Protein AF-0000000084602280 (afdb_homodimer)

Radius of gyration: 32.11 Å; Cα contacts (8 Å, |Δi|>4): 1118; chains: 2; bounding box: 73×101×88 Å

pLDDT: mean 87.95, std 21.78, range [23.45, 98.94]

Structure (mmCIF, N/CA/C/O backbone):
data_AF-0000000084602280-model_v1
#
loop_
_entity.id
_entity.type
_entity.pdbx_description
1 polymer 'NADP-dependent oxidoreductase domain-containing protein'
#
loop_
_atom_site.group_PDB
_atom_site.id
_atom_site.type_symbol
_atom_site.label_atom_id
_atom_site.label_alt_id
_atom_site.label_comp_id
_atom_site.label_asym_id
_atom_site.label_entity_id
_atom_site.label_seq_id
_atom_site.pdbx_PDB_ins_code
_atom_site.Cartn_x
_atom_site.Cartn_y
_atom_site.Cartn_z
_atom_site.occupancy
_atom_site.B_iso_or_equiv
_atom_site.auth_seq_id
_atom_site.auth_comp_id
_atom_site.auth_asym_id
_atom_site.auth_atom_id
_atom_site.pdbx_PDB_model_num
ATOM 1 N N . MET A 1 1 ? 48.844 -42.781 36.875 1 24.33 1 MET A N 1
ATOM 2 C CA . MET A 1 1 ? 49.562 -41.531 36.688 1 24.33 1 MET A CA 1
ATOM 3 C C . MET A 1 1 ? 49.25 -40.906 35.344 1 24.33 1 MET A C 1
ATOM 5 O O . MET A 1 1 ? 49.469 -41.531 34.281 1 24.33 1 MET A O 1
ATOM 9 N N . ALA A 1 2 ? 48.125 -40 35.281 1 29.59 2 ALA A N 1
ATOM 10 C CA . ALA A 1 2 ? 47.125 -39.531 34.344 1 29.59 2 ALA A CA 1
ATOM 11 C C . ALA A 1 2 ? 47.719 -38.562 33.312 1 29.59 2 ALA A C 1
ATOM 13 O O . ALA A 1 2 ? 48.406 -37.594 33.688 1 29.59 2 ALA A O 1
ATOM 14 N N . PRO A 1 3 ? 48.125 -39.031 32.094 1 28.33 3 PRO A N 1
ATOM 15 C CA . PRO A 1 3 ? 49.031 -38.281 31.219 1 28.33 3 PRO A CA 1
ATOM 16 C C . PRO A 1 3 ? 48.594 -36.844 30.984 1 28.33 3 PRO A C 1
ATOM 18 O O . PRO A 1 3 ? 47.375 -36.562 30.984 1 28.33 3 PRO A O 1
ATOM 21 N N . SER A 1 4 ? 49.406 -35.844 31.344 1 25.94 4 SER A N 1
ATOM 22 C CA . SER A 1 4 ? 49.281 -34.375 31.422 1 25.94 4 SER A CA 1
ATOM 23 C C . SER A 1 4 ? 49.094 -33.781 30.047 1 25.94 4 SER A C 1
ATOM 25 O O . SER A 1 4 ? 49.781 -34.156 29.094 1 25.94 4 SER A O 1
ATOM 27 N N . ALA A 1 5 ? 47.875 -33.188 29.781 1 28.72 5 ALA A N 1
ATOM 28 C CA . ALA A 1 5 ? 47.219 -32.531 28.656 1 28.72 5 ALA A CA 1
ATOM 29 C C . ALA A 1 5 ? 48.031 -31.375 28.125 1 28.72 5 ALA A C 1
ATOM 31 O O . ALA A 1 5 ? 48.281 -30.391 28.844 1 28.72 5 ALA A O 1
ATOM 32 N N . ILE A 1 6 ? 49.031 -31.641 27.234 1 28 6 ILE A N 1
ATOM 33 C CA . ILE A 1 6 ? 49.969 -30.672 26.656 1 28 6 ILE A CA 1
ATOM 34 C C . ILE A 1 6 ? 49.156 -29.531 26.016 1 28 6 ILE A C 1
ATOM 36 O O . ILE A 1 6 ? 48.312 -29.766 25.156 1 28 6 ILE A O 1
ATOM 40 N N . THR A 1 7 ? 48.969 -28.328 26.625 1 27.84 7 THR A N 1
ATOM 41 C CA . THR A 1 7 ? 48.25 -27.094 26.375 1 27.84 7 THR A CA 1
ATOM 42 C C . THR A 1 7 ? 48.844 -26.328 25.203 1 27.84 7 THR A C 1
ATOM 44 O O . THR A 1 7 ? 50.031 -25.953 25.234 1 27.84 7 THR A O 1
ATOM 47 N N . PRO A 1 8 ? 48.469 -26.734 23.938 1 29 8 PRO A N 1
ATOM 48 C CA . PRO A 1 8 ? 49.156 -26.094 22.812 1 29 8 PRO A CA 1
ATOM 49 C C . PRO A 1 8 ? 49.125 -24.562 22.875 1 29 8 PRO A C 1
ATOM 51 O O . PRO A 1 8 ? 48.156 -23.984 23.344 1 29 8 PRO A O 1
ATOM 54 N N . GLU A 1 9 ? 50.25 -23.875 23.016 1 26.75 9 GLU A N 1
ATOM 55 C CA . GLU A 1 9 ? 50.562 -22.453 23.141 1 26.75 9 GLU A CA 1
ATOM 56 C C . GLU A 1 9 ? 50.125 -21.672 21.906 1 26.75 9 GLU A C 1
ATOM 58 O O . GLU A 1 9 ? 50.531 -22.016 20.797 1 26.75 9 GLU A O 1
ATOM 63 N N . THR A 1 10 ? 48.906 -21.109 21.875 1 27.45 10 THR A N 1
ATOM 64 C CA . THR A 1 10 ? 48.156 -20.344 20.891 1 27.45 10 THR A CA 1
ATOM 65 C C . THR A 1 10 ? 48.906 -19.078 20.484 1 27.45 10 THR A C 1
ATOM 67 O O . THR A 1 10 ? 49.25 -18.266 21.344 1 27.45 10 THR A O 1
ATOM 70 N N . SER A 1 11 ? 49.781 -19.219 19.469 1 28.58 11 SER A N 1
ATOM 71 C CA . SER A 1 11 ? 50.625 -18.109 19.031 1 28.58 11 SER A CA 1
ATOM 72 C C . SER A 1 11 ? 49.812 -16.859 18.766 1 28.58 11 SER A C 1
ATOM 74 O O . SER A 1 11 ? 48.656 -16.938 18.312 1 28.58 11 SER A O 1
ATOM 76 N N . PRO A 1 12 ? 50.25 -15.617 19.203 1 29.56 12 PRO A N 1
ATOM 77 C CA . PRO A 1 12 ? 49.625 -14.297 19.219 1 29.56 12 PRO A CA 1
ATOM 78 C C . PRO A 1 12 ? 49.469 -13.719 17.812 1 29.56 12 PRO A C 1
ATOM 80 O O . PRO A 1 12 ? 50.438 -13.664 17.031 1 29.56 12 PRO A O 1
ATOM 83 N N . GLU A 1 13 ? 48.344 -13.977 17.125 1 28.16 13 GLU A N 1
ATOM 84 C CA . GLU A 1 13 ? 48.031 -13.461 15.789 1 28.16 13 GLU A CA 1
ATOM 85 C C . GLU A 1 13 ? 48.219 -11.945 15.734 1 28.16 13 GLU A C 1
ATOM 87 O O . GLU A 1 13 ? 47.688 -11.219 16.594 1 28.16 13 GLU A O 1
ATOM 92 N N . ARG A 1 14 ? 49.312 -11.453 15.133 1 26.67 14 ARG A N 1
ATOM 93 C CA . ARG A 1 14 ? 49.688 -10.07 14.844 1 26.67 14 ARG A CA 1
ATOM 94 C C . ARG A 1 14 ? 48.562 -9.352 14.086 1 26.67 14 ARG A C 1
ATOM 96 O O . ARG A 1 14 ? 48.125 -9.805 13.023 1 26.67 14 ARG A O 1
ATOM 103 N N . HIS A 1 15 ? 47.688 -8.523 14.766 1 27.56 15 HIS A N 1
ATOM 104 C CA . HIS A 1 15 ? 46.594 -7.652 14.359 1 27.56 15 HIS A CA 1
ATOM 105 C C . HIS A 1 15 ? 47.094 -6.543 13.438 1 27.56 15 HIS A C 1
ATOM 107 O O . HIS A 1 15 ? 47.844 -5.664 13.859 1 27.56 15 HIS A O 1
ATOM 113 N N . ILE A 1 16 ? 47.5 -6.906 12.211 1 26.5 16 ILE A N 1
ATOM 114 C CA . ILE A 1 16 ? 47.906 -5.824 11.312 1 26.5 16 ILE A CA 1
ATOM 115 C C . ILE A 1 16 ? 46.75 -4.824 11.172 1 26.5 16 ILE A C 1
ATOM 117 O O . ILE A 1 16 ? 45.656 -5.199 10.805 1 26.5 16 ILE A O 1
ATOM 121 N N . PHE A 1 17 ? 46.844 -3.695 11.891 1 26.28 17 PHE A N 1
ATOM 122 C CA . PHE A 1 17 ? 46.031 -2.498 11.922 1 26.28 17 PHE A CA 1
ATOM 123 C C . PHE A 1 17 ? 46 -1.821 10.562 1 26.28 17 PHE A C 1
ATOM 125 O O . PHE A 1 17 ? 47 -1.265 10.117 1 26.28 17 PHE A O 1
ATOM 132 N N . VAL A 1 18 ? 45.5 -2.416 9.523 1 24.22 18 VAL A N 1
ATOM 133 C CA . VAL A 1 18 ? 45.406 -1.615 8.312 1 24.22 18 VAL A CA 1
ATOM 134 C C . VAL A 1 18 ? 44.562 -0.364 8.594 1 24.22 18 VAL A C 1
ATOM 136 O O . VAL A 1 18 ? 43.406 -0.457 9.023 1 24.22 18 VAL A O 1
ATOM 139 N N . LYS A 1 19 ? 45.219 0.712 8.828 1 26.09 19 LYS A N 1
ATOM 140 C CA . LYS A 1 19 ? 44.625 2.035 8.969 1 26.09 19 LYS A CA 1
ATOM 141 C C . LYS A 1 19 ? 43.75 2.375 7.766 1 26.09 19 LYS A C 1
ATOM 143 O O . LYS A 1 19 ? 44.25 2.521 6.648 1 26.09 19 LYS A O 1
ATOM 148 N N . LYS A 1 20 ? 42.594 1.872 7.754 1 26.86 20 LYS A N 1
ATOM 149 C CA . LYS A 1 20 ? 41.656 2.379 6.762 1 26.86 20 LYS A CA 1
ATOM 150 C C . LYS A 1 20 ? 41.656 3.904 6.734 1 26.86 20 LYS A C 1
ATOM 152 O O . LYS A 1 20 ? 41.375 4.551 7.75 1 26.86 20 LYS A O 1
ATOM 157 N N . LEU A 1 21 ? 42.438 4.449 5.871 1 24.31 21 LEU A N 1
ATOM 158 C CA . LEU A 1 21 ? 42.344 5.891 5.672 1 24.31 21 LEU A CA 1
ATOM 159 C C . LEU A 1 21 ? 40.906 6.328 5.512 1 24.31 21 LEU A C 1
ATOM 161 O O . LEU A 1 21 ? 40.188 5.816 4.648 1 24.31 21 LEU A O 1
ATOM 165 N N . LYS A 1 22 ? 40.375 6.801 6.578 1 27.88 22 LYS A N 1
ATOM 166 C CA . LYS A 1 22 ? 39.062 7.438 6.676 1 27.88 22 LYS A CA 1
ATOM 167 C C . LYS A 1 22 ? 38.875 8.508 5.605 1 27.88 22 LYS A C 1
ATOM 169 O O . LYS A 1 22 ? 39.594 9.508 5.602 1 27.88 22 LYS A O 1
ATOM 174 N N . VAL A 1 23 ? 38.688 8.031 4.398 1 31.06 23 VAL A N 1
ATOM 175 C CA . VAL A 1 23 ? 38.344 9.125 3.488 1 31.06 23 VAL A CA 1
ATOM 176 C C . VAL A 1 23 ? 37.375 10.078 4.172 1 31.06 23 VAL A C 1
ATOM 178 O O . VAL A 1 23 ? 36.406 9.648 4.816 1 31.06 23 VAL A O 1
ATOM 181 N N . PRO A 1 24 ? 37.844 11.258 4.422 1 30.12 24 PRO A N 1
ATOM 182 C CA . PRO A 1 24 ? 36.938 12.18 5.102 1 30.12 24 PRO A CA 1
ATOM 183 C C . PRO A 1 24 ? 35.562 12.219 4.465 1 30.12 24 PRO A C 1
ATOM 185 O O . PRO A 1 24 ? 35.438 12.156 3.238 1 30.12 24 PRO A O 1
ATOM 188 N N . SER A 1 25 ? 34.656 11.484 5.008 1 30.28 25 SER A N 1
ATOM 189 C CA . SER A 1 25 ? 33.25 11.586 4.625 1 30.28 25 SER A CA 1
ATOM 190 C C . SER A 1 25 ? 32.875 13.023 4.293 1 30.28 25 SER A C 1
ATOM 192 O O . SER A 1 25 ? 33.188 13.945 5.051 1 30.28 25 SER A O 1
ATOM 194 N N . ARG A 1 26 ? 33.031 13.445 3.045 1 29.5 26 ARG A N 1
ATOM 195 C CA . ARG A 1 26 ? 32.5 14.773 2.738 1 29.5 26 ARG A CA 1
ATOM 196 C C . ARG A 1 26 ? 31.297 15.102 3.592 1 29.5 26 ARG A C 1
ATOM 198 O O . ARG A 1 26 ? 30.328 14.328 3.639 1 29.5 26 ARG A O 1
ATOM 205 N N . SER A 1 27 ? 31.547 15.758 4.562 1 29.62 27 SER A N 1
ATOM 206 C CA . SER A 1 27 ? 30.484 16.328 5.379 1 29.62 27 SER A CA 1
ATOM 207 C C . SER A 1 27 ? 29.359 16.875 4.512 1 29.62 27 SER A C 1
ATOM 209 O O . SER A 1 27 ? 29.531 17.875 3.807 1 29.62 27 SER A O 1
ATOM 211 N N . ARG A 1 28 ? 28.797 16.094 3.531 1 33.28 28 ARG A N 1
ATOM 212 C CA . ARG A 1 28 ? 27.578 16.688 2.953 1 33.28 28 ARG A CA 1
ATOM 213 C C . ARG A 1 28 ? 26.875 17.578 3.963 1 33.28 28 ARG A C 1
ATOM 215 O O . ARG A 1 28 ? 26.5 17.109 5.051 1 33.28 28 ARG A O 1
ATOM 222 N N . ARG A 1 29 ? 27.188 18.719 3.994 1 31.94 29 ARG A N 1
ATOM 223 C CA . ARG A 1 29 ? 26.484 19.719 4.797 1 31.94 29 ARG A CA 1
ATOM 224 C C . ARG A 1 29 ? 24.984 19.5 4.762 1 31.94 29 ARG A C 1
ATOM 226 O O . ARG A 1 29 ? 24.328 19.75 3.744 1 31.94 29 ARG A O 1
ATOM 233 N N . SER A 1 30 ? 24.484 18.359 5.152 1 37.16 30 SER A N 1
ATOM 234 C CA . SER A 1 30 ? 23.047 18.25 5.383 1 37.16 30 SER A CA 1
ATOM 235 C C . SER A 1 30 ? 22.453 19.578 5.812 1 37.16 30 SER A C 1
ATOM 237 O O . SER A 1 30 ? 22.781 20.094 6.879 1 37.16 30 SER A O 1
ATOM 239 N N . PHE A 1 31 ? 22.438 20.578 5.027 1 39.31 31 PHE A N 1
ATOM 240 C CA . PHE A 1 31 ? 21.672 21.734 5.465 1 39.31 31 PHE A CA 1
ATOM 241 C C . PHE A 1 31 ? 20.469 21.312 6.305 1 39.31 31 PHE A C 1
ATOM 243 O O . PHE A 1 31 ? 19.5 20.781 5.773 1 39.31 31 PHE A O 1
ATOM 250 N N . ALA A 1 32 ? 20.609 20.844 7.445 1 47.47 32 ALA A N 1
ATOM 251 C CA . ALA A 1 32 ? 19.609 20.547 8.461 1 47.47 32 ALA A CA 1
ATOM 252 C C . ALA A 1 32 ? 18.516 21.609 8.477 1 47.47 32 ALA A C 1
ATOM 254 O O . ALA A 1 32 ? 18.797 22.812 8.461 1 47.47 32 ALA A O 1
ATOM 255 N N . SER A 1 33 ? 17.375 21.359 7.996 1 59.03 33 SER A N 1
ATOM 256 C CA . SER A 1 33 ? 16.234 22.25 8.078 1 59.03 33 SER A CA 1
ATOM 257 C C . SER A 1 33 ? 16.188 22.984 9.414 1 59.03 33 SER A C 1
ATOM 259 O O . SER A 1 33 ? 16.375 22.375 10.469 1 59.03 33 SER A O 1
ATOM 261 N N . PRO A 1 34 ? 16.266 24.312 9.391 1 68.94 34 PRO A N 1
ATOM 262 C CA . PRO A 1 34 ? 16.203 25.141 10.602 1 68.94 34 PRO A CA 1
ATOM 263 C C . PRO A 1 34 ? 14.93 24.906 11.406 1 68.94 34 PRO A C 1
ATOM 265 O O . PRO A 1 34 ? 14.805 25.406 12.531 1 68.94 34 PRO A O 1
ATOM 268 N N . VAL A 1 35 ? 14.062 24.031 10.898 1 82.12 35 VAL A N 1
ATOM 269 C CA . VAL A 1 35 ? 12.781 23.844 11.578 1 82.12 35 VAL A CA 1
ATOM 270 C C . VAL A 1 35 ? 12.883 22.672 12.539 1 82.12 35 VAL A C 1
ATOM 272 O O . VAL A 1 35 ? 13.281 21.562 12.156 1 82.12 35 VAL A O 1
ATOM 275 N N . PRO A 1 36 ? 12.586 22.891 13.773 1 90.75 36 PRO A N 1
ATOM 276 C CA . PRO A 1 36 ? 12.586 21.766 14.727 1 90.75 36 PRO A CA 1
ATOM 277 C C . PRO A 1 36 ? 11.594 20.672 14.336 1 90.75 36 PRO A C 1
ATOM 279 O O . PRO A 1 36 ? 10.648 20.922 13.586 1 90.75 36 PRO A O 1
ATOM 282 N N . SER A 1 37 ? 11.898 19.453 14.789 1 95.19 37 SER A N 1
ATOM 283 C CA . SER A 1 37 ? 11.008 18.328 14.547 1 95.19 37 SER A CA 1
ATOM 284 C C . SER A 1 37 ? 10.422 17.797 15.852 1 95.19 37 SER A C 1
ATOM 286 O O . SER A 1 37 ? 11.031 17.938 16.906 1 95.19 37 SER A O 1
ATOM 288 N N . ILE A 1 38 ? 9.266 17.281 15.734 1 96.94 38 ILE A N 1
ATOM 289 C CA . ILE A 1 38 ? 8.57 16.672 16.875 1 96.94 38 ILE A CA 1
ATOM 290 C C . ILE A 1 38 ? 8.453 15.164 16.656 1 96.94 38 ILE A C 1
ATOM 292 O O . ILE A 1 38 ? 8.109 14.711 15.562 1 96.94 38 ILE A O 1
ATOM 296 N N . LEU A 1 39 ? 8.766 14.422 17.719 1 97.88 39 LEU A N 1
ATOM 297 C CA . LEU A 1 39 ? 8.617 12.977 17.672 1 97.88 39 LEU A CA 1
ATOM 298 C C . LEU A 1 39 ? 7.164 12.57 17.906 1 97.88 39 LEU A C 1
ATOM 300 O O . LEU A 1 39 ? 6.535 13.023 18.859 1 97.88 39 LEU A O 1
ATOM 304 N N . LEU A 1 40 ? 6.641 11.75 17.047 1 98.62 40 LEU A N 1
ATOM 305 C CA . LEU A 1 40 ? 5.281 11.242 17.172 1 98.62 40 LEU A CA 1
ATOM 306 C C . LEU A 1 40 ? 5.258 9.93 17.953 1 98.62 40 LEU A C 1
ATOM 308 O O . LEU A 1 40 ? 6.305 9.328 18.188 1 98.62 40 LEU A O 1
ATOM 312 N N . ASN A 1 41 ? 4.047 9.5 18.328 1 98.69 41 ASN A N 1
ATOM 313 C CA . ASN A 1 41 ? 3.91 8.328 19.188 1 98.69 41 ASN A CA 1
ATOM 314 C C . ASN A 1 41 ? 4.211 7.039 18.422 1 98.69 41 ASN A C 1
ATOM 316 O O . ASN A 1 41 ? 4.305 5.969 19.016 1 98.69 41 ASN A O 1
ATOM 320 N N . ASP A 1 42 ? 4.367 7.117 17.125 1 98.31 42 ASP A N 1
ATOM 321 C CA . ASP A 1 42 ? 4.664 5.934 16.328 1 98.31 42 ASP A CA 1
ATOM 322 C C . ASP A 1 42 ? 6.145 5.879 15.961 1 98.31 42 ASP A C 1
ATOM 324 O O . ASP A 1 42 ? 6.559 5.039 15.156 1 98.31 42 ASP A O 1
ATOM 328 N N . GLY A 1 43 ? 6.918 6.82 16.438 1 98.19 43 GLY A N 1
ATOM 329 C CA . GLY A 1 43 ? 8.359 6.812 16.219 1 98.19 43 GLY A CA 1
ATOM 330 C C . GLY A 1 43 ? 8.789 7.68 15.055 1 98.19 43 GLY A C 1
ATOM 331 O O . GLY A 1 43 ? 9.977 7.965 14.891 1 98.19 43 GLY A O 1
ATOM 332 N N . ASN A 1 44 ? 7.852 8.164 14.227 1 98.38 44 ASN A N 1
ATOM 333 C CA . ASN A 1 44 ? 8.164 9.094 13.148 1 98.38 44 ASN A CA 1
ATOM 334 C C . ASN A 1 44 ? 8.289 10.523 13.664 1 98.38 44 ASN A C 1
ATOM 336 O O . ASN A 1 44 ? 7.852 10.828 14.773 1 98.38 44 ASN A O 1
ATOM 340 N N . SER A 1 45 ? 8.977 11.352 12.875 1 98.19 45 SER A N 1
ATOM 341 C CA . SER A 1 45 ? 9.125 12.758 13.227 1 98.19 45 SER A CA 1
ATOM 342 C C . SER A 1 45 ? 8.367 13.656 12.258 1 98.19 45 SER A C 1
ATOM 344 O O . SER A 1 45 ? 8.266 13.352 11.062 1 98.19 45 SER A O 1
ATOM 346 N N . ILE A 1 46 ? 7.883 14.734 12.773 1 98.44 46 ILE A N 1
ATOM 347 C CA . ILE A 1 46 ? 7.121 15.703 11.984 1 98.44 46 ILE A CA 1
ATOM 348 C C . ILE A 1 46 ? 7.719 17.094 12.156 1 98.44 46 ILE A C 1
ATOM 350 O O . ILE A 1 46 ? 7.988 17.531 13.281 1 98.44 46 ILE A O 1
ATOM 354 N N . PRO A 1 47 ? 8 17.797 11.031 1 97.88 47 PRO A N 1
ATOM 355 C CA . PRO A 1 47 ? 8.445 19.188 11.195 1 97.88 47 PRO A CA 1
ATOM 356 C C . PRO A 1 47 ? 7.406 20.062 11.891 1 97.88 47 PRO A C 1
ATOM 358 O O . PRO A 1 47 ? 6.211 19.938 11.609 1 97.88 47 PRO A O 1
ATOM 361 N N . GLN A 1 48 ? 7.797 20.922 12.688 1 96.94 48 GLN A N 1
ATOM 362 C CA . GLN A 1 48 ? 6.922 21.625 13.617 1 96.94 48 GLN A CA 1
ATOM 363 C C . GLN A 1 48 ? 6.141 22.734 12.914 1 96.94 48 GLN A C 1
ATOM 365 O O . GLN A 1 48 ? 5.18 23.266 13.469 1 96.94 48 GLN A O 1
ATOM 370 N N . VAL A 1 49 ? 6.535 23.078 11.727 1 96.75 49 VAL A N 1
ATOM 371 C CA . VAL A 1 49 ? 5.793 24.078 10.977 1 96.75 49 VAL A CA 1
ATOM 372 C C . VAL A 1 49 ? 5.465 23.547 9.586 1 96.75 49 VAL A C 1
ATOM 374 O O . VAL A 1 49 ? 6.309 22.906 8.938 1 96.75 49 VAL A O 1
ATOM 377 N N . ALA A 1 50 ? 4.297 23.75 9.195 1 97.75 50 ALA A N 1
ATOM 378 C CA . ALA A 1 50 ? 3.846 23.344 7.867 1 97.75 50 ALA A CA 1
ATOM 379 C C . ALA A 1 50 ? 3.316 24.531 7.07 1 97.75 50 ALA A C 1
ATOM 381 O O . ALA A 1 50 ? 2.85 25.516 7.648 1 97.75 50 ALA A O 1
ATOM 382 N N . LEU A 1 51 ? 3.447 24.438 5.797 1 98.31 51 LEU A N 1
ATOM 383 C CA . LEU A 1 51 ? 2.635 25.297 4.941 1 98.31 51 LEU A CA 1
ATOM 384 C C . LEU A 1 51 ? 1.225 24.734 4.789 1 98.31 51 LEU A C 1
ATOM 386 O O . LEU A 1 51 ? 1.041 23.656 4.227 1 98.31 51 LEU A O 1
ATOM 390 N N . GLY A 1 52 ? 0.288 25.469 5.293 1 97.88 52 GLY A N 1
ATOM 391 C CA . GLY A 1 52 ? -1.095 25.125 4.988 1 97.88 52 GLY A CA 1
ATOM 392 C C . GLY A 1 52 ? -1.553 25.656 3.645 1 97.88 52 GLY A C 1
ATOM 393 O O . GLY A 1 52 ? -1.201 26.781 3.258 1 97.88 52 GLY A O 1
ATOM 394 N N . VAL A 1 53 ? -2.404 24.844 2.967 1 97.69 53 VAL A N 1
ATOM 395 C CA . VAL A 1 53 ? -2.801 25.297 1.635 1 97.69 53 VAL A CA 1
ATOM 396 C C . VAL A 1 53 ? -4.324 25.328 1.534 1 97.69 53 VAL A C 1
ATOM 398 O O . VAL A 1 53 ? -4.883 25.188 0.445 1 97.69 53 VAL A O 1
ATOM 401 N N . TYR A 1 54 ? -4.953 25.516 2.662 1 94.88 54 TYR A N 1
ATOM 402 C CA . TYR A 1 54 ? -6.402 25.688 2.68 1 94.88 54 TYR A CA 1
ATOM 403 C C . TYR A 1 54 ? -6.828 26.859 1.813 1 94.88 54 TYR A C 1
ATOM 405 O O . TYR A 1 54 ? -6.23 27.938 1.883 1 94.88 54 TYR A O 1
ATOM 413 N N . LYS A 1 55 ? -7.77 26.625 0.881 1 93.38 55 LYS A N 1
ATOM 414 C CA . LYS A 1 55 ? -8.391 27.609 -0.002 1 93.38 55 LYS A CA 1
ATOM 415 C C . LYS A 1 55 ? -7.422 28.078 -1.084 1 93.38 55 LYS A C 1
ATOM 417 O O . LYS A 1 55 ? -7.707 29.016 -1.82 1 93.38 55 LYS A O 1
ATOM 422 N N . ALA A 1 56 ? -6.27 27.453 -1.117 1 95.88 56 ALA A N 1
ATOM 423 C CA . ALA A 1 56 ? -5.383 27.734 -2.246 1 95.88 56 ALA A CA 1
ATOM 424 C C . ALA A 1 56 ? -5.922 27.094 -3.529 1 95.88 56 ALA A C 1
ATOM 426 O O . ALA A 1 56 ? -6.438 25.984 -3.508 1 95.88 56 ALA A O 1
ATOM 427 N N . PRO A 1 57 ? -5.809 27.844 -4.66 1 96.38 57 PRO A N 1
ATOM 428 C CA . PRO A 1 57 ? -6.32 27.266 -5.91 1 96.38 57 PRO A CA 1
ATOM 429 C C . PRO A 1 57 ? -5.484 26.094 -6.402 1 96.38 57 PRO A C 1
ATOM 431 O O . PRO A 1 57 ? -4.312 25.969 -6.035 1 96.38 57 PRO A O 1
ATOM 434 N N . ASN A 1 58 ? -6.102 25.266 -7.203 1 97.31 58 ASN A N 1
ATOM 435 C CA . ASN A 1 58 ? -5.395 24.156 -7.816 1 97.31 58 ASN A CA 1
ATOM 436 C C . ASN A 1 58 ? -4.668 24.578 -9.086 1 97.31 58 ASN A C 1
ATOM 438 O O . ASN A 1 58 ? -5.02 24.125 -10.188 1 97.31 58 ASN A O 1
ATOM 442 N N . GLY A 1 59 ? -3.67 25.406 -8.953 1 97.19 59 GLY A N 1
ATOM 443 C CA . GLY A 1 59 ? -2.955 25.953 -10.102 1 97.19 59 GLY A CA 1
ATOM 444 C C . GLY A 1 59 ? -1.6 26.531 -9.734 1 97.19 59 GLY A C 1
ATOM 445 O O . GLY A 1 59 ? -0.996 26.125 -8.742 1 97.19 59 GLY A O 1
ATOM 446 N N . GLN A 1 60 ? -1.192 27.422 -10.539 1 97.69 60 GLN A N 1
ATOM 447 C CA . GLN A 1 60 ? 0.166 27.953 -10.484 1 97.69 60 GLN A CA 1
ATOM 448 C C . GLN A 1 60 ? 0.427 28.656 -9.164 1 97.69 60 GLN A C 1
ATOM 450 O O . GLN A 1 60 ? 1.531 28.594 -8.617 1 97.69 60 GLN A O 1
ATOM 455 N N . GLU A 1 61 ? -0.541 29.297 -8.68 1 97.75 61 GLU A N 1
ATOM 456 C CA . GLU A 1 61 ? -0.376 30.031 -7.43 1 97.75 61 GLU A CA 1
ATOM 457 C C . GLU A 1 61 ? 0.015 29.094 -6.289 1 97.75 61 GLU A C 1
ATOM 459 O O . GLU A 1 61 ? 0.898 29.422 -5.492 1 97.75 61 GLU A O 1
ATOM 464 N N . THR A 1 62 ? -0.673 28.031 -6.184 1 98.38 62 THR A N 1
ATOM 465 C CA . THR A 1 62 ? -0.368 27.031 -5.168 1 98.38 62 THR A CA 1
ATOM 466 C C . THR A 1 62 ? 1.003 26.422 -5.414 1 98.38 62 THR A C 1
ATOM 468 O O . THR A 1 62 ? 1.78 26.219 -4.48 1 98.38 62 THR A O 1
ATOM 471 N N . GLU A 1 63 ? 1.306 26.125 -6.668 1 98.62 63 GLU A N 1
ATOM 472 C CA . GLU A 1 63 ? 2.619 25.578 -7.004 1 98.62 63 GLU A CA 1
ATOM 473 C C . GLU A 1 63 ? 3.734 26.516 -6.57 1 98.62 63 GLU A C 1
ATOM 475 O O . GLU A 1 63 ? 4.734 26.094 -5.996 1 98.62 63 GLU A O 1
ATOM 480 N N . ASP A 1 64 ? 3.516 27.781 -6.848 1 98.44 64 ASP A N 1
ATOM 481 C CA . ASP A 1 64 ? 4.508 28.781 -6.48 1 98.44 64 ASP A CA 1
ATOM 482 C C . ASP A 1 64 ? 4.688 28.859 -4.969 1 98.44 64 ASP A C 1
ATOM 484 O O . ASP A 1 64 ? 5.812 28.953 -4.473 1 98.44 64 ASP A O 1
ATOM 488 N N . ALA A 1 65 ? 3.611 28.797 -4.289 1 98.56 65 ALA A N 1
ATOM 489 C CA . ALA A 1 65 ? 3.664 28.891 -2.832 1 98.56 65 ALA A CA 1
ATOM 490 C C . ALA A 1 65 ? 4.406 27.688 -2.236 1 98.56 65 ALA A C 1
ATOM 492 O O . ALA A 1 65 ? 5.254 27.859 -1.353 1 98.56 65 ALA A O 1
ATOM 493 N N . VAL A 1 66 ? 4.082 26.516 -2.705 1 98.81 66 VAL A N 1
ATOM 494 C CA . VAL A 1 66 ? 4.73 25.312 -2.215 1 98.81 66 VAL A CA 1
ATOM 495 C C . VAL A 1 66 ? 6.227 25.359 -2.52 1 98.81 66 VAL A C 1
ATOM 497 O O . VAL A 1 66 ? 7.055 25.078 -1.653 1 98.81 66 VAL A O 1
ATOM 500 N N . THR A 1 67 ? 6.559 25.766 -3.703 1 98.69 67 THR A N 1
ATOM 501 C CA . THR A 1 67 ? 7.961 25.891 -4.086 1 98.69 67 THR A CA 1
ATOM 502 C C . THR A 1 67 ? 8.68 26.906 -3.199 1 98.69 67 THR A C 1
ATOM 504 O O . THR A 1 67 ? 9.773 26.625 -2.699 1 98.69 67 THR A O 1
ATOM 507 N N . ALA A 1 68 ? 8.047 28.047 -3.021 1 98.38 68 ALA A N 1
ATOM 508 C CA . ALA A 1 68 ? 8.625 29.094 -2.172 1 98.38 68 ALA A CA 1
ATOM 509 C C . ALA A 1 68 ? 8.859 28.578 -0.757 1 98.38 68 ALA A C 1
ATOM 511 O O . ALA A 1 68 ? 9.883 28.891 -0.139 1 98.38 68 ALA A O 1
ATOM 512 N N . ALA A 1 69 ? 7.914 27.828 -0.233 1 98.38 69 ALA A N 1
ATOM 513 C CA . ALA A 1 69 ? 8.039 27.266 1.111 1 98.38 69 ALA A CA 1
ATOM 514 C C . ALA A 1 69 ? 9.227 26.312 1.198 1 98.38 69 ALA A C 1
ATOM 516 O O . ALA A 1 69 ? 10.047 26.406 2.115 1 98.38 69 ALA A O 1
ATOM 517 N N . LEU A 1 70 ? 9.312 25.438 0.25 1 98.31 70 LEU A N 1
ATOM 518 C CA . LEU A 1 70 ? 10.406 24.469 0.239 1 98.31 70 LEU A CA 1
ATOM 519 C C . LEU A 1 70 ? 11.75 25.172 0.091 1 98.31 70 LEU A C 1
ATOM 521 O O . LEU A 1 70 ? 12.719 24.812 0.757 1 98.31 70 LEU A O 1
ATOM 525 N N . ASP A 1 71 ? 11.797 26.203 -0.711 1 97.56 71 ASP A N 1
ATOM 526 C CA . ASP A 1 71 ? 13.016 26.984 -0.885 1 97.56 71 ASP A CA 1
ATOM 527 C C . ASP A 1 71 ? 13.414 27.672 0.4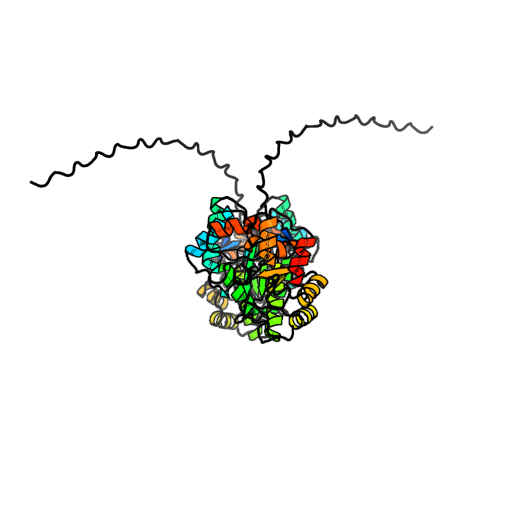15 1 97.56 71 ASP A C 1
ATOM 529 O O . ASP A 1 71 ? 14.602 27.828 0.71 1 97.56 71 ASP A O 1
ATOM 533 N N . ALA A 1 72 ? 12.453 28.109 1.105 1 96.5 72 ALA A N 1
ATOM 534 C CA . ALA A 1 72 ? 12.695 28.875 2.328 1 96.5 72 ALA A CA 1
ATOM 535 C C . ALA A 1 72 ? 13.18 27.953 3.455 1 96.5 72 ALA A C 1
ATOM 537 O O . ALA A 1 72 ? 13.719 28.438 4.457 1 96.5 72 ALA A O 1
ATOM 538 N N . GLY A 1 73 ? 12.852 26.656 3.291 1 96.19 73 GLY A N 1
ATOM 539 C CA . GLY A 1 73 ? 13.344 25.734 4.309 1 96.19 73 GLY A CA 1
ATOM 540 C C . GLY A 1 73 ? 12.242 24.875 4.922 1 96.19 73 GLY A C 1
ATOM 541 O O . GLY A 1 73 ? 12.516 24 5.73 1 96.19 73 GLY A O 1
ATOM 542 N N . TYR A 1 74 ? 10.938 25.156 4.531 1 97.5 74 TYR A N 1
ATOM 543 C CA . TYR A 1 74 ? 9.852 24.266 4.953 1 97.5 74 TYR A CA 1
ATOM 544 C C . TYR A 1 74 ? 10.102 22.844 4.488 1 97.5 74 TYR A C 1
ATOM 546 O O . TYR A 1 74 ? 10.664 22.625 3.412 1 97.5 74 TYR A O 1
ATOM 554 N N . ARG A 1 75 ? 9.617 21.891 5.305 1 98 75 ARG A N 1
ATOM 555 C CA . ARG A 1 75 ? 9.672 20.484 4.914 1 98 75 ARG A CA 1
ATOM 556 C C . ARG A 1 75 ? 8.367 19.766 5.242 1 98 75 ARG A C 1
ATOM 558 O O . ARG A 1 75 ? 8.328 18.531 5.289 1 98 75 ARG A O 1
ATOM 565 N N . HIS A 1 76 ? 7.344 20.484 5.516 1 98.5 76 HIS A N 1
ATOM 566 C CA . HIS A 1 76 ? 6.016 19.984 5.836 1 98.5 76 HIS A CA 1
ATOM 567 C C . HIS A 1 76 ? 4.938 20.734 5.066 1 98.5 76 HIS A C 1
ATOM 569 O O . HIS A 1 76 ? 4.805 21.953 5.215 1 98.5 76 HIS A O 1
ATOM 575 N N . ILE A 1 77 ? 4.266 20.031 4.184 1 98.81 77 ILE A N 1
ATOM 576 C CA . ILE A 1 77 ? 3.143 20.578 3.43 1 98.81 77 ILE A CA 1
ATOM 577 C C . ILE A 1 77 ? 1.844 19.906 3.887 1 98.81 77 ILE A C 1
ATOM 579 O O . ILE A 1 77 ? 1.738 18.688 3.906 1 98.81 77 ILE A O 1
ATOM 583 N N . ASP A 1 78 ? 0.89 20.75 4.246 1 98.75 78 ASP A N 1
ATOM 584 C CA . ASP A 1 78 ? -0.388 20.25 4.742 1 98.75 78 ASP A CA 1
ATOM 585 C C . ASP A 1 78 ? -1.514 20.547 3.75 1 98.75 78 ASP A C 1
ATOM 587 O O . ASP A 1 78 ? -1.887 21.703 3.549 1 98.75 78 ASP A O 1
ATOM 591 N N . SER A 1 79 ? -2.021 19.5 3.133 1 98.62 79 SER A N 1
ATOM 592 C CA . SER A 1 79 ? -3.162 19.578 2.225 1 98.62 79 SER A CA 1
ATOM 593 C C . SER A 1 79 ? -4.305 18.688 2.691 1 98.62 79 SER A C 1
ATOM 595 O O . SER A 1 79 ? -4.379 18.328 3.869 1 98.62 79 SER A O 1
ATOM 597 N N . ALA A 1 80 ? -5.344 18.562 1.865 1 98.69 80 ALA A N 1
ATOM 598 C CA . ALA A 1 80 ? -6.508 17.719 2.092 1 98.69 80 ALA A CA 1
ATOM 599 C C . ALA A 1 80 ? -7.258 17.453 0.788 1 98.69 80 ALA A C 1
ATOM 601 O O . ALA A 1 80 ? -7.219 18.266 -0.133 1 98.69 80 ALA A O 1
ATOM 602 N N . ALA A 1 81 ? -7.918 16.297 0.797 1 98.62 81 ALA A N 1
ATOM 603 C CA . ALA A 1 81 ? -8.758 16.016 -0.364 1 98.62 81 ALA A CA 1
ATOM 604 C C . ALA A 1 81 ? -9.758 17.141 -0.6 1 98.62 81 ALA A C 1
ATOM 606 O O . ALA A 1 81 ? -9.953 17.594 -1.734 1 98.62 81 ALA A O 1
ATOM 607 N N . ARG A 1 82 ? -10.336 17.656 0.437 1 97.62 82 ARG A N 1
ATOM 608 C CA . ARG A 1 82 ? -11.391 18.656 0.366 1 97.62 82 ARG A CA 1
ATOM 609 C C . ARG A 1 82 ? -10.859 19.984 -0.172 1 97.62 82 ARG A C 1
ATOM 611 O O . ARG A 1 82 ? -11.617 20.797 -0.694 1 97.62 82 ARG A O 1
ATOM 618 N N . TYR A 1 83 ? -9.57 20.234 0.041 1 97.31 83 TYR A N 1
ATOM 619 C CA . TYR A 1 83 ? -8.984 21.5 -0.414 1 97.31 83 TYR A CA 1
ATOM 620 C C . TYR A 1 83 ? -8.922 21.547 -1.936 1 97.31 83 TYR A C 1
ATOM 622 O O . TYR A 1 83 ? -8.758 22.625 -2.52 1 97.31 83 TYR A O 1
ATOM 630 N N . ALA A 1 84 ? -8.969 20.344 -2.598 1 97.5 84 ALA A N 1
ATOM 631 C CA . ALA A 1 84 ? -9.039 20.203 -4.051 1 97.5 84 ALA A CA 1
ATOM 632 C C . ALA A 1 84 ? -7.793 20.781 -4.719 1 97.5 84 ALA A C 1
ATOM 634 O O . ALA A 1 84 ? -7.883 21.375 -5.793 1 97.5 84 ALA A O 1
ATOM 635 N N . ASN A 1 85 ? -6.672 20.703 -3.994 1 98.31 85 ASN A N 1
ATOM 636 C CA . ASN A 1 85 ? -5.445 21.234 -4.578 1 98.31 85 ASN A CA 1
ATOM 637 C C . ASN A 1 85 ? -4.285 20.25 -4.418 1 98.31 85 ASN A C 1
ATOM 639 O O . ASN A 1 85 ? -3.119 20.641 -4.523 1 98.31 85 ASN A O 1
ATOM 643 N N . GLU A 1 86 ? -4.559 19 -4.145 1 98.75 86 GLU A N 1
ATOM 644 C CA . GLU A 1 86 ? -3.523 17.984 -3.996 1 98.75 86 GLU A CA 1
ATOM 645 C C . GLU A 1 86 ? -2.686 17.859 -5.266 1 98.75 86 GLU A C 1
ATOM 647 O O . GLU A 1 86 ? -1.473 17.641 -5.195 1 98.75 86 GLU A O 1
ATOM 652 N N . GLU A 1 87 ? -3.27 18.078 -6.445 1 98.69 87 GLU A N 1
ATOM 653 C CA . GLU A 1 87 ? -2.562 17.984 -7.719 1 98.69 87 GLU A CA 1
ATOM 654 C C . GLU A 1 87 ? -1.496 19.078 -7.84 1 98.69 87 GLU A C 1
ATOM 656 O O . GLU A 1 87 ? -0.348 18.781 -8.188 1 98.69 87 GLU A O 1
ATOM 661 N N . ALA A 1 88 ? -1.904 20.25 -7.547 1 98.69 88 ALA A N 1
ATOM 662 C CA . ALA A 1 88 ? -0.959 21.359 -7.629 1 98.69 88 ALA A CA 1
ATOM 663 C C . ALA A 1 88 ? 0.18 21.188 -6.629 1 98.69 88 ALA A C 1
ATOM 665 O O . ALA A 1 88 ? 1.342 21.453 -6.949 1 98.69 88 ALA A O 1
ATOM 666 N N . CYS A 1 89 ? -0.149 20.75 -5.438 1 98.81 89 CYS A N 1
ATOM 667 C CA . CYS A 1 89 ? 0.883 20.469 -4.445 1 98.81 89 CYS A CA 1
ATOM 668 C C . CYS A 1 89 ? 1.845 19.406 -4.945 1 98.81 89 CYS A C 1
ATOM 670 O O . CYS A 1 89 ? 3.062 19.562 -4.871 1 98.81 89 CYS A O 1
ATOM 672 N N . GLY A 1 90 ? 1.24 18.359 -5.465 1 98.88 90 GLY A N 1
ATOM 673 C CA . GLY A 1 90 ? 2.047 17.266 -5.965 1 98.88 90 GLY A CA 1
ATOM 674 C C . GLY A 1 90 ? 3.004 17.672 -7.066 1 98.88 90 GLY A C 1
ATOM 675 O O . GLY A 1 90 ? 4.18 17.312 -7.043 1 98.88 90 GLY A O 1
ATOM 676 N N . ARG A 1 91 ? 2.547 18.422 -8.031 1 98.75 91 ARG A N 1
ATOM 677 C CA . ARG A 1 91 ? 3.387 18.891 -9.117 1 98.75 91 ARG A CA 1
ATOM 678 C C . ARG A 1 91 ? 4.562 19.703 -8.594 1 98.75 91 ARG A C 1
ATOM 680 O O . ARG A 1 91 ? 5.707 19.484 -8.984 1 98.75 91 ARG A O 1
ATOM 687 N N . ALA A 1 92 ? 4.281 20.594 -7.688 1 98.81 92 ALA A N 1
ATOM 688 C CA . ALA A 1 92 ? 5.316 21.469 -7.141 1 98.81 92 ALA A CA 1
ATOM 689 C C . ALA A 1 92 ? 6.363 20.672 -6.375 1 98.81 92 ALA A C 1
ATOM 691 O O . ALA A 1 92 ? 7.566 20.891 -6.539 1 98.81 92 ALA A O 1
ATOM 692 N N . ILE A 1 93 ? 5.895 19.734 -5.566 1 98.81 93 ILE A N 1
ATOM 693 C CA . ILE A 1 93 ? 6.777 18.938 -4.73 1 98.81 93 ILE A CA 1
ATOM 694 C C . ILE A 1 93 ? 7.684 18.078 -5.609 1 98.81 93 ILE A C 1
ATOM 696 O O . ILE A 1 93 ? 8.906 18.078 -5.445 1 98.81 93 ILE A O 1
ATOM 700 N N . ARG A 1 94 ? 7.07 17.375 -6.516 1 98.75 94 ARG A N 1
ATOM 701 C CA . ARG A 1 94 ? 7.844 16.484 -7.375 1 98.75 94 ARG A CA 1
ATOM 702 C C . ARG A 1 94 ? 8.875 17.266 -8.188 1 98.75 94 ARG A C 1
ATOM 704 O O . ARG A 1 94 ? 10.031 16.844 -8.289 1 98.75 94 ARG A O 1
ATOM 711 N N . ARG A 1 95 ? 8.484 18.391 -8.727 1 98.69 95 ARG A N 1
ATOM 712 C CA . ARG A 1 95 ? 9.414 19.219 -9.492 1 98.69 95 ARG A CA 1
ATOM 713 C C . ARG A 1 95 ? 10.555 19.719 -8.609 1 98.69 95 ARG A C 1
ATOM 715 O O . ARG A 1 95 ? 11.711 19.734 -9.039 1 98.69 95 ARG A O 1
ATOM 722 N N . TRP A 1 96 ? 10.227 20.125 -7.473 1 98.75 96 TRP A N 1
ATOM 723 C CA . TRP A 1 96 ? 11.234 20.641 -6.555 1 98.75 96 TRP A CA 1
ATOM 724 C C . TRP A 1 96 ? 12.219 19.547 -6.156 1 98.75 96 TRP A C 1
ATOM 726 O O . TRP A 1 96 ? 13.43 19.781 -6.098 1 98.75 96 TRP A O 1
ATOM 736 N N . LEU A 1 97 ? 11.711 18.391 -5.891 1 98.75 97 LEU A N 1
ATOM 737 C CA . LEU A 1 97 ? 12.562 17.266 -5.547 1 98.75 97 LEU A CA 1
ATOM 738 C C . LEU A 1 97 ? 13.531 16.938 -6.684 1 98.75 97 LEU A C 1
ATOM 740 O O . LEU A 1 97 ? 14.719 16.719 -6.449 1 98.75 97 LEU A O 1
ATOM 744 N N . GLU A 1 98 ? 13 16.906 -7.82 1 98.44 98 GLU A N 1
ATOM 745 C CA . GLU A 1 98 ? 13.82 16.625 -8.992 1 98.44 98 GLU A CA 1
ATOM 746 C C . GLU A 1 98 ? 14.891 17.703 -9.188 1 98.44 98 GLU A C 1
ATOM 748 O O . GLU A 1 98 ? 16.062 17.391 -9.414 1 98.44 98 GLU A O 1
ATOM 753 N N . LYS A 1 99 ? 14.484 18.875 -9.055 1 98.19 99 LYS A N 1
ATOM 754 C CA . LYS A 1 99 ? 15.383 20.01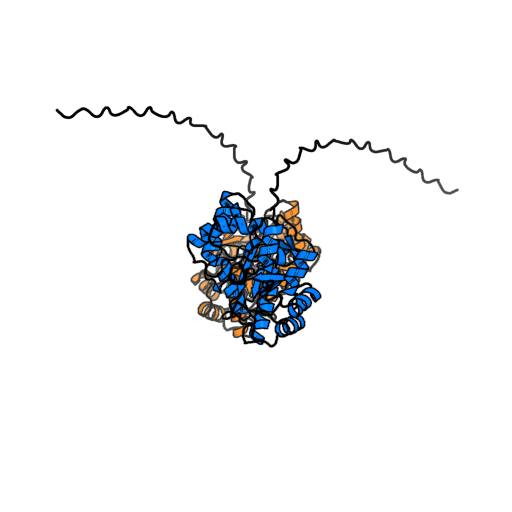6 -9.266 1 98.19 99 LYS A CA 1
ATOM 755 C C . LYS A 1 99 ? 16.5 20.031 -8.234 1 98.19 99 LYS A C 1
ATOM 757 O O . LYS A 1 99 ? 17.656 20.344 -8.555 1 98.19 99 LYS A O 1
ATOM 762 N N . THR A 1 100 ? 16.234 19.641 -7.066 1 98.12 100 THR A N 1
ATOM 763 C CA . THR A 1 100 ? 17.188 19.812 -5.977 1 98.12 100 THR A CA 1
ATOM 764 C C . THR A 1 100 ? 17.906 18.5 -5.695 1 98.12 100 THR A C 1
ATOM 766 O O . THR A 1 100 ? 18.938 18.484 -5.012 1 98.12 100 THR A O 1
ATOM 769 N N . GLY A 1 101 ? 17.344 17.484 -6.148 1 98 101 GLY A N 1
ATOM 770 C CA . GLY A 1 101 ? 17.906 16.172 -5.836 1 98 101 GLY A CA 1
ATOM 771 C C . GLY A 1 101 ? 17.594 15.719 -4.418 1 98 101 GLY A C 1
ATOM 772 O O . GLY A 1 101 ? 18.203 14.766 -3.928 1 98 101 GLY A O 1
ATOM 773 N N . THR A 1 102 ? 16.68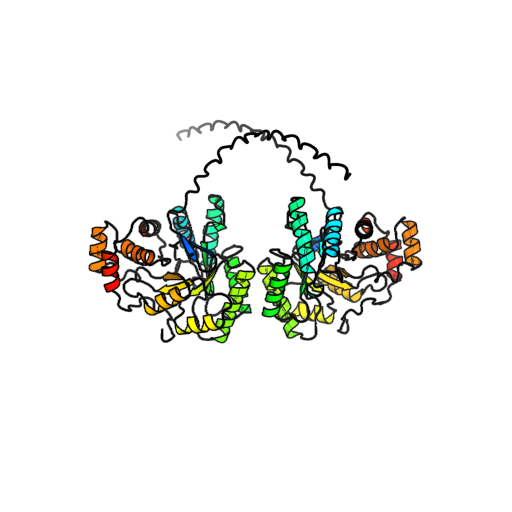8 16.422 -3.775 1 97.88 102 THR A N 1
ATOM 774 C CA . THR A 1 102 ? 16.297 16.078 -2.41 1 97.88 102 THR A CA 1
ATOM 775 C C . THR A 1 102 ? 15.5 14.781 -2.389 1 97.88 102 THR A C 1
ATOM 777 O O . THR A 1 102 ? 14.57 14.602 -3.186 1 97.88 102 THR A O 1
ATOM 780 N N . PRO A 1 103 ? 15.852 13.898 -1.458 1 97.88 103 PRO A N 1
ATOM 781 C CA . PRO A 1 103 ? 15.07 12.664 -1.344 1 97.88 103 PRO A CA 1
ATOM 782 C C . PRO A 1 103 ? 13.633 12.906 -0.902 1 97.88 103 PRO A C 1
ATOM 784 O O . PRO A 1 103 ? 13.383 13.789 -0.074 1 97.88 103 PRO A O 1
ATOM 787 N N . ARG A 1 104 ? 12.695 12.094 -1.378 1 98.19 104 ARG A N 1
ATOM 788 C CA . ARG A 1 104 ? 11.273 12.219 -1.082 1 98.19 104 ARG A CA 1
ATOM 789 C C . ARG A 1 104 ? 11.023 12.18 0.422 1 98.19 104 ARG A C 1
ATOM 791 O O . ARG A 1 104 ? 10.148 12.883 0.929 1 98.19 104 ARG A O 1
ATOM 798 N N . GLU A 1 105 ? 11.805 11.383 1.139 1 97.81 105 GLU A N 1
ATOM 799 C CA . GLU A 1 105 ? 11.586 11.148 2.561 1 97.81 105 GLU A CA 1
ATOM 800 C C . GLU A 1 105 ? 11.922 12.383 3.391 1 97.81 105 GLU A C 1
ATOM 802 O O . GLU A 1 105 ? 11.594 12.453 4.574 1 97.81 105 GLU A O 1
ATOM 807 N N . GLU A 1 106 ? 12.477 13.391 2.789 1 97.69 106 GLU A N 1
ATOM 808 C CA . GLU A 1 106 ? 12.867 14.602 3.51 1 97.69 106 GLU A CA 1
ATOM 809 C C . GLU A 1 106 ? 11.766 15.648 3.463 1 97.69 106 GLU A C 1
ATOM 811 O O . GLU A 1 106 ? 11.891 16.719 4.074 1 97.69 106 GLU A O 1
ATOM 816 N N . VAL A 1 107 ? 10.719 15.375 2.76 1 98.44 107 VAL A N 1
ATOM 817 C CA . VAL A 1 107 ? 9.562 16.266 2.73 1 98.44 107 VAL A CA 1
ATOM 818 C C . VAL A 1 107 ? 8.344 15.547 3.301 1 98.44 107 VAL A C 1
ATOM 820 O O . VAL A 1 107 ? 7.957 14.484 2.812 1 98.44 107 VAL A O 1
ATOM 823 N N . PHE A 1 108 ? 7.828 16.125 4.355 1 98.81 108 PHE A N 1
ATOM 824 C CA . PHE A 1 108 ? 6.688 15.57 5.078 1 98.81 108 PHE A CA 1
ATOM 825 C C . PHE A 1 108 ? 5.379 16.047 4.465 1 98.81 108 PHE A C 1
ATOM 827 O O . PHE A 1 108 ? 5.09 17.25 4.453 1 98.81 108 PHE A O 1
ATOM 834 N N . ILE A 1 109 ? 4.527 15.117 3.945 1 98.94 109 ILE A N 1
ATOM 835 C CA . ILE A 1 109 ? 3.305 15.484 3.234 1 98.94 109 ILE A CA 1
ATOM 836 C C . ILE A 1 109 ? 2.09 14.945 3.988 1 98.94 109 ILE A C 1
ATOM 838 O O . ILE A 1 109 ? 2.014 13.75 4.285 1 98.94 109 ILE A O 1
ATOM 842 N N . CYS A 1 110 ? 1.185 15.836 4.289 1 98.88 110 CYS A N 1
ATOM 843 C CA . CYS A 1 110 ? -0.051 15.492 4.984 1 98.88 110 CYS A CA 1
ATOM 844 C C . CYS A 1 110 ? -1.263 15.719 4.09 1 98.88 110 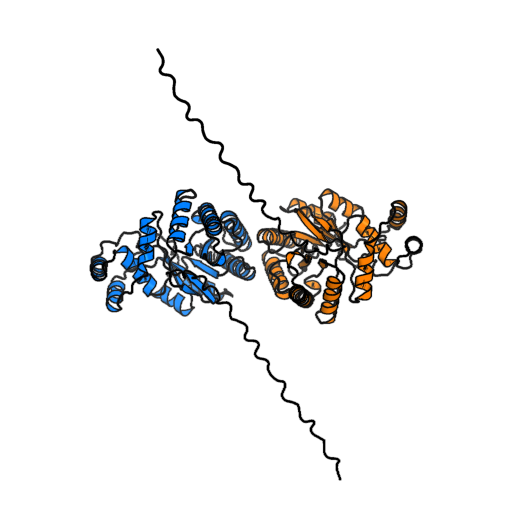CYS A C 1
ATOM 846 O O . CYS A 1 110 ? -1.345 16.734 3.391 1 98.88 110 CYS A O 1
ATOM 848 N N . SER A 1 111 ? -2.139 14.75 3.961 1 98.88 111 SER A N 1
ATOM 849 C CA . SER A 1 111 ? -3.467 14.922 3.385 1 98.88 111 SER A CA 1
ATOM 850 C C . SER A 1 111 ? -4.547 14.344 4.293 1 98.88 111 SER A C 1
ATOM 852 O O . SER A 1 111 ? -4.254 13.906 5.406 1 98.88 111 SER A O 1
ATOM 854 N N . LYS A 1 112 ? -5.828 14.539 3.893 1 98.88 112 LYS A N 1
ATOM 855 C CA . LYS A 1 112 ? -6.922 14.18 4.793 1 98.88 112 LYS A CA 1
ATOM 856 C C . LYS A 1 112 ? -8.078 13.547 4.023 1 98.88 112 LYS A C 1
ATOM 858 O O . LYS A 1 112 ? -8.43 14 2.932 1 98.88 112 LYS A O 1
ATOM 863 N N . LEU A 1 113 ? -8.617 12.57 4.652 1 98.88 113 LEU A N 1
ATOM 864 C CA . LEU A 1 113 ? -9.836 11.922 4.172 1 98.88 113 LEU A CA 1
ATOM 865 C C . LEU A 1 113 ? -11.055 12.812 4.402 1 98.88 113 LEU A C 1
ATOM 867 O O . LEU A 1 113 ? -11.352 13.188 5.539 1 98.88 113 LEU A O 1
ATOM 871 N N . TRP A 1 114 ? -11.805 13.086 3.352 1 98.38 114 TRP A N 1
ATOM 872 C CA . TRP A 1 114 ? -12.977 13.953 3.471 1 98.38 114 TRP A CA 1
ATOM 873 C C . TRP A 1 114 ? -14.18 13.172 3.979 1 98.38 114 TRP A C 1
ATOM 875 O O . TRP A 1 114 ? -14.227 11.945 3.859 1 98.38 114 TRP A O 1
ATOM 885 N N . ASP A 1 115 ? -15.164 13.844 4.426 1 97.06 115 ASP A N 1
ATOM 886 C CA . ASP A 1 115 ? -16.297 13.305 5.16 1 97.06 115 ASP A CA 1
ATOM 887 C C . ASP A 1 115 ? -17.125 12.375 4.277 1 97.06 115 ASP A C 1
ATOM 889 O O . ASP A 1 115 ? -17.625 11.344 4.742 1 97.06 115 ASP A O 1
ATOM 893 N N . THR A 1 116 ? -17.25 12.68 3.043 1 97.69 116 THR A N 1
ATOM 894 C CA . THR A 1 116 ? -18.125 11.938 2.15 1 97.69 116 THR A CA 1
ATOM 895 C C . THR A 1 116 ? -17.516 10.586 1.791 1 97.69 116 THR A C 1
ATOM 897 O O . THR A 1 116 ? -18.188 9.711 1.249 1 97.69 116 THR A O 1
ATOM 900 N N . ASP A 1 117 ? -16.266 10.414 2.109 1 98.38 117 ASP A N 1
ATOM 901 C CA . ASP A 1 117 ? -15.562 9.195 1.709 1 98.38 117 ASP A CA 1
ATOM 902 C C . ASP A 1 117 ? -15.312 8.289 2.908 1 98.38 117 ASP A C 1
ATOM 904 O O . ASP A 1 117 ? -14.453 7.402 2.854 1 98.38 117 ASP A O 1
ATOM 908 N N . HIS A 1 118 ? -16.047 8.5 3.975 1 98.5 118 HIS A N 1
ATOM 909 C CA . HIS A 1 118 ? -15.898 7.609 5.121 1 98.5 118 HIS A CA 1
ATOM 910 C C . HIS A 1 118 ? -16.344 6.191 4.777 1 98.5 118 HIS A C 1
ATOM 912 O O . HIS A 1 118 ? -17.219 5.992 3.934 1 98.5 118 HIS A O 1
ATOM 918 N N . GLY A 1 119 ? -15.82 5.242 5.48 1 98.56 119 GLY A N 1
ATOM 919 C CA . GLY A 1 119 ? -15.992 3.82 5.223 1 98.56 119 GLY A CA 1
ATOM 920 C C . GLY A 1 119 ? -14.688 3.115 4.898 1 98.56 119 GLY A C 1
ATOM 921 O O . GLY A 1 119 ? -13.719 3.75 4.469 1 98.56 119 GLY A O 1
ATOM 922 N N . TYR A 1 120 ? -14.68 1.796 5.031 1 98.5 120 TYR A N 1
ATOM 923 C CA . TYR A 1 120 ? -13.422 1.082 4.832 1 98.5 120 TYR A CA 1
ATOM 924 C C . TYR A 1 120 ? -12.984 1.137 3.375 1 98.5 120 TYR A C 1
ATOM 926 O O . TYR A 1 120 ? -11.906 1.653 3.062 1 98.5 120 TYR A O 1
ATOM 934 N N . GLU A 1 121 ? -13.773 0.617 2.434 1 98.38 121 GLU A N 1
ATOM 935 C CA . GLU A 1 121 ? -13.438 0.594 1.015 1 98.38 121 GLU A CA 1
ATOM 936 C C . GLU A 1 121 ? -13.344 2.006 0.445 1 98.38 121 GLU A C 1
ATOM 938 O O . GLU A 1 121 ? -12.43 2.312 -0.323 1 98.38 121 GLU A O 1
ATOM 943 N N . ALA A 1 122 ? -14.289 2.869 0.86 1 98.62 122 ALA A N 1
ATOM 944 C CA . ALA A 1 122 ? -14.305 4.246 0.371 1 98.62 122 ALA A CA 1
ATOM 945 C C . ALA A 1 122 ? -13.031 4.984 0.776 1 98.62 122 ALA A C 1
ATOM 947 O O . ALA A 1 122 ? -12.508 5.797 0.011 1 98.62 122 ALA A O 1
ATOM 948 N N . THR A 1 123 ? -12.562 4.695 1.973 1 98.81 123 THR A N 1
ATOM 949 C CA . THR A 1 123 ? -11.336 5.32 2.455 1 98.81 123 THR A CA 1
ATOM 950 C C . THR A 1 123 ? -10.148 4.93 1.581 1 98.81 123 THR A C 1
ATOM 952 O O . THR A 1 123 ? -9.336 5.777 1.216 1 98.81 123 THR A O 1
ATOM 955 N N . PHE A 1 124 ? -10.047 3.672 1.195 1 98.62 124 PHE A N 1
ATOM 956 C CA . PHE A 1 124 ? -8.945 3.23 0.342 1 98.62 124 PHE A CA 1
ATOM 957 C C . PHE A 1 124 ? -9.039 3.871 -1.037 1 98.62 124 PHE A C 1
ATOM 959 O O . PHE A 1 124 ? -8.031 4.277 -1.611 1 98.62 124 PHE A O 1
ATOM 966 N N . ASN A 1 125 ? -10.234 3.932 -1.579 1 98.5 125 ASN A N 1
ATOM 967 C CA . ASN A 1 125 ? -10.398 4.609 -2.861 1 98.5 125 ASN A CA 1
ATOM 968 C C . ASN A 1 125 ? -9.961 6.066 -2.787 1 98.5 125 ASN A C 1
ATOM 970 O O . ASN A 1 125 ? -9.289 6.562 -3.691 1 98.5 125 ASN A O 1
ATOM 974 N N . ALA A 1 126 ? -10.352 6.707 -1.674 1 98.88 126 ALA A N 1
ATOM 975 C CA . ALA A 1 126 ? -9.977 8.102 -1.472 1 98.88 126 ALA A CA 1
ATOM 976 C C . ALA A 1 126 ? -8.461 8.25 -1.335 1 98.88 126 ALA A C 1
ATOM 978 O O . ALA A 1 126 ? -7.875 9.195 -1.868 1 98.88 126 ALA A O 1
ATOM 979 N N . LEU A 1 127 ? -7.836 7.336 -0.588 1 98.88 127 LEU A N 1
ATOM 980 C CA . LEU A 1 127 ? -6.383 7.355 -0.443 1 98.88 127 LEU A CA 1
ATOM 981 C C . LEU A 1 127 ? -5.699 7.188 -1.796 1 98.88 127 LEU A C 1
ATOM 983 O O . LEU A 1 127 ? -4.762 7.918 -2.115 1 98.88 127 LEU A O 1
ATOM 987 N N . CYS A 1 128 ? -6.141 6.234 -2.631 1 98.75 128 CYS A N 1
ATOM 988 C CA . CYS A 1 128 ? -5.598 6.039 -3.971 1 98.75 128 CYS A CA 1
ATOM 989 C C . CYS A 1 128 ? -5.703 7.32 -4.793 1 98.75 128 CYS A C 1
ATOM 991 O O . CYS A 1 128 ? -4.742 7.715 -5.457 1 98.75 128 CYS A O 1
ATOM 993 N N . ASP A 1 129 ? -6.848 7.98 -4.723 1 98.69 129 ASP A N 1
ATOM 994 C CA . ASP A 1 129 ? -7.062 9.219 -5.457 1 98.69 129 ASP A CA 1
ATOM 995 C C . ASP A 1 129 ? -6.082 10.305 -5.004 1 98.69 129 ASP A C 1
ATOM 997 O O . ASP A 1 129 ? -5.504 11.008 -5.836 1 98.69 129 ASP A O 1
ATOM 1001 N N . SER A 1 130 ? -5.949 10.414 -3.682 1 98.88 130 SER A N 1
ATOM 1002 C CA . SER A 1 130 ? -5.016 11.398 -3.148 1 98.88 130 SER A CA 1
ATOM 1003 C C . SER A 1 130 ? -3.594 11.125 -3.623 1 98.88 130 SER A C 1
ATOM 1005 O O . SER A 1 130 ? -2.891 12.047 -4.051 1 98.88 130 SER A O 1
ATOM 1007 N N . LEU A 1 131 ? -3.174 9.875 -3.521 1 98.88 131 LEU A N 1
ATOM 1008 C CA . LEU A 1 131 ? -1.83 9.508 -3.957 1 98.88 131 LEU A CA 1
ATOM 1009 C C . LEU A 1 131 ? -1.649 9.773 -5.445 1 98.88 131 LEU A C 1
ATOM 1011 O O . LEU A 1 131 ? -0.603 10.273 -5.871 1 98.88 131 LEU A O 1
ATOM 1015 N N . ASP A 1 132 ? -2.66 9.469 -6.27 1 98.5 132 ASP A N 1
ATOM 1016 C CA . ASP A 1 132 ? -2.617 9.734 -7.703 1 98.5 132 ASP A CA 1
ATOM 1017 C C . ASP A 1 132 ? -2.484 11.227 -7.984 1 98.5 132 ASP A C 1
ATOM 1019 O O . ASP A 1 132 ? -1.665 11.641 -8.805 1 98.5 132 ASP A O 1
ATOM 1023 N N . LYS A 1 133 ? -3.232 11.984 -7.312 1 98.69 133 LYS A N 1
ATOM 1024 C CA . LYS A 1 133 ? -3.213 13.43 -7.504 1 98.69 133 LYS A CA 1
ATOM 1025 C C . LYS A 1 133 ? -1.863 14.023 -7.105 1 98.69 133 LYS A C 1
ATOM 1027 O O . LYS A 1 133 ? -1.308 14.852 -7.824 1 98.69 133 LYS A O 1
ATOM 1032 N N . PHE A 1 134 ? -1.353 13.57 -5.996 1 98.81 134 PHE A N 1
ATOM 1033 C CA . PHE A 1 134 ? -0.042 14.039 -5.566 1 98.81 134 PHE A CA 1
ATOM 1034 C C . PHE A 1 134 ? 1.053 13.508 -6.48 1 98.81 134 PHE A C 1
ATOM 1036 O O . PHE A 1 134 ? 2.113 14.117 -6.613 1 98.81 134 PHE A O 1
ATOM 1043 N N . GLY A 1 135 ? 0.782 12.359 -7.145 1 98.56 135 GLY A N 1
ATOM 1044 C CA . GLY A 1 135 ? 1.84 11.656 -7.848 1 98.56 135 GLY A CA 1
ATOM 1045 C C . GLY A 1 135 ? 2.896 11.086 -6.918 1 98.56 135 GLY A C 1
ATOM 1046 O O . GLY A 1 135 ? 4.094 11.172 -7.207 1 98.56 135 GLY A O 1
ATOM 1047 N N . LEU A 1 136 ? 2.486 10.562 -5.754 1 98.62 136 LEU A N 1
ATOM 1048 C CA . LEU A 1 136 ? 3.387 10.039 -4.734 1 98.62 136 LEU A CA 1
ATOM 1049 C C . LEU A 1 136 ? 3.029 8.594 -4.387 1 98.62 136 LEU A C 1
ATOM 1051 O O . LEU A 1 136 ? 1.888 8.172 -4.586 1 98.62 136 LEU A O 1
ATOM 1055 N N . ASP A 1 137 ? 3.977 7.887 -3.791 1 97.69 137 ASP A N 1
ATOM 1056 C CA . ASP A 1 137 ? 3.787 6.484 -3.438 1 97.69 137 ASP A CA 1
ATOM 1057 C C . ASP A 1 137 ? 3.174 6.348 -2.045 1 97.69 137 ASP A C 1
ATOM 1059 O O . ASP A 1 137 ? 2.59 5.312 -1.719 1 97.69 137 ASP A O 1
ATOM 1063 N N . TYR A 1 138 ? 3.371 7.328 -1.237 1 98.75 138 TYR A N 1
ATOM 1064 C CA . TYR A 1 138 ? 2.871 7.316 0.133 1 98.75 138 TYR A CA 1
ATOM 1065 C C . TYR A 1 138 ? 2.686 8.734 0.659 1 98.75 138 TYR A C 1
ATOM 1067 O O . TYR A 1 138 ? 3.178 9.695 0.06 1 98.75 138 TYR A O 1
ATOM 1075 N N . LEU A 1 139 ? 1.939 8.828 1.709 1 98.94 139 LEU A N 1
ATOM 1076 C CA . LEU A 1 139 ? 1.824 10.039 2.508 1 98.94 139 LEU A CA 1
ATOM 1077 C C . LEU A 1 139 ? 2.566 9.891 3.832 1 98.94 139 LEU A C 1
ATOM 1079 O O . LEU A 1 139 ? 2.629 8.797 4.395 1 98.94 139 LEU A O 1
ATOM 1083 N N . ASP A 1 140 ? 3.107 11.031 4.32 1 98.94 140 ASP A N 1
ATOM 1084 C CA . ASP A 1 140 ? 3.762 10.992 5.625 1 98.94 140 ASP A CA 1
ATOM 1085 C C . ASP A 1 140 ? 2.732 10.992 6.754 1 98.94 140 ASP A C 1
ATOM 1087 O O . ASP A 1 140 ? 2.959 10.398 7.809 1 98.94 140 ASP A O 1
ATOM 1091 N N . LEU A 1 141 ? 1.667 11.641 6.52 1 98.94 141 LEU A N 1
ATOM 1092 C CA . LEU A 1 141 ? 0.566 11.711 7.473 1 98.94 141 LEU A CA 1
ATOM 1093 C C . LEU A 1 141 ? -0.777 11.734 6.754 1 98.94 141 LEU A C 1
ATOM 1095 O O . LEU A 1 141 ? -0.979 12.523 5.828 1 98.94 141 LEU A O 1
ATOM 1099 N N . TYR A 1 142 ? -1.648 10.828 7.09 1 98.94 142 TYR A N 1
ATOM 1100 C CA . TYR A 1 142 ? -3.012 10.789 6.57 1 98.94 142 TYR A CA 1
ATOM 1101 C C . TYR A 1 142 ? -4.027 10.898 7.699 1 98.94 142 TYR A C 1
ATOM 1103 O O . TYR A 1 142 ? -3.992 10.125 8.656 1 98.94 142 TYR A O 1
ATOM 1111 N N . LEU A 1 143 ? -4.934 11.883 7.641 1 98.94 143 LEU A N 1
ATOM 1112 C CA . LEU A 1 143 ? -5.871 12.172 8.719 1 98.94 143 LEU A CA 1
ATOM 1113 C C . LEU A 1 143 ? -7.309 11.914 8.281 1 98.94 143 LEU A C 1
ATOM 1115 O O . LEU A 1 143 ? -7.641 12.094 7.105 1 98.94 143 LEU A O 1
ATOM 1119 N N . ILE A 1 144 ? -8.141 11.539 9.227 1 98.81 144 ILE A N 1
ATOM 1120 C CA . ILE A 1 144 ? -9.57 11.758 9.047 1 98.81 144 ILE A CA 1
ATOM 1121 C C . ILE A 1 144 ? -9.898 13.234 9.25 1 98.81 144 ILE A C 1
ATOM 1123 O O . ILE A 1 144 ? -9.656 13.789 10.328 1 98.81 144 ILE A O 1
ATOM 1127 N N . HIS A 1 145 ? -10.469 13.852 8.281 1 98.5 145 HIS A N 1
ATOM 1128 C CA . HIS A 1 145 ? -10.602 15.305 8.242 1 98.5 145 HIS A CA 1
ATOM 1129 C C . HIS A 1 145 ? -11.523 15.805 9.352 1 98.5 145 HIS A C 1
ATOM 1131 O O . HIS A 1 145 ? -11.312 16.891 9.891 1 98.5 145 HIS A O 1
ATOM 1137 N N . SER A 1 146 ? -12.531 15.086 9.664 1 97.12 146 SER A N 1
ATOM 1138 C CA . SER A 1 146 ? -13.484 15.352 10.734 1 97.12 146 SER A CA 1
ATOM 1139 C C . SER A 1 146 ? -14.227 14.078 11.141 1 97.12 146 SER A C 1
ATOM 1141 O O . SER A 1 146 ? -14.211 13.086 10.414 1 97.12 146 SER A O 1
ATOM 1143 N N . PRO A 1 147 ? -14.844 14.047 12.242 1 96.31 147 PRO A N 1
ATOM 1144 C CA . PRO A 1 147 ? -15.523 12.82 12.672 1 96.31 147 PRO A CA 1
ATOM 1145 C C . PRO A 1 147 ? -16.766 12.516 11.844 1 96.31 147 PRO A C 1
ATOM 1147 O O . PRO A 1 147 ? -17.219 11.375 11.812 1 96.31 147 PRO A O 1
ATOM 1150 N N . ALA A 1 148 ? -17.266 13.406 11.156 1 93.25 148 ALA A N 1
ATOM 1151 C CA . ALA A 1 148 ? -18.516 13.242 10.43 1 93.25 148 ALA A CA 1
ATOM 1152 C C . ALA A 1 148 ? -19.594 12.656 11.336 1 93.25 148 ALA A C 1
ATOM 1154 O O . ALA A 1 148 ? -19.438 12.609 12.555 1 93.25 148 ALA A O 1
ATOM 1155 N N . GLU A 1 149 ? -20.781 12.305 10.836 1 93.31 149 GLU A N 1
ATOM 1156 C CA . GLU A 1 149 ? -21.938 11.984 11.664 1 93.31 149 GLU A CA 1
ATOM 1157 C C . GLU A 1 149 ? -22.031 10.477 11.898 1 93.31 149 GLU A C 1
ATOM 1159 O O . GLU A 1 149 ? -22.516 10.039 12.945 1 93.31 149 GLU A O 1
ATOM 1164 N N . ASP A 1 150 ? -21.656 9.68 11.008 1 96.81 150 ASP A N 1
ATOM 1165 C CA . ASP A 1 150 ? -21.828 8.234 11.07 1 96.81 150 ASP A CA 1
ATOM 1166 C C . ASP A 1 150 ? -20.688 7.566 11.812 1 96.81 150 ASP A C 1
ATOM 1168 O O . ASP A 1 150 ? -19.594 7.375 11.258 1 96.81 150 ASP A O 1
ATOM 1172 N N . GLU A 1 151 ? -20.953 7.133 13.016 1 97 151 GLU A N 1
ATOM 1173 C CA . GLU A 1 151 ? -19.938 6.559 13.875 1 97 151 GLU A CA 1
ATOM 1174 C C . GLU A 1 151 ? -19.359 5.273 13.281 1 97 151 GLU A C 1
ATOM 1176 O O . GLU A 1 151 ? -18.156 5.039 13.328 1 97 151 GLU A O 1
ATOM 1181 N N . GLN A 1 152 ? -20.219 4.477 12.812 1 97.88 152 GLN A N 1
ATOM 1182 C CA . GLN A 1 152 ? -19.766 3.205 12.25 1 97.88 152 GLN A CA 1
ATOM 1183 C C . GLN A 1 152 ? -18.812 3.426 11.078 1 97.88 152 GLN A C 1
ATOM 1185 O O . GLN A 1 152 ? -17.75 2.793 11.008 1 97.88 152 GLN A O 1
ATOM 1190 N N . LYS A 1 153 ? -19.125 4.293 10.18 1 98.44 153 LYS A N 1
ATOM 1191 C CA . LYS A 1 153 ? -18.266 4.594 9.039 1 98.44 153 LYS A CA 1
ATOM 1192 C C . LYS A 1 153 ? -16.969 5.258 9.484 1 98.44 153 LYS A C 1
ATOM 1194 O O . LYS A 1 153 ? -15.914 5.047 8.883 1 98.44 153 LYS A O 1
ATOM 1199 N N . ARG A 1 154 ? -17.109 6.031 10.508 1 98.38 154 ARG A N 1
ATOM 1200 C CA . ARG A 1 154 ? -15.93 6.668 11.078 1 98.38 154 ARG A CA 1
ATOM 1201 C C . ARG A 1 154 ? -14.922 5.625 11.562 1 98.38 154 ARG A C 1
ATOM 1203 O O . ARG A 1 154 ? -13.734 5.719 11.266 1 98.38 154 ARG A O 1
ATOM 1210 N N . LEU A 1 155 ? -15.422 4.648 12.273 1 98.69 155 LEU A N 1
ATOM 1211 C CA . LEU A 1 155 ? -14.555 3.594 12.797 1 98.69 155 LEU A CA 1
ATOM 1212 C C . LEU A 1 155 ? -14.008 2.729 11.672 1 98.69 155 LEU A C 1
ATOM 1214 O O . LEU A 1 155 ? -12.859 2.283 11.727 1 98.69 155 LEU A O 1
ATOM 1218 N N . GLN A 1 156 ? -14.836 2.504 10.672 1 98.69 156 GLN A N 1
ATOM 1219 C CA . GLN A 1 156 ? -14.367 1.784 9.492 1 98.69 156 GLN A CA 1
ATOM 1220 C C . GLN A 1 156 ? -13.234 2.539 8.797 1 98.69 156 GLN A C 1
ATOM 1222 O O . GLN A 1 156 ? -12.258 1.932 8.359 1 98.69 156 GLN A O 1
ATOM 1227 N N . SER A 1 157 ? -13.344 3.814 8.711 1 98.88 157 SER A N 1
ATOM 1228 C CA . SER A 1 157 ? -12.305 4.648 8.109 1 98.88 157 SER A CA 1
ATOM 1229 C C . SER A 1 157 ? -11 4.559 8.898 1 98.88 157 SER A C 1
ATOM 1231 O O . SER A 1 157 ? -9.922 4.488 8.305 1 98.88 157 SER A O 1
ATOM 1233 N N . TRP A 1 158 ? -11.125 4.527 10.211 1 98.88 158 TRP A N 1
ATOM 1234 C CA . TRP A 1 158 ? -9.914 4.43 11.016 1 98.88 158 TRP A CA 1
ATOM 1235 C C . TRP A 1 158 ? -9.211 3.092 10.789 1 98.88 158 TRP A C 1
ATOM 1237 O O . TRP A 1 158 ? -7.992 3.041 10.625 1 98.88 158 TRP A O 1
ATOM 1247 N N . ARG A 1 159 ? -10 2.006 10.742 1 98.75 159 ARG A N 1
ATOM 1248 C CA . ARG A 1 159 ? -9.398 0.704 10.469 1 98.75 159 ARG A CA 1
ATOM 1249 C C . ARG A 1 159 ? -8.711 0.697 9.109 1 98.75 159 ARG A C 1
ATOM 1251 O O . ARG A 1 159 ? -7.66 0.069 8.945 1 98.75 159 ARG A O 1
ATOM 1258 N N . ALA A 1 160 ? -9.297 1.369 8.148 1 98.88 160 ALA A N 1
ATOM 1259 C CA . ALA A 1 160 ? -8.672 1.492 6.832 1 98.88 160 ALA A CA 1
ATOM 1260 C C . ALA A 1 160 ? -7.352 2.246 6.922 1 98.88 160 ALA A C 1
ATOM 1262 O O . ALA A 1 160 ? -6.375 1.88 6.262 1 98.88 160 ALA A O 1
ATOM 1263 N N . LEU A 1 161 ? -7.316 3.305 7.719 1 98.94 161 LEU A N 1
ATOM 1264 C CA . LEU A 1 161 ? -6.066 4.027 7.918 1 98.94 161 LEU A CA 1
ATOM 1265 C C . LEU A 1 161 ? -5.02 3.131 8.57 1 98.94 161 LEU A C 1
ATOM 1267 O O . LEU A 1 161 ? -3.844 3.166 8.203 1 98.94 161 LEU A O 1
ATOM 1271 N N . GLU A 1 162 ? -5.422 2.361 9.578 1 98.88 162 GLU A N 1
ATOM 1272 C CA . GLU A 1 162 ? -4.496 1.423 10.203 1 98.88 162 GLU A CA 1
ATOM 1273 C C . GLU A 1 162 ? -3.908 0.457 9.18 1 98.88 162 GLU A C 1
ATOM 1275 O O . GLU A 1 162 ? -2.705 0.19 9.188 1 98.88 162 GLU A O 1
ATOM 1280 N N . THR A 1 163 ? -4.754 -0.037 8.312 1 98.75 163 THR A N 1
ATOM 1281 C CA . THR A 1 163 ? -4.301 -0.943 7.262 1 98.75 163 THR A CA 1
ATOM 1282 C C . THR A 1 163 ? -3.359 -0.225 6.297 1 98.75 163 THR A C 1
ATOM 1284 O O . THR A 1 163 ? -2.334 -0.779 5.895 1 98.75 163 THR A O 1
ATOM 1287 N N . ALA A 1 164 ? -3.709 0.996 5.898 1 98.81 164 ALA A N 1
ATOM 1288 C CA . ALA A 1 164 ? -2.857 1.788 5.016 1 98.81 164 ALA A CA 1
ATOM 1289 C C . ALA A 1 164 ? -1.473 1.99 5.625 1 98.81 164 ALA A C 1
ATOM 1291 O O . ALA A 1 164 ? -0.469 2.008 4.91 1 98.81 164 ALA A O 1
ATOM 1292 N N . GLN A 1 165 ? -1.421 2.189 6.941 1 98.81 165 GLN A N 1
ATOM 1293 C CA . GLN A 1 165 ? -0.149 2.33 7.645 1 98.81 165 GLN A CA 1
ATOM 1294 C C . GLN A 1 165 ? 0.656 1.035 7.59 1 98.81 165 GLN A C 1
ATOM 1296 O O . GLN A 1 165 ? 1.859 1.057 7.324 1 98.81 165 GLN A O 1
ATOM 1301 N N . ARG A 1 166 ? 0 -0.071 7.77 1 98.06 166 ARG A N 1
ATOM 1302 C CA . ARG A 1 166 ? 0.656 -1.372 7.695 1 98.06 166 ARG A CA 1
ATOM 1303 C C . ARG A 1 166 ? 1.238 -1.611 6.305 1 98.06 166 ARG A C 1
ATOM 1305 O O . ARG A 1 166 ? 2.297 -2.227 6.168 1 98.06 166 ARG A O 1
ATOM 1312 N N . LEU A 1 167 ? 0.536 -1.101 5.324 1 98.31 167 LEU A N 1
ATOM 1313 C CA . LEU A 1 167 ? 0.945 -1.299 3.939 1 98.31 167 LEU A CA 1
ATOM 1314 C C . LEU A 1 167 ? 2.012 -0.285 3.537 1 98.31 167 LEU A C 1
ATOM 1316 O O . LEU A 1 167 ? 2.529 -0.333 2.418 1 98.31 167 LEU A O 1
ATOM 1320 N N . GLY A 1 168 ? 2.273 0.736 4.391 1 98.31 168 GLY A N 1
ATOM 1321 C CA . GLY A 1 168 ? 3.305 1.729 4.129 1 98.31 168 GLY A CA 1
ATOM 1322 C C . GLY A 1 168 ? 2.832 2.857 3.232 1 98.31 168 GLY A C 1
ATOM 1323 O O . GLY A 1 168 ? 3.648 3.58 2.654 1 98.31 168 GLY A O 1
ATOM 1324 N N . LYS A 1 169 ? 1.535 2.99 3.043 1 98.75 169 LYS A N 1
ATOM 1325 C CA . LYS A 1 169 ? 0.996 4.027 2.172 1 98.75 169 LYS A CA 1
ATOM 1326 C C . LYS A 1 169 ? 0.714 5.309 2.951 1 98.75 169 LYS A C 1
ATOM 1328 O O . LYS A 1 169 ? 0.537 6.375 2.359 1 98.75 169 LYS A O 1
ATOM 1333 N N . ALA A 1 170 ? 0.644 5.195 4.227 1 98.88 170 ALA A N 1
ATOM 1334 C CA . ALA A 1 170 ? 0.671 6.281 5.199 1 98.88 170 ALA A CA 1
ATOM 1335 C C . ALA A 1 170 ? 1.661 5.988 6.324 1 98.88 170 ALA A C 1
ATOM 1337 O O . ALA A 1 170 ? 1.53 4.984 7.027 1 98.88 170 ALA A O 1
ATOM 1338 N N . LYS A 1 171 ? 2.633 6.863 6.484 1 98.88 171 LYS A N 1
ATOM 1339 C CA . LYS A 1 171 ? 3.635 6.59 7.512 1 98.88 171 LYS A CA 1
ATOM 1340 C C . LYS A 1 171 ? 3.062 6.801 8.906 1 98.88 171 LYS A C 1
ATOM 1342 O O . LYS A 1 171 ? 3.256 5.973 9.797 1 98.88 171 LYS A O 1
ATOM 1347 N N . SER A 1 172 ? 2.377 7.875 9.117 1 98.94 172 SER A N 1
ATOM 1348 C CA . SER A 1 172 ? 1.617 8.18 10.32 1 98.94 172 SER A CA 1
ATOM 1349 C C . SER A 1 172 ? 0.144 8.406 10.008 1 98.94 172 SER A C 1
ATOM 1351 O O . SER A 1 172 ? -0.201 8.812 8.891 1 98.94 172 SER A O 1
ATOM 1353 N N . ILE A 1 173 ? -0.701 8.102 10.984 1 98.94 173 ILE A N 1
ATOM 1354 C CA . ILE A 1 173 ? -2.133 8.32 10.805 1 98.94 173 ILE A CA 1
ATOM 1355 C C . ILE A 1 173 ? -2.688 9.094 12 1 98.94 173 ILE A C 1
ATOM 1357 O O . ILE A 1 173 ? -2.135 9.031 13.102 1 98.94 173 ILE A O 1
ATOM 1361 N N . GLY A 1 174 ? -3.674 9.875 11.75 1 98.94 174 GLY A N 1
ATOM 1362 C CA . GLY A 1 174 ? -4.273 10.688 12.797 1 98.94 174 GLY A CA 1
ATOM 1363 C C . GLY A 1 174 ? -5.66 11.188 12.445 1 98.94 174 GLY A C 1
ATOM 1364 O O . GLY A 1 174 ? -6.352 10.586 11.625 1 98.94 174 GLY A O 1
ATOM 1365 N N . VAL A 1 175 ? -6.074 12.172 13.258 1 98.81 175 VAL A N 1
ATOM 1366 C CA . VAL A 1 175 ? -7.422 12.711 13.102 1 98.81 175 VAL A CA 1
ATOM 1367 C C . VAL A 1 175 ? -7.375 14.234 13.102 1 98.81 175 VAL A C 1
ATOM 1369 O O . VAL A 1 175 ? -6.352 14.836 13.453 1 98.81 175 VAL A O 1
ATOM 1372 N N . SER A 1 176 ? -8.375 14.797 12.594 1 98.12 176 SER A N 1
ATOM 1373 C CA . SER A 1 176 ? -8.594 16.234 12.633 1 98.12 176 SER A CA 1
ATOM 1374 C C . SER A 1 176 ? -9.992 16.562 13.141 1 98.12 176 SER A C 1
ATOM 1376 O O . SER A 1 176 ? -10.961 15.883 12.812 1 98.12 176 SER A O 1
ATOM 1378 N N . ASN A 1 177 ? -10.078 17.5 14.023 1 96.62 177 ASN A N 1
ATOM 1379 C CA . ASN A 1 177 ? -11.328 18.047 14.539 1 96.62 177 ASN A CA 1
ATOM 1380 C C . ASN A 1 177 ? -12.062 17.047 15.422 1 96.62 177 ASN A C 1
ATOM 1382 O O . ASN A 1 177 ? -13.289 17.062 15.492 1 96.62 177 ASN A O 1
ATOM 1386 N N . PHE A 1 178 ? -11.32 16.188 16 1 97.25 178 PHE A N 1
ATOM 1387 C CA . PHE A 1 178 ? -11.93 15.266 16.953 1 97.25 178 PHE A CA 1
ATOM 1388 C C . PHE A 1 178 ? -12.023 15.891 18.328 1 97.25 178 PHE A C 1
ATOM 1390 O O . PHE A 1 178 ? -11.031 16.375 18.875 1 97.25 178 PHE A O 1
ATOM 1397 N N . GLY A 1 179 ? -13.227 15.93 18.844 1 95.19 179 GLY A N 1
ATOM 1398 C CA . GLY A 1 179 ? -13.438 16.312 20.234 1 95.19 179 GLY A CA 1
ATOM 1399 C C . GLY A 1 179 ? -13.172 15.188 21.203 1 95.19 179 GLY A C 1
ATOM 1400 O O . GLY A 1 179 ? -12.781 14.086 20.812 1 95.19 179 GLY A O 1
ATOM 1401 N N . ALA A 1 180 ? -13.398 15.492 22.438 1 95.75 180 ALA A N 1
ATOM 1402 C CA . ALA A 1 180 ? -13.07 14.547 23.516 1 95.75 180 ALA A CA 1
ATOM 1403 C C . ALA A 1 180 ? -13.867 13.258 23.359 1 95.75 180 ALA A C 1
ATOM 1405 O O . ALA A 1 180 ? -13.32 12.164 23.469 1 95.75 180 ALA A O 1
ATOM 1406 N N . ALA A 1 181 ? -15.117 13.398 23.141 1 95.62 181 ALA A N 1
ATOM 1407 C CA . ALA A 1 181 ? -15.977 12.219 23.031 1 95.62 181 ALA A CA 1
ATOM 1408 C C . ALA A 1 181 ? -15.57 11.344 21.844 1 95.62 181 ALA A C 1
ATOM 1410 O O . ALA A 1 181 ? -15.531 10.117 21.953 1 95.62 181 ALA A O 1
ATOM 1411 N N . HIS A 1 182 ? -15.32 11.984 20.734 1 97.12 182 HIS A N 1
ATOM 1412 C CA . HIS A 1 182 ? -14.898 11.258 19.547 1 97.12 182 HIS A CA 1
ATOM 1413 C C . HIS A 1 182 ? -13.57 10.547 19.766 1 97.12 182 HIS A C 1
ATOM 1415 O O . HIS A 1 182 ? -13.391 9.398 19.359 1 97.12 182 HIS A O 1
ATOM 1421 N N . LEU A 1 183 ? -12.672 11.211 20.406 1 97.75 183 LEU A N 1
ATOM 1422 C CA . LEU A 1 183 ? -11.359 10.633 20.672 1 97.75 183 LEU A CA 1
ATOM 1423 C C . LEU A 1 183 ? -11.477 9.43 21.609 1 97.75 183 LEU A C 1
ATOM 1425 O O . LEU A 1 183 ? -10.867 8.391 21.344 1 97.75 183 LEU A O 1
ATOM 1429 N N . LYS A 1 184 ? -12.227 9.578 22.672 1 97 184 LYS A N 1
ATOM 1430 C CA . LYS A 1 184 ? -12.398 8.492 23.625 1 97 184 LYS A CA 1
ATOM 1431 C C . LYS A 1 184 ? -13.016 7.266 22.953 1 97 184 LYS A C 1
ATOM 1433 O O . LYS A 1 184 ? -12.562 6.141 23.172 1 97 184 LYS A O 1
ATOM 1438 N N . ASN A 1 185 ? -14.016 7.559 22.156 1 97.62 185 ASN A N 1
ATOM 1439 C CA . ASN A 1 185 ? -14.641 6.465 21.422 1 97.62 185 ASN A CA 1
ATOM 1440 C C . ASN A 1 185 ? -13.648 5.781 20.484 1 97.62 185 ASN A C 1
ATOM 1442 O O . ASN A 1 185 ? -13.586 4.551 20.438 1 97.62 185 ASN A O 1
ATOM 1446 N N . LEU A 1 186 ? -12.891 6.559 19.766 1 98.38 186 LEU A N 1
ATOM 1447 C CA . LEU A 1 186 ? -11.898 6.016 18.844 1 98.38 186 LEU A CA 1
ATOM 1448 C C . LEU A 1 186 ? -10.867 5.172 19.594 1 98.38 186 LEU A C 1
ATOM 1450 O O . LEU A 1 186 ? -10.531 4.066 19.156 1 98.38 186 LEU A O 1
ATOM 1454 N N . LEU A 1 187 ? -10.406 5.625 20.719 1 98.25 187 LEU A N 1
ATOM 1455 C CA . LEU A 1 187 ? -9.352 4.973 21.484 1 98.25 187 LEU A CA 1
ATOM 1456 C C . LEU A 1 187 ? -9.836 3.637 22.047 1 98.25 187 LEU A C 1
ATOM 1458 O O . LEU A 1 187 ? -9.039 2.721 22.25 1 98.25 187 LEU A O 1
ATOM 1462 N N . GLN A 1 188 ? -11.102 3.496 22.219 1 97.94 188 GLN A N 1
ATOM 1463 C CA . GLN A 1 188 ? -11.68 2.246 22.703 1 97.94 188 GLN A CA 1
ATOM 1464 C C . GLN A 1 188 ? -11.656 1.177 21.609 1 97.94 188 GLN A C 1
ATOM 1466 O O . GLN A 1 188 ? -11.703 -0.019 21.906 1 97.94 188 GLN A O 1
ATOM 1471 N N . HIS A 1 189 ? -11.578 1.644 20.406 1 98.06 189 HIS A N 1
ATOM 1472 C CA . HIS A 1 189 ? -11.75 0.703 19.297 1 98.06 189 HIS A CA 1
ATOM 1473 C C . HIS A 1 189 ? -10.477 0.583 18.469 1 98.06 189 HIS A C 1
ATOM 1475 O O . HIS A 1 189 ? -10.305 -0.386 17.734 1 98.06 189 HIS A O 1
ATOM 1481 N N . ALA A 1 190 ? -9.633 1.516 18.547 1 97.88 190 ALA A N 1
ATOM 1482 C CA . ALA A 1 190 ? -8.453 1.622 17.688 1 97.88 190 ALA A CA 1
ATOM 1483 C C . ALA A 1 190 ? -7.355 0.669 18.156 1 97.88 190 ALA A C 1
ATOM 1485 O O . ALA A 1 190 ? -7.168 0.46 19.359 1 97.88 190 ALA A O 1
ATOM 1486 N N . THR A 1 191 ? -6.602 0.084 17.219 1 98.06 191 THR A N 1
ATOM 1487 C CA . THR A 1 191 ? -5.395 -0.674 17.531 1 98.06 191 THR A CA 1
ATOM 1488 C C . THR A 1 191 ? -4.164 0.224 17.484 1 98.06 191 THR A C 1
ATOM 1490 O O . THR A 1 191 ? -3.107 -0.128 18.016 1 98.06 191 THR A O 1
ATOM 1493 N N . VAL A 1 192 ? -4.293 1.341 16.812 1 98.62 192 VAL A N 1
ATOM 1494 C CA . VAL A 1 192 ? -3.24 2.348 16.703 1 98.62 192 VAL A CA 1
ATOM 1495 C C . VAL A 1 192 ? -3.734 3.674 17.281 1 98.62 192 VAL A C 1
ATOM 1497 O O . VAL A 1 192 ? -4.789 4.172 16.891 1 98.62 192 VAL A O 1
ATOM 1500 N N . VAL A 1 193 ? -3.012 4.219 18.219 1 98.81 193 VAL A N 1
ATOM 1501 C CA . VAL A 1 193 ? -3.344 5.535 18.75 1 98.81 193 VAL A CA 1
ATOM 1502 C C . VAL A 1 193 ? -3.043 6.609 17.719 1 98.81 193 VAL A C 1
ATOM 1504 O O . VAL A 1 193 ? -1.964 6.621 17.109 1 98.81 193 VAL A O 1
ATOM 1507 N N . PRO A 1 194 ? -4.004 7.477 17.422 1 98.94 194 PRO A N 1
ATOM 1508 C CA . PRO A 1 194 ? -3.691 8.547 16.469 1 98.94 194 PRO A CA 1
ATOM 1509 C C . PRO A 1 194 ? -2.416 9.305 16.828 1 98.94 194 PRO A C 1
ATOM 1511 O O . PRO A 1 194 ? -2.184 9.602 18 1 98.94 194 PRO A O 1
ATOM 1514 N N . ALA A 1 195 ? -1.644 9.609 15.844 1 98.94 195 ALA A N 1
ATOM 1515 C CA . ALA A 1 195 ? -0.402 10.344 16.078 1 98.94 195 ALA A CA 1
ATOM 1516 C C . ALA A 1 195 ? -0.679 11.82 16.344 1 98.94 195 ALA A C 1
ATOM 1518 O O . ALA A 1 195 ? 0.055 12.469 17.094 1 98.94 195 ALA A O 1
ATOM 1519 N N . VAL A 1 196 ? -1.752 12.273 15.695 1 98.75 196 VAL A N 1
ATOM 1520 C CA . VAL A 1 196 ? -2.025 13.703 15.711 1 98.75 196 VAL A CA 1
ATOM 1521 C C . VAL A 1 196 ? -3.531 13.945 15.773 1 98.75 196 VAL A C 1
ATOM 1523 O O . VAL A 1 196 ? -4.316 13.148 15.258 1 98.75 196 VAL A O 1
ATOM 1526 N N . ASN A 1 197 ? -3.92 14.984 16.453 1 98.62 197 ASN A N 1
ATOM 1527 C CA . ASN A 1 197 ? -5.211 15.648 16.281 1 98.62 197 ASN A CA 1
ATOM 1528 C C . ASN A 1 197 ? -5.043 17.078 15.789 1 98.62 197 ASN A C 1
ATOM 1530 O O . ASN A 1 197 ? -4.488 17.922 16.484 1 98.62 197 ASN A O 1
ATOM 1534 N N . GLN A 1 198 ? -5.43 17.281 14.531 1 98.5 198 GLN A N 1
ATOM 1535 C CA . GLN A 1 198 ? -5.359 18.625 13.953 1 98.5 198 GLN A CA 1
ATOM 1536 C C . GLN A 1 198 ? -6.609 19.438 14.289 1 98.5 198 GLN A C 1
ATOM 1538 O O . GLN A 1 198 ? -7.715 19.078 13.867 1 98.5 198 GLN A O 1
ATOM 1543 N N . ILE A 1 199 ? -6.402 20.531 15.086 1 96.19 199 ILE A N 1
ATOM 1544 C CA . ILE A 1 199 ? -7.531 21.328 15.57 1 96.19 199 ILE A CA 1
ATOM 1545 C C . ILE A 1 199 ? -7.152 22.797 15.602 1 96.19 199 ILE A C 1
ATOM 1547 O O . ILE A 1 199 ? -5.977 23.141 15.461 1 96.19 199 ILE A O 1
ATOM 1551 N N . GLU A 1 200 ? -8.211 23.625 15.789 1 94.75 200 GLU A N 1
ATOM 1552 C CA . GLU A 1 200 ? -7.969 25.062 15.938 1 94.75 200 GLU A CA 1
ATOM 1553 C C . GLU A 1 200 ? -7.395 25.375 17.312 1 94.75 200 GLU A C 1
ATOM 1555 O O . GLU A 1 200 ? -8.031 25.109 18.344 1 94.75 200 GLU A O 1
ATOM 1560 N N . VAL A 1 201 ? -6.219 25.844 17.297 1 94.62 201 VAL A N 1
ATOM 1561 C CA . VAL A 1 201 ? -5.609 26.266 18.547 1 94.62 201 VAL A CA 1
ATOM 1562 C C . VAL A 1 201 ? -4.836 27.562 18.344 1 94.62 201 VAL A C 1
ATOM 1564 O O . VAL A 1 201 ? -3.965 27.641 17.469 1 94.62 201 VAL A O 1
ATOM 1567 N N . HIS A 1 202 ? -5.141 28.562 19.062 1 94.19 202 HIS A N 1
ATOM 1568 C CA . HIS A 1 202 ? -4.449 29.844 19.188 1 94.19 202 HIS A CA 1
ATOM 1569 C C . HIS A 1 202 ? -4.695 30.484 20.547 1 94.19 202 HIS A C 1
ATOM 1571 O O . HIS A 1 202 ? -5.492 29.969 21.344 1 94.19 202 HIS A O 1
ATOM 1577 N N . PRO A 1 203 ? -4.012 31.562 20.859 1 94 203 PRO A N 1
ATOM 1578 C CA . PRO A 1 203 ? -4.07 32.125 22.219 1 94 203 PRO A CA 1
ATOM 1579 C C . PRO A 1 203 ? -5.488 32.469 22.641 1 94 203 PRO A C 1
ATOM 1581 O O . PRO A 1 203 ? -5.785 32.531 23.844 1 94 203 PRO A O 1
ATOM 1584 N N . PHE A 1 204 ? -6.375 32.656 21.734 1 92.5 204 PHE A N 1
ATOM 1585 C CA . PHE A 1 204 ? -7.742 33.062 22.047 1 92.5 204 PHE A CA 1
ATOM 1586 C C . PHE A 1 204 ? -8.695 31.891 21.922 1 92.5 204 PHE A C 1
ATOM 1588 O O . PHE A 1 204 ? -9.922 32.062 21.969 1 92.5 204 PHE A O 1
ATOM 1595 N N . CYS A 1 205 ? -8.203 30.75 21.672 1 92.25 205 CYS A N 1
ATOM 1596 C CA . CYS A 1 205 ? -8.875 29.453 21.625 1 92.25 205 CYS A CA 1
ATOM 1597 C C . CYS A 1 205 ? -7.895 28.328 21.922 1 92.25 205 CYS A C 1
ATOM 1599 O O . CYS A 1 205 ? -7.383 27.688 21.016 1 92.25 205 CYS A O 1
ATOM 1601 N N . GLN A 1 206 ? -7.707 28.094 23.141 1 92.75 206 GLN A N 1
ATOM 1602 C CA . GLN A 1 206 ? -6.582 27.25 23.547 1 92.75 206 GLN A CA 1
ATOM 1603 C C . GLN A 1 206 ? -7.016 25.812 23.766 1 92.75 206 GLN A C 1
ATOM 1605 O O . GLN A 1 206 ? -6.176 24.906 23.797 1 92.75 206 GLN A O 1
ATOM 1610 N N . ARG A 1 207 ? -8.25 25.578 23.969 1 91.31 207 ARG A N 1
ATOM 1611 C CA . ARG A 1 207 ? -8.844 24.25 24.078 1 91.31 207 ARG A CA 1
ATOM 1612 C C . ARG A 1 207 ? -8.055 23.375 25.047 1 91.31 207 ARG A C 1
ATOM 1614 O O . ARG A 1 207 ? -7.746 22.219 24.734 1 91.31 207 ARG A O 1
ATOM 1621 N N . GLU A 1 208 ? -7.812 23.891 26.203 1 92 208 GLU A N 1
ATOM 1622 C CA . GLU A 1 208 ? -6.883 23.297 27.156 1 92 208 GLU A CA 1
ATOM 1623 C C . GLU A 1 208 ? -7.305 21.875 27.531 1 92 208 GLU A C 1
ATOM 1625 O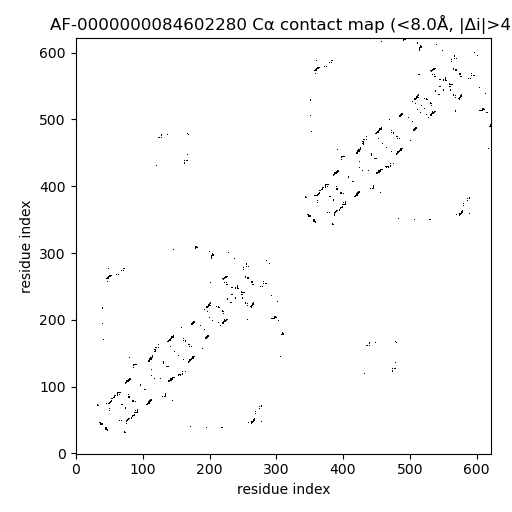 O . GLU A 1 208 ? -6.473 20.969 27.594 1 92 208 GLU A O 1
ATOM 1630 N N . ALA A 1 209 ? -8.586 21.641 27.797 1 92.56 209 ALA A N 1
ATOM 1631 C CA . ALA A 1 209 ? -9.047 20.328 28.219 1 92.56 209 ALA A CA 1
ATOM 1632 C C . ALA A 1 209 ? -8.797 19.281 27.125 1 92.56 209 ALA A C 1
ATOM 1634 O O . ALA A 1 209 ? -8.359 18.172 27.422 1 92.56 209 ALA A O 1
ATOM 1635 N N . LEU A 1 210 ? -9.086 19.609 25.891 1 94.56 210 LEU A N 1
ATOM 1636 C CA . LEU A 1 210 ? -8.875 18.703 24.766 1 94.56 210 LEU A CA 1
ATOM 1637 C C . LEU A 1 210 ? -7.391 18.469 24.516 1 94.56 210 LEU A C 1
ATOM 1639 O O . LEU A 1 210 ? -6.969 17.344 24.266 1 94.56 210 LEU A O 1
ATOM 1643 N N . VAL A 1 211 ? -6.605 19.516 24.641 1 95.69 211 VAL A N 1
ATOM 1644 C CA . VAL A 1 211 ? -5.16 19.422 24.453 1 95.69 211 VAL A CA 1
ATOM 1645 C C . VAL A 1 211 ? -4.566 18.5 25.516 1 95.69 211 VAL A C 1
ATOM 1647 O O . VAL A 1 211 ? -3.717 17.656 25.203 1 95.69 211 VAL A O 1
ATOM 1650 N N . GLU A 1 212 ? -5.02 18.672 26.719 1 96.25 212 GLU A N 1
ATOM 1651 C CA . GLU A 1 212 ? -4.535 17.828 27.797 1 96.25 212 GLU A CA 1
ATOM 1652 C C . GLU A 1 212 ? -4.926 16.359 27.578 1 96.25 212 GLU A C 1
ATOM 1654 O O . GLU A 1 212 ? -4.133 15.461 27.859 1 96.25 212 GLU A O 1
ATOM 1659 N N . LEU A 1 213 ? -6.156 16.172 27.109 1 97.19 213 LEU A N 1
ATOM 1660 C CA . LEU A 1 213 ? -6.59 14.812 26.781 1 97.19 213 LEU A CA 1
ATOM 1661 C C . LEU A 1 213 ? -5.68 14.188 25.734 1 97.19 213 LEU A C 1
ATOM 1663 O O . LEU A 1 213 ? -5.277 13.031 25.859 1 97.19 213 LEU A O 1
ATOM 1667 N N . CYS A 1 214 ? -5.359 14.93 24.688 1 98.38 214 CYS A N 1
ATOM 1668 C CA . CYS A 1 214 ? -4.453 14.445 23.641 1 98.38 214 CYS A CA 1
ATOM 1669 C C . CYS A 1 214 ? -3.082 14.125 24.219 1 98.38 214 CYS A C 1
ATOM 1671 O O . CYS A 1 214 ? -2.512 13.07 23.938 1 98.38 214 CYS A O 1
ATOM 1673 N N . LYS A 1 215 ? -2.594 14.969 25.078 1 97.94 215 LYS A N 1
ATOM 1674 C CA . LYS A 1 215 ? -1.288 14.789 25.703 1 97.94 215 LYS A CA 1
ATOM 1675 C C . LYS A 1 215 ? -1.247 13.508 26.531 1 97.94 215 LYS A C 1
ATOM 1677 O O . LYS A 1 215 ? -0.269 12.758 26.469 1 97.94 215 LYS A O 1
ATOM 1682 N N . LYS A 1 216 ? -2.266 13.234 27.219 1 98.12 216 LYS A N 1
ATOM 1683 C CA . LYS A 1 216 ? -2.357 12.047 28.078 1 98.12 216 LYS A CA 1
ATOM 1684 C C . LYS A 1 216 ? -2.209 10.766 27.25 1 98.12 216 LYS A C 1
ATOM 1686 O O . LYS A 1 216 ? -1.711 9.758 27.75 1 98.12 216 LYS A O 1
ATOM 1691 N N . HIS A 1 217 ? -2.604 10.836 26.031 1 98.44 217 HIS A N 1
ATOM 1692 C CA . HIS A 1 217 ? -2.557 9.656 25.172 1 98.44 217 HIS A CA 1
ATOM 1693 C C . HIS A 1 217 ? -1.437 9.766 24.141 1 98.44 217 HIS A C 1
ATOM 1695 O O . HIS A 1 217 ? -1.408 9.016 23.172 1 98.44 217 HIS A O 1
ATOM 1701 N N . ASN A 1 218 ? -0.596 10.797 24.312 1 98.44 218 ASN A N 1
ATOM 1702 C CA . ASN A 1 218 ? 0.562 11.039 23.453 1 98.44 218 ASN A CA 1
ATOM 1703 C C . ASN A 1 218 ? 0.145 11.344 22.016 1 98.44 218 ASN A C 1
ATOM 1705 O O . ASN A 1 218 ? 0.798 10.898 21.062 1 98.44 218 ASN A O 1
ATOM 1709 N N . ILE A 1 219 ? -0.977 11.914 21.859 1 98.81 219 ILE A N 1
ATOM 1710 C CA . ILE A 1 219 ? -1.451 12.453 20.578 1 98.81 219 ILE A CA 1
ATOM 1711 C C . ILE A 1 219 ? -0.997 13.906 20.438 1 98.81 219 ILE A C 1
ATOM 1713 O O . ILE A 1 219 ? -1.319 14.75 21.281 1 98.81 219 ILE A O 1
ATOM 1717 N N . LYS A 1 220 ? -0.213 14.234 19.406 1 98.75 220 LYS A N 1
ATOM 1718 C CA . LYS A 1 220 ? 0.277 15.594 19.234 1 98.75 220 LYS A CA 1
ATOM 1719 C C . LYS A 1 220 ? -0.796 16.484 18.609 1 98.75 220 LYS A C 1
ATOM 1721 O O . LYS A 1 220 ? -1.651 16.016 17.859 1 98.75 220 LYS A O 1
ATOM 1726 N N . ILE A 1 221 ? -0.707 17.766 18.938 1 98.31 221 ILE A N 1
ATOM 1727 C CA . ILE A 1 221 ? -1.627 18.75 18.375 1 98.31 221 ILE A CA 1
ATOM 1728 C C . ILE A 1 221 ? -1.005 19.406 17.141 1 98.31 221 ILE A C 1
ATOM 1730 O O . ILE A 1 221 ? 0.151 19.828 17.172 1 98.31 221 ILE A O 1
ATOM 1734 N N . GLU A 1 222 ? -1.715 19.359 16.062 1 98.44 222 GLU A N 1
ATOM 1735 C CA . GLU A 1 222 ? -1.482 20.25 14.93 1 98.44 222 GLU A CA 1
ATOM 1736 C C . GLU A 1 222 ? -2.463 21.422 14.938 1 98.44 222 GLU A C 1
ATOM 1738 O O . GLU A 1 222 ? -3.674 21.219 14.812 1 98.44 222 GLU A O 1
ATOM 1743 N N . ALA A 1 223 ? -1.907 22.594 15.125 1 97 223 ALA A N 1
ATOM 1744 C CA . ALA A 1 223 ? -2.742 23.766 15.32 1 97 223 ALA A CA 1
ATOM 1745 C C . ALA A 1 223 ? -2.996 24.484 14 1 97 223 ALA A C 1
ATOM 1747 O O . ALA A 1 223 ? -2.088 25.109 13.445 1 97 223 ALA A O 1
ATOM 1748 N N . TYR A 1 224 ? -4.23 24.359 13.555 1 95.94 224 TYR A N 1
ATOM 1749 C CA . TYR A 1 224 ? -4.566 25.188 12.398 1 95.94 224 TYR A CA 1
ATOM 1750 C C . TYR A 1 224 ? -5.191 26.5 12.836 1 95.94 224 TYR A C 1
ATOM 1752 O O . TYR A 1 224 ? -5.547 26.672 14.008 1 95.94 224 TYR A O 1
ATOM 1760 N N . SER A 1 225 ? -5.195 27.484 11.922 1 94.44 225 SER A N 1
ATOM 1761 C CA . SER A 1 225 ? -5.621 28.844 12.203 1 94.44 225 SER A CA 1
ATOM 1762 C C . SER A 1 225 ? -4.859 29.438 13.383 1 94.44 225 SER A C 1
ATOM 1764 O O . SER A 1 225 ? -5.461 30.016 14.289 1 94.44 225 SER A O 1
ATOM 1766 N N . PRO A 1 226 ? -3.645 29.344 13.312 1 94.94 226 PRO A N 1
ATOM 1767 C CA . PRO A 1 226 ? -2.857 29.781 14.469 1 94.94 226 PRO A CA 1
ATOM 1768 C C . PRO A 1 226 ? -2.863 31.297 14.648 1 94.94 226 PRO A C 1
ATOM 1770 O O . PRO A 1 226 ? -2.49 31.797 15.711 1 94.94 226 PRO A O 1
ATOM 1773 N N . LEU A 1 227 ? -3.285 32.031 13.648 1 92.56 227 LEU A N 1
ATOM 1774 C CA . LEU A 1 227 ? -3.322 33.5 13.703 1 92.56 227 LEU A CA 1
ATOM 1775 C C . LEU A 1 227 ? -4.738 34 13.953 1 92.56 227 LEU A C 1
ATOM 1777 O O . LEU A 1 227 ? -5.023 35.188 13.789 1 92.56 227 LEU A O 1
ATOM 1781 N N . ALA A 1 228 ? -5.57 33.062 14.273 1 89.62 228 ALA A N 1
ATOM 1782 C CA . ALA A 1 228 ? -6.98 33.406 14.453 1 89.62 228 ALA A CA 1
ATOM 1783 C C . ALA A 1 228 ? -7.527 34.125 13.242 1 89.62 228 ALA A C 1
ATOM 1785 O O . ALA A 1 228 ? -8.219 35.156 13.383 1 89.62 228 ALA A O 1
ATOM 1786 N N . ARG A 1 229 ? -7.055 33.781 12.148 1 85.94 229 ARG A N 1
ATOM 1787 C CA . ARG A 1 229 ? -7.441 34.344 10.859 1 85.94 229 ARG A CA 1
ATOM 1788 C C . ARG A 1 229 ? -7.082 35.812 10.773 1 85.94 229 ARG A C 1
ATOM 1790 O O . ARG A 1 229 ? -7.801 36.594 10.148 1 85.94 229 ARG A O 1
ATOM 1797 N N . GLY A 1 230 ? -6.176 36.25 11.523 1 85.94 230 GLY A N 1
ATOM 1798 C CA . GLY A 1 230 ? -5.668 37.625 11.469 1 85.94 230 GLY A CA 1
ATOM 1799 C C . GLY A 1 230 ? -6.512 38.594 12.25 1 85.94 230 GLY A C 1
ATOM 1800 O O . GLY A 1 230 ? -6.211 39.812 12.281 1 85.94 230 GLY A O 1
ATOM 1801 N N . ASN A 1 231 ? -7.465 38.125 12.984 1 83.56 231 ASN A N 1
ATOM 1802 C CA . ASN A 1 231 ? -8.43 38.969 13.656 1 83.56 231 ASN A CA 1
ATOM 1803 C C . ASN A 1 231 ? -7.898 39.5 14.984 1 83.56 231 ASN A C 1
ATOM 1805 O O . ASN A 1 231 ? -8.477 40.406 15.586 1 83.56 231 ASN A O 1
ATOM 1809 N N . LYS A 1 232 ? -6.707 39 15.398 1 86.19 232 LYS A N 1
ATOM 1810 C CA . LYS A 1 232 ? -6.23 39.375 16.734 1 86.19 232 LYS A CA 1
ATOM 1811 C C . LYS A 1 232 ? -4.82 39.938 16.672 1 86.19 232 LYS A C 1
ATOM 1813 O O . LYS A 1 232 ? -4.129 40.031 17.688 1 86.19 232 LYS A O 1
ATOM 1818 N N . LEU A 1 233 ? -4.438 40.375 15.516 1 90 233 LEU A N 1
ATOM 1819 C CA . LEU A 1 233 ? -3.086 40.906 15.328 1 90 233 LEU A CA 1
ATOM 1820 C C . LEU A 1 233 ? -2.916 42.25 16.031 1 90 233 LEU A C 1
ATOM 1822 O O . LEU A 1 233 ? -1.79 42.656 16.312 1 90 233 LEU A O 1
ATOM 1826 N N . GLU A 1 234 ? -4.066 42.844 16.438 1 91.38 234 GLU A N 1
ATOM 1827 C CA . GLU A 1 234 ? -4.004 44.156 17.062 1 91.38 234 GLU A CA 1
ATOM 1828 C C . GLU A 1 234 ? -4.191 44.062 18.578 1 91.38 234 GLU A C 1
ATOM 1830 O O . GLU A 1 234 ? -4.277 45.094 19.266 1 91.38 234 GLU A O 1
ATOM 1835 N N . ASP A 1 235 ? -4.238 42.906 19.016 1 92.81 235 ASP A N 1
ATOM 1836 C CA . ASP A 1 235 ? -4.367 42.75 20.453 1 92.81 235 ASP A CA 1
ATOM 1837 C C . ASP A 1 235 ? -3.229 43.438 21.203 1 92.81 235 ASP A C 1
ATOM 1839 O O . ASP A 1 235 ? -2.057 43.25 20.875 1 92.81 235 ASP A O 1
ATOM 1843 N N . PRO A 1 236 ? -3.541 44.188 22.219 1 95.44 236 PRO A N 1
ATOM 1844 C CA . PRO A 1 236 ? -2.516 44.969 22.891 1 95.44 236 PRO A CA 1
ATOM 1845 C C . PRO A 1 236 ? -1.458 44.125 23.578 1 95.44 236 PRO A C 1
ATOM 1847 O O . PRO A 1 236 ? -0.281 44.5 23.609 1 95.44 236 PRO A O 1
ATOM 1850 N N . THR A 1 237 ? -1.87 43.062 24.172 1 95.56 237 THR A N 1
ATOM 1851 C CA . THR A 1 237 ? -0.923 42.188 24.828 1 95.56 237 THR A CA 1
ATOM 1852 C C . THR A 1 237 ? 0.059 41.594 23.828 1 95.56 237 THR A C 1
ATOM 1854 O O . THR A 1 237 ? 1.271 41.594 24.062 1 95.56 237 THR A O 1
ATOM 1857 N N . ILE A 1 238 ? -0.456 41.125 22.719 1 96.25 238 ILE A N 1
ATOM 1858 C CA . ILE A 1 238 ? 0.368 40.5 21.672 1 96.25 238 ILE A CA 1
ATOM 1859 C C . ILE A 1 238 ? 1.317 41.562 21.094 1 96.25 238 ILE A C 1
ATOM 1861 O O . ILE A 1 238 ? 2.506 41.312 20.906 1 96.25 238 ILE A O 1
ATOM 1865 N N . ASN A 1 239 ? 0.83 42.781 20.906 1 97.25 239 ASN A N 1
ATOM 1866 C CA . ASN A 1 239 ? 1.643 43.844 20.344 1 97.25 239 ASN A CA 1
ATOM 1867 C C . ASN A 1 239 ? 2.764 44.25 21.297 1 97.25 239 ASN A C 1
ATOM 1869 O O . ASN A 1 239 ? 3.879 44.562 20.859 1 97.25 239 ASN A O 1
ATOM 1873 N N . ALA A 1 240 ? 2.498 44.312 22.516 1 97.75 240 ALA A N 1
ATOM 1874 C CA . ALA A 1 240 ? 3.521 44.625 23.5 1 97.75 240 ALA A CA 1
ATOM 1875 C C . ALA A 1 240 ? 4.648 43.594 23.484 1 97.75 240 ALA A C 1
ATOM 1877 O O . ALA A 1 240 ? 5.828 43.969 23.531 1 97.75 240 ALA A O 1
ATOM 1878 N N . ILE A 1 241 ? 4.254 42.375 23.438 1 97.62 241 ILE A N 1
ATOM 1879 C CA . ILE A 1 241 ? 5.242 41.312 23.406 1 97.62 241 ILE A CA 1
ATOM 1880 C C . ILE A 1 241 ? 6.012 41.344 22.094 1 97.62 241 ILE A C 1
ATOM 1882 O O . ILE A 1 241 ? 7.23 41.156 22.078 1 97.62 241 ILE A O 1
ATOM 1886 N N . ALA A 1 242 ? 5.348 41.594 21.016 1 97.75 242 ALA A N 1
ATOM 1887 C CA . ALA A 1 242 ? 5.992 41.719 19.703 1 97.75 242 ALA A CA 1
ATOM 1888 C C . ALA A 1 242 ? 7.086 42.781 19.734 1 97.75 242 ALA A C 1
ATOM 1890 O O . ALA A 1 242 ? 8.195 42.531 19.234 1 97.75 242 ALA A O 1
ATOM 1891 N N . LYS A 1 243 ? 6.797 43.875 20.375 1 97.69 243 LYS A N 1
ATOM 1892 C CA . LYS A 1 243 ? 7.762 44.938 20.5 1 97.69 243 LYS A CA 1
ATOM 1893 C C . LYS A 1 243 ? 8.969 44.531 21.328 1 97.69 243 LYS A C 1
ATOM 1895 O O . LYS A 1 243 ? 10.117 44.812 20.969 1 97.69 243 LYS A O 1
ATOM 1900 N N . LYS A 1 244 ? 8.688 43.844 22.312 1 97.38 244 LYS A N 1
ATOM 1901 C CA . LYS A 1 244 ? 9.734 43.375 23.219 1 97.38 244 LYS A CA 1
ATOM 1902 C C . LYS A 1 244 ? 10.742 42.5 22.469 1 97.38 244 LYS A C 1
ATOM 1904 O O . LYS A 1 244 ? 11.945 42.531 22.734 1 97.38 244 LYS A O 1
ATOM 1909 N N . TYR A 1 245 ? 10.32 41.688 21.547 1 97.12 245 TYR A N 1
ATOM 1910 C CA . TYR A 1 245 ? 11.172 40.719 20.859 1 97.12 245 TYR A CA 1
ATOM 1911 C C . TYR A 1 245 ? 11.578 41.25 19.484 1 97.12 245 TYR A C 1
ATOM 1913 O O . TYR A 1 245 ? 12.336 40.594 18.766 1 97.12 245 TYR A O 1
ATOM 1921 N N . ASN A 1 246 ? 11.102 42.438 19.078 1 97 246 ASN A N 1
ATOM 1922 C CA . ASN A 1 246 ? 11.312 42.969 17.734 1 97 246 ASN A CA 1
ATOM 1923 C C . ASN A 1 246 ? 10.828 42.031 16.656 1 97 246 ASN A C 1
ATOM 1925 O O . ASN A 1 246 ? 11.578 41.688 15.727 1 97 246 ASN A O 1
ATOM 1929 N N . LYS A 1 247 ? 9.664 41.5 16.891 1 97.44 247 LYS A N 1
ATOM 1930 C CA . LYS A 1 247 ? 8.992 40.594 15.961 1 97.44 247 LYS A CA 1
ATOM 1931 C C . LYS A 1 247 ? 7.586 41.094 15.633 1 97.44 247 LYS A C 1
ATOM 1933 O O . LYS A 1 247 ? 7.117 42.062 16.219 1 97.44 247 LYS A O 1
ATOM 1938 N N . THR A 1 248 ? 6.973 40.531 14.656 1 96.25 248 THR A N 1
ATOM 1939 C CA . THR A 1 248 ? 5.602 40.875 14.312 1 96.25 248 THR A CA 1
ATOM 1940 C C . THR A 1 248 ? 4.613 40.156 15.219 1 96.25 248 THR A C 1
ATOM 1942 O O . THR A 1 248 ? 4.938 39.094 15.789 1 96.25 248 THR A O 1
ATOM 1945 N N . PRO A 1 249 ? 3.398 40.719 15.336 1 96.44 249 PRO A N 1
ATOM 1946 C CA . PRO A 1 249 ? 2.377 40 16.094 1 96.44 249 PRO A CA 1
ATOM 1947 C C . PRO A 1 249 ? 2.113 38.594 15.562 1 96.44 249 PRO A C 1
ATOM 1949 O O . PRO A 1 249 ? 1.913 37.656 16.344 1 96.44 249 PRO A O 1
ATOM 1952 N N . ALA A 1 250 ? 2.127 38.469 14.305 1 96.31 250 ALA A N 1
ATOM 1953 C CA . ALA A 1 250 ? 1.93 37.156 13.695 1 96.31 250 ALA A CA 1
ATOM 1954 C C . ALA A 1 250 ? 3 36.188 14.156 1 96.31 250 ALA A C 1
ATOM 1956 O O . ALA A 1 250 ? 2.691 35.031 14.508 1 96.31 250 ALA A O 1
ATOM 1957 N N . GLN A 1 251 ? 4.18 36.594 14.195 1 96.88 251 GLN A N 1
ATOM 1958 C CA . GLN A 1 251 ? 5.289 35.719 14.602 1 96.88 251 GLN A CA 1
ATOM 1959 C C . GLN A 1 251 ? 5.16 35.312 16.078 1 96.88 251 GLN A C 1
ATOM 1961 O O . GLN A 1 251 ? 5.492 34.188 16.438 1 96.88 251 GLN A O 1
ATOM 1966 N N . ILE A 1 252 ? 4.703 36.219 16.891 1 96.88 252 ILE A N 1
ATOM 1967 C CA . ILE A 1 252 ? 4.496 35.938 18.297 1 96.88 252 ILE A CA 1
ATOM 1968 C C . ILE A 1 252 ? 3.426 34.844 18.453 1 96.88 252 ILE A C 1
ATOM 1970 O O . ILE A 1 252 ? 3.596 33.906 19.219 1 96.88 252 ILE A O 1
ATOM 1974 N N . LEU A 1 253 ? 2.355 34.969 17.703 1 95.75 253 LEU A N 1
ATOM 1975 C CA . LEU A 1 253 ? 1.259 34.031 17.766 1 95.75 253 LEU A CA 1
ATOM 1976 C C . LEU A 1 253 ? 1.723 32.625 17.312 1 95.75 253 LEU A C 1
ATOM 1978 O O . LEU A 1 253 ? 1.404 31.641 17.969 1 95.75 253 LEU A O 1
ATOM 1982 N N . LEU A 1 254 ? 2.451 32.562 16.281 1 96.5 254 LEU A N 1
ATOM 1983 C CA . LEU A 1 254 ? 2.975 31.297 15.781 1 96.5 254 LEU A CA 1
ATOM 1984 C C . LEU A 1 254 ? 3.938 30.672 16.781 1 96.5 254 LEU A C 1
ATOM 1986 O O . LEU A 1 254 ? 3.863 29.469 17.062 1 96.5 254 LEU A O 1
ATOM 1990 N N . ASN A 1 255 ? 4.824 31.469 17.328 1 96.25 255 ASN A N 1
ATOM 1991 C CA . ASN A 1 255 ? 5.812 31 18.281 1 96.25 255 ASN A CA 1
ATOM 1992 C C . ASN A 1 255 ? 5.152 30.469 19.547 1 96.25 255 ASN A C 1
ATOM 1994 O O . ASN A 1 255 ? 5.621 29.484 20.125 1 96.25 255 ASN A O 1
ATOM 1998 N N . TRP A 1 256 ? 4.098 31.109 19.984 1 96.19 256 TRP A N 1
ATOM 1999 C CA . TRP A 1 256 ? 3.369 30.641 21.156 1 96.19 256 TRP A CA 1
ATOM 2000 C C . TRP A 1 256 ? 2.93 29.203 21 1 96.19 256 TRP A C 1
ATOM 2002 O O . TRP A 1 256 ? 3.152 28.375 21.891 1 96.19 256 TRP A O 1
ATOM 2012 N N . ASN A 1 257 ? 2.334 28.844 19.922 1 94.81 257 ASN A N 1
ATOM 2013 C CA . ASN A 1 257 ? 1.919 27.469 19.656 1 94.81 257 ASN A CA 1
ATOM 2014 C C . ASN A 1 257 ? 3.107 26.516 19.672 1 94.81 257 ASN A C 1
ATOM 2016 O O . ASN A 1 257 ? 3.037 25.438 20.266 1 94.81 257 ASN A O 1
ATOM 2020 N N . ALA A 1 258 ? 4.113 26.938 19 1 93.75 258 ALA A N 1
ATOM 2021 C CA . ALA A 1 258 ? 5.309 26.109 18.922 1 93.75 258 ALA A CA 1
ATOM 2022 C C . ALA A 1 258 ? 5.891 25.859 20.312 1 93.75 258 ALA A C 1
ATOM 2024 O O . ALA A 1 258 ? 6.34 24.75 20.609 1 93.75 258 ALA A O 1
ATOM 2025 N N . SER A 1 259 ? 5.902 26.859 21.141 1 93.06 259 SER A N 1
ATOM 2026 C CA . SER A 1 259 ? 6.465 26.75 22.484 1 93.06 259 SER A CA 1
ATOM 2027 C C . SER A 1 259 ? 5.695 25.75 23.344 1 93.06 259 SER A C 1
ATOM 2029 O O . SER A 1 259 ? 6.227 25.219 24.312 1 93.06 259 SER A O 1
ATOM 2031 N N . ARG A 1 260 ? 4.527 25.453 22.906 1 92.88 260 ARG A N 1
ATOM 2032 C CA . ARG A 1 260 ? 3.676 24.516 23.625 1 92.88 260 ARG A CA 1
ATOM 2033 C C . ARG A 1 260 ? 3.861 23.094 23.094 1 92.88 260 ARG A C 1
ATOM 2035 O O . ARG A 1 260 ? 3.186 22.156 23.531 1 92.88 260 ARG A O 1
ATOM 2042 N N . GLY A 1 261 ? 4.684 22.984 22.109 1 93.5 261 GLY A N 1
ATOM 2043 C CA . GLY A 1 261 ? 4.965 21.672 21.562 1 93.5 261 GLY A CA 1
ATOM 2044 C C . GLY A 1 261 ? 4.016 21.281 20.438 1 93.5 261 GLY A C 1
ATOM 2045 O O . GLY A 1 261 ? 3.994 20.125 20.016 1 93.5 261 GLY A O 1
ATOM 2046 N N . ASN A 1 262 ? 3.217 22.219 19.938 1 96.69 262 ASN A N 1
ATOM 2047 C CA . ASN A 1 262 ? 2.289 21.938 18.859 1 96.69 262 ASN A CA 1
ATOM 2048 C C . ASN A 1 262 ? 2.963 22.078 17.484 1 96.69 262 ASN A C 1
ATOM 2050 O O . ASN A 1 262 ? 3.941 22.828 17.359 1 96.69 262 ASN A O 1
ATOM 2054 N N . VAL A 1 263 ? 2.477 21.312 16.531 1 98 263 VAL A N 1
ATOM 2055 C CA . VAL A 1 263 ? 2.764 21.594 15.133 1 98 263 VAL A CA 1
ATOM 2056 C C . VAL A 1 263 ? 1.898 22.766 14.656 1 98 263 VAL A C 1
ATOM 2058 O O . VAL A 1 263 ? 0.704 22.812 14.961 1 98 263 VAL A O 1
ATOM 2061 N N . VAL A 1 264 ? 2.5 23.719 13.961 1 97.44 264 VAL A N 1
ATOM 2062 C CA . VAL A 1 264 ? 1.815 24.953 13.633 1 97.44 264 VAL A CA 1
ATOM 2063 C C . VAL A 1 264 ? 1.594 25.031 12.117 1 97.44 264 VAL A C 1
ATOM 2065 O O . VAL A 1 264 ? 2.52 24.812 11.336 1 97.44 264 VAL A O 1
ATOM 2068 N N . LEU A 1 265 ? 0.358 25.406 11.703 1 97 265 LEU A N 1
ATOM 2069 C CA . LEU A 1 265 ? -0.003 25.375 10.289 1 97 265 LEU A CA 1
ATOM 2070 C C . LEU A 1 265 ? -0.413 26.766 9.805 1 97 265 LEU A C 1
ATOM 2072 O O . LEU A 1 265 ? -1.589 27 9.516 1 97 265 LEU A O 1
ATOM 2076 N N . PRO A 1 266 ? 0.499 27.688 9.641 1 96.31 266 PRO A N 1
ATOM 2077 C CA . PRO A 1 266 ? 0.128 28.938 8.969 1 96.31 266 PRO A CA 1
ATOM 2078 C C . PRO A 1 266 ? -0.121 28.75 7.477 1 96.31 266 PRO A C 1
ATOM 2080 O O . PRO A 1 266 ? 0.54 27.938 6.828 1 96.31 266 PRO A O 1
ATOM 2083 N N . LYS A 1 267 ? -1.034 29.438 7.012 1 95.44 267 LYS A N 1
ATOM 2084 C CA . LYS A 1 267 ? -1.325 29.469 5.582 1 95.44 267 LYS A CA 1
ATOM 2085 C C . LYS A 1 267 ? -0.816 30.75 4.945 1 95.44 267 LYS A C 1
ATOM 2087 O O . LYS A 1 267 ? -0.94 31.828 5.531 1 95.44 267 LYS A O 1
ATOM 2092 N N . SER A 1 268 ? -0.245 30.625 3.738 1 93.94 268 SER A N 1
ATOM 2093 C CA . SER A 1 268 ? 0.11 31.797 2.934 1 93.94 268 SER A CA 1
ATOM 2094 C C . SER A 1 268 ? 0.37 31.406 1.482 1 93.94 268 SER A C 1
ATOM 2096 O O . SER A 1 268 ? 0.824 30.297 1.205 1 93.94 268 SER A O 1
ATOM 2098 N N . LEU A 1 269 ? 0.063 32.281 0.608 1 95.44 269 LEU A N 1
ATOM 2099 C CA . LEU A 1 269 ? 0.395 32.094 -0.8 1 95.44 269 LEU A CA 1
ATOM 2100 C C . LEU A 1 269 ? 1.488 33.062 -1.233 1 95.44 269 LEU A C 1
ATOM 2102 O O . LEU A 1 269 ? 1.936 33.031 -2.383 1 95.44 269 LEU A O 1
ATOM 2106 N N . THR A 1 270 ? 1.912 33.844 -0.235 1 94.69 270 THR A N 1
ATOM 2107 C CA . THR A 1 270 ? 2.893 34.875 -0.537 1 94.69 270 THR A CA 1
ATOM 2108 C C . THR A 1 270 ? 4.273 34.5 -0.021 1 94.69 270 THR A C 1
ATOM 2110 O O . THR A 1 270 ? 4.434 34.188 1.16 1 94.69 270 THR A O 1
ATOM 2113 N N . ALA A 1 271 ? 5.207 34.594 -0.912 1 95.81 271 ALA A N 1
ATOM 2114 C CA . ALA A 1 271 ? 6.559 34.125 -0.596 1 95.81 271 ALA A CA 1
ATOM 2115 C C . ALA A 1 271 ? 7.113 34.875 0.619 1 95.81 271 ALA A C 1
ATOM 2117 O O . ALA A 1 271 ? 7.742 34.281 1.489 1 95.81 271 ALA A O 1
ATOM 2118 N N . SER A 1 272 ? 6.914 36.156 0.624 1 95.88 272 SER A N 1
ATOM 2119 C CA . SER A 1 272 ? 7.453 36.969 1.715 1 95.88 272 SER A CA 1
ATOM 2120 C C . SER A 1 272 ? 6.852 36.562 3.055 1 95.88 272 SER A C 1
ATOM 2122 O O . SER A 1 272 ? 7.566 36.438 4.051 1 95.88 272 SER A O 1
ATOM 2124 N N . ARG A 1 273 ? 5.562 36.312 3.076 1 95.44 273 ARG A N 1
ATOM 2125 C CA . ARG A 1 273 ? 4.891 35.906 4.301 1 95.44 273 ARG A CA 1
ATOM 2126 C C . ARG A 1 273 ? 5.312 34.5 4.707 1 95.44 273 ARG A C 1
ATOM 2128 O O . ARG A 1 273 ? 5.453 34.188 5.895 1 95.44 273 ARG A O 1
ATOM 2135 N N . ILE A 1 274 ? 5.48 33.656 3.754 1 96.94 274 ILE A N 1
ATOM 2136 C CA . ILE A 1 274 ? 5.938 32.312 3.998 1 96.94 274 ILE A CA 1
ATOM 2137 C C . ILE A 1 274 ? 7.293 32.312 4.703 1 96.94 274 ILE A C 1
ATOM 2139 O O . ILE A 1 274 ? 7.484 31.656 5.719 1 96.94 274 ILE A O 1
ATOM 2143 N N . ARG A 1 275 ? 8.156 33.125 4.234 1 95.69 275 ARG A N 1
ATOM 2144 C CA . ARG A 1 275 ? 9.477 33.25 4.844 1 95.69 275 ARG A CA 1
ATOM 2145 C C . ARG A 1 275 ? 9.367 33.844 6.246 1 95.69 275 ARG A C 1
ATOM 2147 O O . ARG A 1 275 ? 10.008 33.375 7.184 1 95.69 275 ARG A O 1
ATOM 2154 N N . SER A 1 276 ? 8.586 34.875 6.316 1 95.19 276 SER A N 1
ATOM 2155 C CA . SER A 1 276 ? 8.398 35.531 7.602 1 95.19 276 SER A CA 1
ATOM 2156 C C . SER A 1 276 ? 7.855 34.562 8.648 1 95.19 276 SER A C 1
ATOM 2158 O O . SER A 1 276 ? 8.305 34.562 9.797 1 95.19 276 SER A O 1
ATOM 2160 N N . ASN A 1 277 ? 6.871 33.781 8.266 1 95.44 277 ASN A N 1
ATOM 2161 C CA . ASN A 1 277 ? 6.301 32.781 9.172 1 95.44 277 ASN A CA 1
ATOM 2162 C C . ASN A 1 277 ? 7.355 31.797 9.664 1 95.44 277 ASN A C 1
ATOM 2164 O O . ASN A 1 277 ? 7.359 31.422 10.836 1 95.44 277 ASN A O 1
ATOM 2168 N N . LEU A 1 278 ? 8.211 31.438 8.82 1 94.94 278 LEU A N 1
ATOM 2169 C CA . LEU A 1 278 ? 9.258 30.484 9.188 1 94.94 278 LEU A CA 1
ATOM 2170 C C . LEU A 1 278 ? 10.188 31.094 10.234 1 94.94 278 LEU A C 1
ATOM 2172 O O . LEU A 1 278 ? 10.688 30.375 11.109 1 94.94 278 LEU A O 1
ATOM 2176 N N . GLU A 1 279 ? 10.398 32.375 10.211 1 93.19 279 GLU A N 1
ATOM 2177 C CA . GLU A 1 279 ? 11.281 33.094 11.117 1 93.19 279 GLU A CA 1
ATOM 2178 C C . GLU A 1 279 ? 10.703 33.125 12.523 1 93.19 279 GLU A C 1
ATOM 2180 O O . GLU A 1 279 ? 11.383 33.531 13.469 1 93.19 279 GLU A O 1
ATOM 2185 N N . SER A 1 280 ? 9.484 32.75 12.68 1 93.31 280 SER A N 1
ATOM 2186 C CA . SER A 1 280 ? 8.82 32.688 13.977 1 93.31 280 SER A CA 1
ATOM 2187 C C . SER A 1 280 ? 9.461 31.656 14.891 1 93.31 280 SER A C 1
ATOM 2189 O O . SER A 1 280 ? 9.195 31.641 16.094 1 93.31 280 SER A O 1
ATOM 2191 N N . PHE A 1 281 ? 10.312 30.859 14.352 1 90 281 PHE A N 1
ATOM 2192 C CA . PHE A 1 281 ? 10.805 29.703 15.102 1 90 281 PHE A CA 1
ATOM 2193 C C . PHE A 1 281 ? 12.289 29.859 15.414 1 90 281 PHE A C 1
ATOM 2195 O O . PHE A 1 281 ? 12.93 28.922 15.906 1 90 281 PHE A O 1
ATOM 2202 N N . ASP A 1 282 ? 12.828 31.062 15.188 1 89.31 282 ASP A N 1
ATOM 2203 C CA . ASP A 1 282 ? 14.242 31.328 15.422 1 89.31 282 ASP A CA 1
ATOM 2204 C C . ASP A 1 282 ? 14.461 32.031 16.766 1 89.31 282 ASP A C 1
ATOM 2206 O O . ASP A 1 282 ? 15.562 32.5 17.047 1 89.31 282 ASP A O 1
ATOM 2210 N N . PHE A 1 283 ? 13.438 32.188 17.547 1 91.69 283 PHE A N 1
ATOM 2211 C CA . PHE A 1 283 ? 13.547 32.75 18.875 1 91.69 283 PHE A CA 1
ATOM 2212 C C . PHE A 1 283 ? 12.695 31.984 19.875 1 91.69 283 PHE A C 1
ATOM 2214 O O . PHE A 1 283 ? 11.938 31.094 19.484 1 91.69 283 PHE A O 1
ATOM 2221 N N . LYS A 1 284 ? 12.867 32.375 21.203 1 93.75 284 LYS A N 1
ATOM 2222 C CA . LYS A 1 284 ? 12.125 31.688 22.266 1 93.75 284 LYS A CA 1
ATOM 2223 C C . LYS A 1 284 ? 11.453 32.719 23.188 1 93.75 284 LYS A C 1
ATOM 2225 O O . LYS A 1 284 ? 12.086 33.656 23.641 1 93.75 284 LYS A O 1
ATOM 2230 N N . LEU A 1 285 ? 10.18 32.469 23.359 1 95.88 285 LEU A N 1
ATOM 2231 C CA . LEU A 1 285 ? 9.453 33.312 24.312 1 95.88 285 LEU A CA 1
ATOM 2232 C C . LEU A 1 285 ? 9.836 32.938 25.734 1 95.88 285 LEU A C 1
ATOM 2234 O O . LEU A 1 285 ? 9.984 31.766 26.078 1 95.88 285 LEU A O 1
ATOM 2238 N N . HIS A 1 286 ? 9.953 33.969 26.484 1 96.06 286 HIS A N 1
ATOM 2239 C CA . HIS A 1 286 ? 10.164 33.75 27.906 1 96.06 286 HIS A CA 1
ATOM 2240 C C . HIS A 1 286 ? 8.906 33.188 28.578 1 96.06 286 HIS A C 1
ATOM 2242 O O . HIS A 1 286 ? 7.789 33.5 28.141 1 96.06 286 HIS A O 1
ATOM 2248 N N . ALA A 1 287 ? 9.141 32.562 29.625 1 95.62 287 ALA A N 1
ATOM 2249 C CA . ALA A 1 287 ? 8.039 31.922 30.344 1 95.62 287 ALA A CA 1
ATOM 2250 C C . ALA A 1 287 ? 7.004 32.938 30.781 1 95.62 287 ALA A C 1
ATOM 2252 O O . ALA A 1 287 ? 5.801 32.688 30.719 1 95.62 287 ALA A O 1
ATOM 2253 N N . GLU A 1 288 ? 7.5 34.031 31.141 1 96.38 288 GLU A N 1
ATOM 2254 C CA . GLU A 1 288 ? 6.605 35.062 31.625 1 96.38 288 GLU A CA 1
ATOM 2255 C C . GLU A 1 288 ? 5.703 35.562 30.5 1 96.38 288 GLU A C 1
ATOM 2257 O O . GLU A 1 288 ? 4.527 35.875 30.719 1 96.38 288 GLU A O 1
ATOM 2262 N N . ASP A 1 289 ? 6.254 35.719 29.344 1 96.69 289 ASP A N 1
ATOM 2263 C CA . ASP A 1 289 ? 5.48 36.188 28.219 1 96.69 289 ASP A CA 1
ATOM 2264 C C . ASP A 1 289 ? 4.48 35.156 27.734 1 96.69 289 ASP A C 1
ATOM 2266 O O . ASP A 1 289 ? 3.361 35.469 27.344 1 96.69 289 ASP A O 1
ATOM 2270 N N . VAL A 1 290 ? 4.914 33.906 27.812 1 96.12 290 VAL A N 1
ATOM 2271 C CA . VAL A 1 290 ? 4 32.812 27.469 1 96.12 290 VAL A CA 1
ATOM 2272 C C . VAL A 1 290 ? 2.797 32.844 28.406 1 96.12 290 VAL A C 1
ATOM 2274 O O . VAL A 1 290 ? 1.655 32.688 27.969 1 96.12 290 VAL A O 1
ATOM 2277 N N . GLU A 1 291 ? 3.035 33.094 29.641 1 95.44 291 GLU A N 1
ATOM 2278 C CA . GLU A 1 291 ? 1.963 33.156 30.625 1 95.44 291 GLU A CA 1
ATOM 2279 C C . GLU A 1 291 ? 1.01 34.312 30.359 1 95.44 291 GLU A C 1
ATOM 2281 O O . GLU A 1 291 ? -0.202 34.188 30.547 1 95.44 291 GLU A O 1
ATOM 2286 N N . LYS A 1 292 ? 1.554 35.406 29.969 1 95.88 292 LYS A N 1
ATOM 2287 C CA . LYS A 1 292 ? 0.716 36.531 29.594 1 95.88 292 LYS A CA 1
ATOM 2288 C C . LYS A 1 292 ? -0.207 36.188 28.438 1 95.88 292 LYS A C 1
ATOM 2290 O O . LYS A 1 292 ? -1.38 36.562 28.438 1 95.88 292 LYS A O 1
ATOM 2295 N N . ILE A 1 293 ? 0.362 35.469 27.531 1 96 293 ILE A N 1
ATOM 2296 C CA . ILE A 1 293 ? -0.427 35.062 26.375 1 96 293 ILE A CA 1
ATOM 2297 C C . ILE A 1 293 ? -1.458 34 26.781 1 96 293 ILE A C 1
ATOM 2299 O O . ILE A 1 293 ? -2.615 34.062 26.359 1 96 293 ILE A O 1
ATOM 2303 N N . ASN A 1 294 ? -1.081 33.094 27.656 1 94.5 294 ASN A N 1
ATOM 2304 C CA . ASN A 1 294 ? -1.996 32.062 28.156 1 94.5 294 ASN A CA 1
ATOM 2305 C C . ASN A 1 294 ? -3.232 32.688 28.797 1 94.5 294 ASN A C 1
ATOM 2307 O O . ASN A 1 294 ? -4.328 32.125 28.719 1 94.5 294 ASN A O 1
ATOM 2311 N N . ALA A 1 295 ? -3.041 33.812 29.312 1 93.88 295 ALA A N 1
ATOM 2312 C CA . ALA A 1 295 ? -4.105 34.469 30.062 1 93.88 295 ALA A CA 1
ATOM 2313 C C . ALA A 1 295 ? -5.148 35.062 29.141 1 93.88 295 ALA A C 1
ATOM 2315 O O . ALA A 1 295 ? -6.242 35.438 29.562 1 93.88 295 ALA A O 1
ATOM 2316 N N . LEU A 1 296 ? -4.828 35.25 27.922 1 90.5 296 LEU A N 1
ATOM 2317 C CA . LEU A 1 296 ? -5.758 35.812 26.953 1 90.5 296 LEU A CA 1
ATOM 2318 C C . LEU A 1 296 ? -6.926 34.875 26.703 1 90.5 296 LEU A C 1
ATOM 2320 O O . LEU A 1 296 ? -8.008 35.312 26.297 1 90.5 296 LEU A O 1
ATOM 2324 N N . GLY A 1 297 ? -6.629 33.531 27.094 1 75.19 297 GLY A N 1
ATOM 2325 C CA . GLY A 1 297 ? -7.434 32.438 26.625 1 75.19 297 GLY A CA 1
ATOM 2326 C C . GLY A 1 297 ? -8.914 32.594 26.922 1 75.19 297 GLY A C 1
ATOM 2327 O O . GLY A 1 297 ? -9.281 33.156 27.953 1 75.19 297 GLY A O 1
ATOM 2328 N N . SER A 1 298 ? -9.836 32.844 26.016 1 71.62 298 SER A N 1
ATOM 2329 C CA . SER A 1 298 ? -11.281 32.594 25.938 1 71.62 298 SER A CA 1
ATOM 2330 C C . SER A 1 298 ? -11.648 31.812 24.703 1 71.62 298 SER A C 1
ATOM 2332 O O . SER A 1 298 ? -10.945 31.859 23.688 1 71.62 298 SER A O 1
ATOM 2334 N N . GLU A 1 299 ? -12.461 30.766 24.875 1 68.44 299 GLU A N 1
ATOM 2335 C CA . GLU A 1 299 ? -12.828 29.938 23.734 1 68.44 299 GLU A CA 1
ATOM 2336 C C . GLU A 1 299 ? -13.477 30.766 22.641 1 68.44 299 GLU A C 1
ATOM 2338 O O . GLU A 1 299 ? -14.703 30.859 22.562 1 68.44 299 GLU A O 1
ATOM 2343 N N . ASN A 1 300 ? -12.617 31.453 21.812 1 75.75 300 ASN A N 1
ATOM 2344 C CA . ASN A 1 300 ? -13.008 32.25 20.656 1 75.75 300 ASN A CA 1
ATOM 2345 C C . ASN A 1 300 ? -12.672 31.516 19.344 1 75.75 300 ASN A C 1
ATOM 2347 O O . ASN A 1 300 ? -11.594 31.719 18.781 1 75.75 300 ASN A O 1
ATOM 2351 N N . TYR A 1 301 ? -13.711 30.75 18.891 1 74 301 TYR A N 1
ATOM 2352 C CA . TYR A 1 301 ? -13.5 30.016 17.656 1 74 301 TYR A CA 1
ATOM 2353 C C . TYR A 1 301 ? -13.625 30.953 16.453 1 74 301 TYR A C 1
ATOM 2355 O O . TYR A 1 301 ? -14.508 31.812 16.406 1 74 301 TYR A O 1
ATOM 2363 N N . VAL A 1 302 ? -12.641 30.875 15.633 1 76.19 302 VAL A N 1
ATOM 2364 C CA . VAL A 1 302 ? -12.703 31.703 14.43 1 76.19 302 VAL A CA 1
ATOM 2365 C C . VAL A 1 302 ? -13.023 30.844 13.219 1 76.19 302 VAL A C 1
ATOM 2367 O O . VAL A 1 302 ? -13.25 31.359 12.117 1 76.19 302 VAL A O 1
ATOM 2370 N N . THR A 1 303 ? -12.93 29.562 13.43 1 78.19 303 THR A N 1
ATOM 2371 C CA . THR A 1 303 ? -13.297 28.625 12.375 1 78.19 303 THR A CA 1
ATOM 2372 C C . THR A 1 303 ? -14.609 27.922 12.703 1 78.19 303 THR A C 1
ATOM 2374 O O . THR A 1 303 ? -14.945 27.734 13.875 1 78.19 303 THR A O 1
ATOM 2377 N N . GLY A 1 304 ? -15.664 28.219 11.953 1 63.84 304 GLY A N 1
ATOM 2378 C CA . GLY A 1 304 ? -16.906 27.484 12.164 1 63.84 304 GLY A CA 1
ATOM 2379 C C . GLY A 1 304 ? -16.703 26 12.359 1 63.84 304 GLY A C 1
ATOM 2380 O O . GLY A 1 304 ? -17.594 25.203 12.062 1 63.84 304 GLY A O 1
ATOM 2381 N N . SER A 1 305 ? -15.523 25.844 12.695 1 55.62 305 SER A N 1
ATOM 2382 C CA . SER A 1 305 ? -15.203 24.422 12.57 1 55.62 305 SER A CA 1
ATOM 2383 C C . SER A 1 305 ? -16.203 23.562 13.328 1 55.62 305 SER A C 1
ATOM 2385 O O . SER A 1 305 ? -16.875 24.031 14.25 1 55.62 305 SER A O 1
ATOM 2387 N N . MET A 1 306 ? -16.641 22.469 12.633 1 51.84 306 MET A N 1
ATOM 2388 C CA . MET A 1 306 ? -17.562 21.359 12.836 1 51.84 306 MET A CA 1
ATOM 2389 C C . MET A 1 306 ? -17.359 20.719 14.203 1 51.84 306 MET A C 1
ATOM 2391 O O . MET A 1 306 ? -17.359 19.484 14.328 1 51.84 306 MET A O 1
ATOM 2395 N N . HIS A 1 307 ? -16.75 21.531 15.055 1 54.31 307 HIS A N 1
ATOM 2396 C CA . HIS A 1 307 ? -16.641 20.875 16.359 1 54.31 307 HIS A CA 1
ATOM 2397 C C . HIS A 1 307 ? -18.016 20.547 16.938 1 54.31 307 HIS A C 1
ATOM 2399 O O . HIS A 1 307 ? -18.844 21.438 17.094 1 54.31 307 HIS A O 1
ATOM 2405 N N . LYS A 1 308 ? -18.594 19.5 16.266 1 47.75 308 LYS A N 1
ATOM 2406 C CA . LYS A 1 308 ? -19.953 19.188 16.703 1 47.75 308 LYS A CA 1
ATOM 2407 C C . LYS A 1 308 ? -19.984 18.781 18.172 1 47.75 308 LYS A C 1
ATOM 2409 O O . LYS A 1 308 ? -21.031 18.906 18.828 1 47.75 308 LYS A O 1
ATOM 2414 N N . SER A 1 309 ? -19.391 17.656 18.469 1 47.12 309 SER A N 1
ATOM 2415 C CA . SER A 1 309 ? -19.875 17 19.672 1 47.12 309 SER A CA 1
ATOM 2416 C C . SER A 1 309 ? -19.469 17.766 20.922 1 47.12 309 SER A C 1
ATOM 2418 O O . SER A 1 309 ? -18.5 18.516 20.906 1 47.12 309 SER A O 1
ATOM 2420 N N . LYS A 1 310 ? -20.297 17.797 22.047 1 46.31 310 LYS A N 1
ATOM 2421 C CA . LYS A 1 310 ? -20.031 18.281 23.406 1 46.31 310 LYS A CA 1
ATOM 2422 C C . LYS A 1 310 ? -18.562 18.078 23.781 1 46.31 310 LYS A C 1
ATOM 2424 O O . LYS A 1 310 ? -18.094 16.953 23.875 1 46.31 310 LYS A O 1
ATOM 2429 N N . ASP A 1 311 ? -17.641 18.812 23.188 1 40.22 311 ASP A N 1
ATOM 2430 C CA . ASP A 1 311 ? -16.234 18.828 23.562 1 40.22 311 ASP A CA 1
ATOM 2431 C C . ASP A 1 311 ? -16.094 18.906 25.094 1 40.22 311 ASP A C 1
ATOM 2433 O O . ASP A 1 311 ? -16.781 19.688 25.75 1 40.22 311 ASP A O 1
ATOM 2437 N N . MET B 1 1 ? 17.781 56.812 -50.781 1 23.45 1 MET B N 1
ATOM 2438 C CA . MET B 1 1 ? 18.938 55.906 -50.875 1 23.45 1 MET B CA 1
ATOM 2439 C C . MET B 1 1 ? 19.25 55.312 -49.5 1 23.45 1 MET B C 1
ATOM 2441 O O . MET B 1 1 ? 19.453 56.031 -48.531 1 23.45 1 MET B O 1
ATOM 2445 N N . ALA B 1 2 ? 18.734 54 -49.344 1 28.06 2 ALA B N 1
ATOM 2446 C CA . ALA B 1 2 ? 18.25 53.062 -48.312 1 28.06 2 ALA B CA 1
ATOM 2447 C C . ALA B 1 2 ? 19.422 52.5 -47.5 1 28.06 2 ALA B C 1
ATOM 2449 O O . ALA B 1 2 ? 20.312 51.844 -48.062 1 28.06 2 ALA B O 1
ATOM 2450 N N . PRO B 1 3 ? 19.922 53.219 -46.438 1 27.06 3 PRO B N 1
ATOM 2451 C CA . PRO B 1 3 ? 21.203 52.812 -45.875 1 27.06 3 PRO B CA 1
ATOM 2452 C C . PRO B 1 3 ? 21.297 51.344 -45.562 1 27.06 3 PRO B C 1
ATOM 2454 O O . PRO B 1 3 ? 20.281 50.688 -45.281 1 27.06 3 PRO B O 1
ATOM 2457 N N . SER B 1 4 ? 22.312 50.594 -46.125 1 24.94 4 SER B N 1
ATOM 2458 C CA . SER B 1 4 ? 22.734 49.219 -46.25 1 24.94 4 SER B CA 1
ATOM 2459 C C . SER B 1 4 ? 23.094 48.594 -44.906 1 24.94 4 SER B C 1
ATOM 2461 O O . SER B 1 4 ? 23.938 49.156 -44.188 1 24.94 4 SER B O 1
ATOM 2463 N N . ALA B 1 5 ? 22.109 47.969 -44.188 1 28.52 5 ALA B N 1
ATOM 2464 C CA . ALA B 1 5 ? 22.062 47.344 -42.844 1 28.52 5 ALA B CA 1
ATOM 2465 C C . ALA B 1 5 ? 23.172 46.312 -42.688 1 28.52 5 ALA B C 1
ATOM 2467 O O . ALA B 1 5 ? 23.266 45.375 -43.5 1 28.52 5 ALA B O 1
ATOM 2468 N N . ILE B 1 6 ? 24.406 46.75 -42.25 1 27.5 6 ILE B N 1
ATOM 2469 C CA . ILE B 1 6 ? 25.625 45.969 -42.094 1 27.5 6 ILE B CA 1
ATOM 2470 C C . ILE B 1 6 ? 25.344 44.719 -41.25 1 27.5 6 ILE B C 1
ATOM 2472 O O . ILE B 1 6 ? 24.844 44.812 -40.125 1 27.5 6 ILE B O 1
ATOM 2476 N N . THR B 1 7 ? 25.109 43.531 -41.844 1 27.53 7 THR B N 1
ATOM 2477 C CA . THR B 1 7 ? 24.75 42.188 -41.375 1 27.53 7 THR B CA 1
ATOM 2478 C C . THR B 1 7 ? 25.906 41.594 -40.562 1 27.53 7 THR B C 1
ATOM 2480 O O . THR B 1 7 ? 27.016 41.438 -41.094 1 27.53 7 THR B O 1
ATOM 2483 N N . PRO B 1 8 ? 26 41.906 -39.219 1 28.2 8 PRO B N 1
ATOM 2484 C CA . PRO B 1 8 ? 27.172 41.406 -38.5 1 28.2 8 PRO B CA 1
ATOM 2485 C C . PRO B 1 8 ? 27.375 39.906 -38.688 1 28.2 8 PRO B C 1
ATOM 2487 O O . PRO B 1 8 ? 26.406 39.156 -38.875 1 28.2 8 PRO B O 1
ATOM 2490 N N . GLU B 1 9 ? 28.5 39.438 -39.281 1 26.22 9 GLU B N 1
ATOM 2491 C CA . GLU B 1 9 ? 29 38.125 -39.625 1 26.22 9 GLU B CA 1
ATOM 2492 C C . GLU B 1 9 ? 29.203 37.25 -38.375 1 26.22 9 GLU B C 1
ATOM 2494 O O . GLU B 1 9 ? 29.922 37.656 -37.469 1 26.22 9 GLU B O 1
ATOM 2499 N N . THR B 1 10 ? 28.172 36.531 -37.875 1 26.98 10 THR B N 1
ATOM 2500 C CA . THR B 1 10 ? 28.094 35.656 -36.719 1 26.98 10 THR B CA 1
ATOM 2501 C C . THR B 1 10 ? 29.141 34.562 -36.812 1 26.98 10 THR B C 1
ATOM 2503 O O . THR B 1 10 ? 29.219 33.844 -37.812 1 26.98 10 THR B O 1
ATOM 2506 N N . SER B 1 11 ? 30.312 34.812 -36.188 1 28.12 11 SER B N 1
ATOM 2507 C CA . SER B 1 11 ? 31.438 33.875 -36.188 1 28.12 11 SER B CA 1
ATOM 2508 C C . SER B 1 11 ? 31.016 32.469 -35.781 1 28.12 11 SER B C 1
ATOM 2510 O O . SER B 1 11 ? 30.125 32.312 -34.938 1 28.12 11 SER B O 1
ATOM 2512 N N . PRO B 1 12 ? 31.438 31.391 -36.531 1 28.41 12 PRO B N 1
ATOM 2513 C CA . PRO B 1 12 ? 31.078 29.969 -36.406 1 28.41 12 PRO B CA 1
ATOM 2514 C C . PRO B 1 12 ? 31.594 29.328 -35.125 1 28.41 12 PRO B C 1
ATOM 2516 O O . PRO B 1 12 ? 32.781 29.484 -34.781 1 28.41 12 PRO B O 1
ATOM 2519 N N . GLU B 1 13 ? 30.844 29.406 -34 1 27.23 13 GLU B N 1
ATOM 2520 C CA . GLU B 1 13 ? 31.234 28.766 -32.75 1 27.23 13 GLU B CA 1
ATOM 2521 C C . GLU B 1 13 ? 31.656 27.312 -32.969 1 27.23 13 GLU B C 1
ATOM 2523 O O . GLU B 1 13 ? 30.938 26.562 -33.625 1 27.23 13 GLU B O 1
ATOM 2528 N N . ARG B 1 14 ? 32.969 27.016 -32.906 1 27.92 14 ARG B N 1
ATOM 2529 C CA . ARG B 1 14 ? 33.656 25.734 -32.969 1 27.92 14 ARG B CA 1
ATOM 2530 C C . ARG B 1 14 ? 33.062 24.766 -31.938 1 27.92 14 ARG B C 1
ATOM 2532 O O . ARG B 1 14 ? 33.031 25.062 -30.75 1 27.92 14 ARG B O 1
ATOM 2539 N N . HIS B 1 15 ? 32.156 23.844 -32.344 1 26.92 15 HIS B N 1
ATOM 2540 C CA . HIS B 1 15 ? 31.531 22.75 -31.594 1 26.92 15 HIS B CA 1
ATOM 2541 C C . HIS B 1 15 ? 32.594 21.766 -31.078 1 26.92 15 HIS B C 1
ATOM 2543 O O . HIS B 1 15 ? 33.281 21.125 -31.875 1 26.92 15 HIS B O 1
ATOM 2549 N N . ILE B 1 16 ? 33.344 22.172 -30.047 1 25.97 16 ILE B N 1
ATOM 2550 C CA . ILE B 1 16 ? 34.25 21.219 -29.469 1 25.97 16 ILE B CA 1
ATOM 2551 C C . ILE B 1 16 ? 33.531 19.938 -29.078 1 25.97 16 ILE B C 1
ATOM 2553 O O . ILE B 1 16 ? 32.562 19.984 -28.312 1 25.97 16 ILE B O 1
ATOM 2557 N N . PHE B 1 17 ? 33.594 18.922 -29.969 1 26.59 17 PHE B N 1
ATOM 2558 C CA . PHE B 1 17 ? 33.125 17.547 -29.828 1 26.59 17 PHE B CA 1
ATOM 2559 C C . PHE B 1 17 ? 33.812 16.859 -28.656 1 26.59 17 PHE B C 1
ATOM 2561 O O . PHE B 1 17 ? 35 16.578 -28.703 1 26.59 17 PHE B O 1
ATOM 2568 N N . VAL B 1 18 ? 33.594 17.281 -27.453 1 24.3 18 VAL B N 1
ATOM 2569 C CA . VAL B 1 18 ? 34.156 16.469 -26.391 1 24.3 18 VAL B CA 1
ATOM 2570 C C . VAL B 1 18 ? 33.656 15.031 -26.531 1 24.3 18 VAL B C 1
ATOM 2572 O O . VAL B 1 18 ? 32.438 14.773 -26.5 1 24.3 18 VAL B O 1
ATOM 2575 N N . LYS B 1 19 ? 34.438 14.211 -27.156 1 26.31 19 LYS B N 1
ATOM 2576 C CA . LYS B 1 19 ? 34.219 12.766 -27.203 1 26.31 19 LYS B CA 1
ATOM 2577 C C . LYS B 1 19 ? 34.031 12.203 -25.797 1 26.31 19 LYS B C 1
ATOM 2579 O O . LYS B 1 19 ? 35 12.211 -25 1 26.31 19 LYS B O 1
ATOM 2584 N N . LYS B 1 20 ? 32.906 12.375 -25.234 1 26.59 20 LYS B N 1
ATOM 2585 C CA . LYS B 1 20 ? 32.656 11.609 -24.016 1 26.59 20 LYS B CA 1
ATOM 2586 C C . LYS B 1 20 ? 33.094 10.156 -24.188 1 26.59 20 LYS B C 1
ATOM 2588 O O . LYS B 1 20 ? 32.594 9.453 -25.062 1 26.59 20 LYS B O 1
ATOM 2593 N N . LEU B 1 21 ? 34.312 9.891 -23.812 1 23.83 21 LEU B N 1
ATOM 2594 C CA . LEU B 1 21 ? 34.719 8.484 -23.766 1 23.83 21 LEU B CA 1
ATOM 2595 C C . LEU B 1 21 ? 33.625 7.648 -23.062 1 23.83 21 LEU B C 1
ATOM 2597 O O . LEU B 1 21 ? 33.25 7.938 -21.922 1 23.83 21 LEU B O 1
ATOM 2601 N N . LYS B 1 22 ? 32.844 7.055 -23.891 1 28.31 22 LYS B N 1
ATOM 2602 C CA . LYS B 1 22 ? 31.891 6.039 -23.484 1 28.31 22 LYS B CA 1
ATOM 2603 C C . LYS B 1 22 ? 32.531 5 -22.578 1 28.31 22 LYS B C 1
ATOM 2605 O O . LYS B 1 22 ? 33.406 4.25 -23 1 28.31 22 LYS B O 1
ATOM 2610 N N . VAL B 1 23 ? 32.781 5.465 -21.344 1 30.66 23 VAL B N 1
ATOM 2611 C CA . VAL B 1 23 ? 33.188 4.352 -20.5 1 30.66 23 VAL B CA 1
ATOM 2612 C C . VAL B 1 23 ? 32.375 3.107 -20.859 1 30.66 23 VAL B C 1
ATOM 2614 O O . VAL B 1 23 ? 31.156 3.18 -20.984 1 30.66 23 VAL B O 1
ATOM 2617 N N . PRO B 1 24 ? 33.094 2.188 -21.453 1 29.44 24 PRO B N 1
ATOM 2618 C CA . PRO B 1 24 ? 32.312 0.999 -21.781 1 29.44 24 PRO B CA 1
ATOM 2619 C C . PRO B 1 24 ? 31.422 0.538 -20.625 1 29.44 24 PRO B C 1
ATOM 2621 O O . PRO B 1 24 ? 31.828 0.625 -19.469 1 29.44 24 PRO B O 1
ATOM 2624 N N . SER B 1 25 ? 30.188 0.932 -20.688 1 30.08 25 SER B N 1
ATOM 2625 C CA . SER B 1 25 ? 29.203 0.339 -19.781 1 30.08 25 SER B CA 1
ATOM 2626 C C . SER B 1 25 ? 29.547 -1.112 -19.469 1 30.08 25 SER B C 1
ATOM 2628 O O . SER B 1 25 ? 29.812 -1.903 -20.375 1 30.08 25 SER B O 1
ATOM 2630 N N . ARG B 1 26 ? 30.453 -1.3 -18.484 1 28.86 26 ARG B N 1
ATOM 2631 C CA . ARG B 1 26 ? 30.625 -2.703 -18.125 1 28.86 26 ARG B CA 1
ATOM 2632 C C . ARG B 1 26 ? 29.344 -3.496 -18.391 1 28.86 26 ARG B C 1
ATOM 2634 O O . ARG B 1 26 ? 28.266 -3.115 -17.938 1 28.86 26 ARG B O 1
ATOM 2641 N N . SER B 1 27 ? 29.391 -4.047 -19.469 1 29.66 27 SER B N 1
ATOM 2642 C CA . SER B 1 27 ? 28.359 -5.027 -19.781 1 29.66 27 SER B CA 1
ATOM 2643 C C . SER B 1 27 ? 28.016 -5.883 -18.562 1 29.66 27 SER B C 1
ATOM 2645 O O . SER B 1 27 ? 28.844 -6.695 -18.125 1 29.66 27 SER B O 1
ATOM 2647 N N . ARG B 1 28 ? 27.781 -5.262 -17.344 1 32.78 28 ARG B N 1
ATOM 2648 C CA . ARG B 1 28 ? 27.234 -6.199 -16.359 1 32.78 28 ARG B CA 1
ATOM 2649 C C . ARG B 1 28 ? 26.5 -7.352 -17.047 1 32.78 28 ARG B C 1
ATOM 2651 O O . ARG B 1 28 ? 25.547 -7.129 -17.797 1 32.78 28 ARG B O 1
ATOM 2658 N N . ARG B 1 29 ? 27.188 -8.273 -17.391 1 31.84 29 ARG B N 1
ATOM 2659 C CA . ARG B 1 29 ? 26.625 -9.516 -17.891 1 31.84 29 ARG B CA 1
ATOM 2660 C C . ARG B 1 29 ? 25.328 -9.867 -17.172 1 31.84 29 ARG B C 1
ATOM 2662 O O . ARG B 1 29 ? 25.344 -10.25 -16 1 31.84 29 ARG B O 1
ATOM 2669 N N . SER B 1 30 ? 24.344 -9.008 -17.219 1 37.31 30 SER B N 1
ATOM 2670 C CA . SER B 1 30 ? 23.031 -9.461 -16.766 1 37.31 30 SER B CA 1
ATOM 2671 C C . SER B 1 30 ? 22.859 -10.961 -17.016 1 37.31 30 SER B C 1
ATOM 2673 O O . SER B 1 30 ? 22.859 -11.4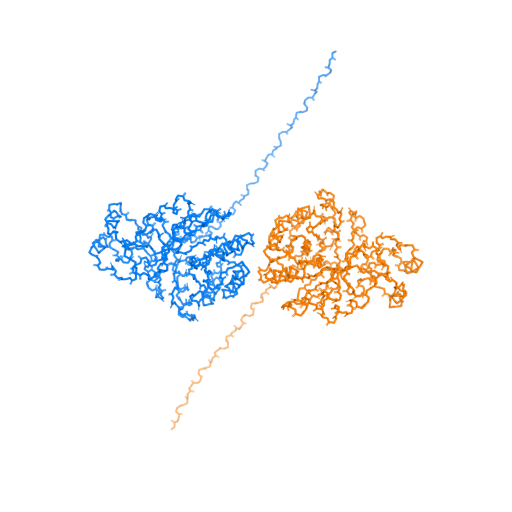14 -18.156 1 37.31 30 SER B O 1
ATOM 2675 N N . PHE B 1 31 ? 23.578 -11.805 -16.438 1 38.97 31 PHE B N 1
ATOM 2676 C CA . PHE B 1 31 ? 23.203 -13.203 -16.594 1 38.97 31 PHE B CA 1
ATOM 2677 C C . PHE B 1 31 ? 21.688 -13.336 -16.781 1 38.97 31 PHE B C 1
ATOM 2679 O O . PHE B 1 31 ? 20.922 -13.164 -15.836 1 38.97 31 PHE B O 1
ATOM 2686 N N . ALA B 1 32 ? 21.109 -12.953 -17.875 1 48.06 32 ALA B N 1
ATOM 2687 C CA . ALA B 1 32 ? 19.734 -13.133 -18.312 1 48.06 32 ALA B CA 1
ATOM 2688 C C . ALA B 1 32 ? 19.219 -14.516 -17.938 1 48.06 32 ALA B C 1
ATOM 2690 O O . ALA B 1 32 ? 19.875 -15.523 -18.172 1 48.06 32 ALA B O 1
ATOM 2691 N N . SER B 1 33 ? 18.406 -14.594 -17 1 60.56 33 SER B N 1
ATOM 2692 C CA . SER B 1 33 ? 17.734 -15.852 -16.641 1 60.56 33 SER B CA 1
ATOM 2693 C C . SER B 1 33 ? 17.391 -16.656 -17.891 1 60.56 33 SER B C 1
ATOM 2695 O O . SER B 1 33 ? 16.875 -16.109 -18.859 1 60.56 33 SER B O 1
ATOM 2697 N N . PRO B 1 34 ? 17.953 -17.844 -18.031 1 69.44 34 PRO B N 1
ATOM 2698 C CA . PRO B 1 34 ? 17.672 -18.734 -19.156 1 69.44 34 PRO B CA 1
ATOM 2699 C C . PRO B 1 34 ? 16.188 -19.062 -19.297 1 69.44 34 PRO B C 1
ATOM 2701 O O . PRO B 1 34 ? 15.773 -19.656 -20.281 1 69.44 34 PRO B O 1
ATOM 2704 N N . VAL B 1 35 ? 15.398 -18.5 -18.391 1 82.25 35 VAL B N 1
ATOM 2705 C CA . VAL B 1 35 ? 13.984 -18.844 -18.438 1 82.25 35 VAL B CA 1
ATOM 2706 C C . VAL B 1 35 ? 13.219 -17.797 -19.234 1 82.25 35 VAL B C 1
ATOM 2708 O O . VAL B 1 35 ? 13.32 -16.594 -18.969 1 82.25 35 VAL B O 1
ATOM 2711 N N . PRO B 1 36 ? 12.508 -18.203 -20.234 1 90.75 36 PRO B N 1
ATOM 2712 C CA . PRO B 1 36 ? 11.688 -17.25 -20.984 1 90.75 36 PRO B CA 1
ATOM 2713 C C . PRO B 1 36 ? 10.648 -16.562 -20.109 1 90.75 36 PRO B C 1
ATOM 2715 O O . PRO B 1 36 ? 10.289 -17.062 -19.047 1 90.75 36 PRO B O 1
ATOM 2718 N N . SER B 1 37 ? 10.25 -15.352 -20.547 1 95.19 37 SER B N 1
ATOM 2719 C CA . SER B 1 37 ? 9.219 -14.602 -19.844 1 95.19 37 SER B CA 1
ATOM 2720 C C . SER B 1 37 ? 7.977 -14.43 -20.703 1 95.19 37 SER B C 1
ATOM 2722 O O . SER B 1 37 ? 8.062 -14.445 -21.938 1 95.19 37 SER B O 1
ATOM 2724 N N . ILE B 1 38 ? 6.887 -14.336 -20.047 1 96.94 38 ILE B N 1
ATOM 2725 C CA . ILE B 1 38 ? 5.602 -14.117 -20.703 1 96.94 38 ILE B CA 1
ATOM 2726 C C . ILE B 1 38 ? 5.059 -12.734 -20.328 1 96.94 38 ILE B C 1
ATOM 2728 O O . ILE B 1 38 ? 5.094 -12.344 -19.172 1 96.94 38 ILE B O 1
ATOM 2732 N N . LEU B 1 39 ? 4.59 -12.031 -21.359 1 97.88 39 LEU B N 1
ATOM 2733 C CA . LEU B 1 39 ? 3.963 -10.734 -21.125 1 97.88 39 LEU B CA 1
ATOM 2734 C C . LEU B 1 39 ? 2.521 -10.906 -20.656 1 97.88 39 LEU B C 1
ATOM 2736 O O . LEU B 1 39 ? 1.743 -11.633 -21.266 1 97.88 39 LEU B O 1
ATOM 2740 N N . LEU B 1 40 ? 2.162 -10.258 -19.594 1 98.62 40 LEU B N 1
ATOM 2741 C CA . LEU B 1 40 ? 0.804 -10.289 -19.062 1 98.62 40 LEU B CA 1
ATOM 2742 C C . LEU B 1 40 ? -0.027 -9.141 -19.625 1 98.62 40 LEU B C 1
ATOM 2744 O O . LEU B 1 40 ? 0.514 -8.227 -20.25 1 98.62 40 LEU B O 1
ATOM 2748 N N . ASN B 1 41 ? -1.341 -9.211 -19.391 1 98.69 41 ASN B N 1
ATOM 2749 C CA . ASN B 1 41 ? -2.252 -8.242 -20 1 98.69 41 ASN B CA 1
ATOM 2750 C C . ASN B 1 41 ? -2.135 -6.871 -19.344 1 98.69 41 ASN B C 1
ATOM 2752 O O . ASN B 1 41 ? -2.705 -5.895 -19.828 1 98.69 41 ASN B O 1
ATOM 2756 N N . ASP B 1 42 ? -1.409 -6.781 -18.266 1 98.31 42 ASP B N 1
ATOM 2757 C CA . ASP B 1 42 ? -1.239 -5.504 -17.578 1 98.31 42 ASP B CA 1
ATOM 2758 C C . ASP B 1 42 ? 0.119 -4.883 -17.891 1 98.31 42 ASP B C 1
ATOM 2760 O O . ASP B 1 42 ? 0.512 -3.887 -17.297 1 98.31 42 ASP B O 1
ATOM 2764 N N . GLY B 1 43 ? 0.88 -5.52 -18.734 1 98.25 43 GLY B N 1
ATOM 2765 C CA . GLY B 1 43 ? 2.156 -4.98 -19.188 1 98.25 43 GLY B CA 1
ATOM 2766 C C . GLY B 1 43 ? 3.338 -5.527 -18.406 1 98.25 43 GLY B C 1
ATOM 2767 O O . GLY B 1 43 ? 4.488 -5.348 -18.797 1 98.25 43 GLY B O 1
ATOM 2768 N N . ASN B 1 44 ? 3.102 -6.25 -17.297 1 98.38 44 ASN B N 1
ATOM 2769 C CA . ASN B 1 44 ? 4.164 -6.914 -16.547 1 98.38 44 ASN B CA 1
ATOM 2770 C C . ASN B 1 44 ? 4.562 -8.242 -17.188 1 98.38 44 ASN B C 1
ATOM 2772 O O . ASN B 1 44 ? 3.828 -8.773 -18.031 1 98.38 44 ASN B O 1
ATOM 2776 N N . SER B 1 45 ? 5.77 -8.688 -16.844 1 98.25 45 SER B N 1
ATOM 2777 C CA . SER B 1 45 ? 6.242 -9.977 -17.344 1 98.25 45 SER B CA 1
ATOM 2778 C C . SER B 1 45 ? 6.367 -11 -16.219 1 98.25 45 SER B C 1
ATOM 2780 O O . SER B 1 45 ? 6.699 -10.648 -15.094 1 98.25 45 SER B O 1
ATOM 2782 N N . ILE B 1 46 ? 6.125 -12.219 -16.578 1 98.44 46 ILE B N 1
ATOM 2783 C CA . ILE B 1 46 ? 6.191 -13.32 -15.625 1 98.44 46 ILE B CA 1
ATOM 2784 C C . ILE B 1 46 ? 7.105 -14.414 -16.156 1 98.44 46 ILE B C 1
ATOM 2786 O O . ILE B 1 46 ? 6.988 -14.82 -17.328 1 98.44 46 ILE B O 1
ATOM 2790 N N . PRO B 1 47 ? 8.094 -14.867 -15.336 1 97.94 47 PRO B N 1
ATOM 2791 C CA . PRO B 1 47 ? 8.891 -16.016 -15.797 1 97.94 47 PRO B CA 1
ATOM 2792 C C . PRO B 1 47 ? 8.039 -17.25 -16.031 1 97.94 47 PRO B C 1
ATOM 2794 O O . PRO B 1 47 ? 7.137 -17.547 -15.25 1 97.94 47 PRO B O 1
ATOM 2797 N N . GLN B 1 48 ? 8.32 -17.984 -17 1 96.88 48 GLN B N 1
ATOM 2798 C CA . GLN B 1 48 ? 7.438 -19.031 -17.5 1 96.88 48 GLN B CA 1
ATOM 2799 C C . GLN B 1 48 ? 7.5 -20.281 -16.625 1 96.88 48 GLN B C 1
ATOM 2801 O O . GLN B 1 48 ? 6.652 -21.172 -16.75 1 96.88 48 GLN B O 1
ATOM 2806 N N . VAL B 1 49 ? 8.469 -20.359 -15.781 1 96.75 49 VAL B N 1
ATOM 2807 C CA . VAL B 1 49 ? 8.547 -21.5 -14.867 1 96.75 49 VAL B CA 1
ATOM 2808 C C . VAL B 1 49 ? 8.695 -21 -13.43 1 96.75 49 VAL B C 1
ATOM 2810 O O . VAL B 1 49 ? 9.453 -20.062 -13.164 1 96.75 49 VAL B O 1
ATOM 2813 N N . ALA B 1 50 ? 7.977 -21.594 -12.594 1 97.75 50 ALA B N 1
ATOM 2814 C CA . ALA B 1 50 ? 8.039 -21.25 -11.172 1 97.75 50 ALA B CA 1
ATOM 2815 C C . ALA B 1 50 ? 8.375 -22.484 -10.336 1 97.75 50 ALA B C 1
ATOM 2817 O O . ALA B 1 50 ? 8.094 -23.609 -10.734 1 97.75 50 ALA B O 1
ATOM 2818 N N . LEU B 1 51 ? 9.016 -22.234 -9.234 1 98.25 51 LEU B N 1
ATOM 2819 C CA . LEU B 1 51 ? 9.031 -23.25 -8.195 1 98.25 51 LEU B CA 1
ATOM 2820 C C . LEU B 1 51 ? 7.734 -23.219 -7.387 1 98.25 51 LEU B C 1
ATOM 2822 O O . LEU B 1 51 ? 7.441 -22.234 -6.711 1 98.25 51 LEU B O 1
ATOM 2826 N N . GLY B 1 52 ? 7.004 -24.281 -7.496 1 97.88 52 GLY B N 1
ATOM 2827 C CA . GLY B 1 52 ? 5.879 -24.438 -6.594 1 97.88 52 GLY B CA 1
ATOM 2828 C C . GLY B 1 52 ? 6.277 -24.984 -5.234 1 97.88 52 GLY B C 1
ATOM 2829 O O . GLY B 1 52 ? 7.137 -25.859 -5.141 1 97.88 52 GLY B O 1
ATOM 2830 N N . VAL B 1 53 ? 5.578 -24.469 -4.195 1 97.75 53 VAL B N 1
ATOM 2831 C CA . VAL B 1 53 ? 5.996 -24.906 -2.871 1 97.75 53 VAL B CA 1
ATOM 2832 C C . VAL B 1 53 ? 4.797 -25.484 -2.115 1 97.75 53 VAL B C 1
ATOM 2834 O O . VAL B 1 53 ? 4.77 -25.469 -0.883 1 97.75 53 VAL B O 1
ATOM 2837 N N . TYR B 1 54 ? 3.848 -25.969 -2.855 1 95.12 54 TYR B N 1
ATOM 2838 C CA . TYR B 1 54 ? 2.705 -26.641 -2.246 1 95.12 54 TYR B CA 1
ATOM 2839 C C . TYR B 1 54 ? 3.154 -27.828 -1.388 1 95.12 54 TYR B C 1
ATOM 2841 O O . TYR B 1 54 ? 3.998 -28.609 -1.807 1 95.12 54 TYR B O 1
ATOM 2849 N N . LYS B 1 55 ? 2.695 -27.859 -0.122 1 93.31 55 LYS B N 1
ATOM 2850 C CA . LYS B 1 55 ? 2.92 -28.922 0.855 1 93.31 55 LYS B CA 1
ATOM 2851 C C . LYS B 1 55 ? 4.359 -28.922 1.358 1 93.31 55 LYS B C 1
ATOM 2853 O O . LYS B 1 55 ? 4.785 -29.844 2.059 1 93.31 55 LYS B O 1
ATOM 2858 N N . ALA B 1 56 ? 5.113 -27.938 0.927 1 95.81 56 ALA B N 1
ATOM 2859 C CA . ALA B 1 56 ? 6.438 -27.781 1.527 1 95.81 56 ALA B CA 1
ATOM 2860 C C . ALA B 1 56 ? 6.328 -27.281 2.965 1 95.81 56 ALA B C 1
ATOM 2862 O O . ALA B 1 56 ? 5.492 -26.422 3.273 1 95.81 56 ALA B O 1
ATOM 2863 N N . PRO B 1 57 ? 7.18 -27.828 3.867 1 96.38 57 PRO B N 1
ATOM 2864 C CA . PRO B 1 57 ? 7.102 -27.375 5.258 1 96.38 57 PRO B CA 1
ATOM 2865 C C . PRO B 1 57 ? 7.586 -25.938 5.441 1 96.38 57 PRO B C 1
ATOM 2867 O O . PRO B 1 57 ? 8.336 -25.438 4.609 1 96.38 57 PRO B O 1
ATOM 2870 N N . ASN B 1 58 ? 7.145 -25.344 6.512 1 97.31 58 ASN B N 1
ATOM 2871 C CA . ASN B 1 58 ? 7.594 -23.984 6.848 1 97.31 58 ASN B CA 1
ATOM 2872 C C . ASN B 1 58 ? 8.898 -24.016 7.633 1 97.31 58 ASN B C 1
ATOM 2874 O O . ASN B 1 58 ? 8.938 -23.641 8.805 1 97.31 58 ASN B O 1
ATOM 2878 N N . GLY B 1 59 ? 9.961 -24.453 6.996 1 97.12 59 GLY B N 1
ATOM 2879 C CA . GLY B 1 59 ? 11.242 -24.594 7.664 1 97.12 59 GLY B CA 1
ATOM 2880 C C . GLY B 1 59 ? 12.414 -24.672 6.695 1 97.12 59 GLY B C 1
ATOM 2881 O O . GLY B 1 59 ? 12.328 -24.172 5.57 1 97.12 59 GLY B O 1
ATOM 2882 N N . GLN B 1 60 ? 13.422 -25.281 7.156 1 97.69 60 GLN B N 1
ATOM 2883 C CA . GLN B 1 60 ? 14.703 -25.281 6.465 1 97.69 60 GLN B CA 1
ATOM 2884 C C . GLN B 1 60 ? 14.594 -25.969 5.105 1 97.69 60 GLN B C 1
ATOM 2886 O O . GLN B 1 60 ? 15.242 -25.562 4.141 1 97.69 60 GLN B O 1
ATOM 2891 N N . GLU B 1 61 ? 13.812 -26.953 5.043 1 97.75 61 GLU B N 1
ATOM 2892 C CA . GLU B 1 61 ? 13.664 -27.688 3.789 1 97.75 61 GLU B CA 1
ATOM 2893 C C . GLU B 1 61 ? 13.148 -26.781 2.68 1 97.75 61 GLU B C 1
ATOM 2895 O O . GLU B 1 61 ? 13.648 -26.828 1.551 1 97.75 61 GLU B O 1
ATOM 2900 N N . THR B 1 62 ? 12.172 -26.031 2.982 1 98.38 62 THR B N 1
ATOM 2901 C CA . THR B 1 62 ? 11.617 -25.078 2.023 1 98.38 62 THR B CA 1
ATOM 2902 C C . THR B 1 62 ? 12.633 -23.984 1.698 1 98.38 62 THR B C 1
ATOM 2904 O O . THR B 1 62 ? 12.797 -23.609 0.536 1 98.38 62 THR B O 1
ATOM 2907 N N . GLU B 1 63 ? 13.32 -23.516 2.701 1 98.62 63 GLU B N 1
ATOM 2908 C CA . GLU B 1 63 ? 14.352 -22.5 2.473 1 98.62 63 GLU B CA 1
ATOM 2909 C C . GLU B 1 63 ? 15.422 -23.016 1.513 1 98.62 63 GLU B C 1
ATOM 2911 O O . GLU B 1 63 ? 15.836 -22.297 0.599 1 98.62 63 GLU B O 1
ATOM 2916 N N . ASP B 1 64 ? 15.812 -24.234 1.756 1 98.44 64 ASP B N 1
ATOM 2917 C CA . ASP B 1 64 ? 16.828 -24.859 0.909 1 98.44 64 ASP B CA 1
ATOM 2918 C C . ASP B 1 64 ? 16.344 -24.984 -0.531 1 98.44 64 ASP B C 1
ATOM 2920 O O . ASP B 1 64 ? 17.078 -24.719 -1.475 1 98.44 64 ASP B O 1
ATOM 2924 N N . ALA B 1 65 ? 15.133 -25.375 -0.664 1 98.5 65 ALA B N 1
ATOM 2925 C CA . ALA B 1 65 ? 14.57 -25.562 -1.998 1 98.5 65 ALA B CA 1
ATOM 2926 C C . ALA B 1 65 ? 14.492 -24.25 -2.754 1 98.5 65 ALA B C 1
ATOM 2928 O O . ALA B 1 65 ? 14.859 -24.172 -3.93 1 98.5 65 ALA B O 1
ATOM 2929 N N . VAL B 1 66 ? 14.023 -23.234 -2.096 1 98.81 66 VAL B N 1
ATOM 2930 C CA . VAL B 1 66 ? 13.906 -21.906 -2.713 1 98.81 66 VAL B CA 1
ATOM 2931 C C . VAL B 1 66 ? 15.297 -21.391 -3.1 1 98.81 66 VAL B C 1
ATOM 2933 O O . VAL B 1 66 ? 15.492 -20.906 -4.211 1 98.81 66 VAL B O 1
ATOM 2936 N N . THR B 1 67 ? 16.219 -21.547 -2.225 1 98.69 67 THR B N 1
ATOM 2937 C CA . THR B 1 67 ? 17.594 -21.125 -2.51 1 98.69 67 THR B CA 1
ATOM 2938 C C . THR B 1 67 ? 18.156 -21.891 -3.705 1 98.69 67 THR B C 1
ATOM 2940 O O . THR B 1 67 ? 18.734 -21.281 -4.609 1 98.69 67 THR B O 1
ATOM 2943 N N . ALA B 1 68 ? 17.969 -23.203 -3.68 1 98.38 68 ALA B N 1
ATOM 2944 C CA . ALA B 1 68 ? 18.438 -24.031 -4.781 1 98.38 68 ALA B CA 1
ATOM 2945 C C . ALA B 1 68 ? 17.828 -23.578 -6.105 1 98.38 68 ALA B C 1
ATOM 2947 O O . ALA B 1 68 ? 18.516 -23.562 -7.133 1 98.38 68 ALA B O 1
ATOM 2948 N N . ALA B 1 69 ? 16.562 -23.266 -6.098 1 98.38 69 ALA B N 1
ATOM 2949 C CA . ALA B 1 69 ? 15.875 -22.828 -7.305 1 98.38 69 ALA B CA 1
ATOM 2950 C C . ALA B 1 69 ? 16.469 -21.516 -7.82 1 98.38 69 ALA B C 1
ATOM 2952 O O . ALA B 1 69 ? 16.781 -21.391 -9.008 1 98.38 69 ALA B O 1
ATOM 2953 N N . LEU B 1 70 ? 16.641 -20.594 -6.934 1 98.31 70 LEU B N 1
ATOM 2954 C CA . LEU B 1 70 ? 17.203 -19.312 -7.32 1 98.31 70 LEU B CA 1
ATOM 2955 C C . LEU B 1 70 ? 18.625 -19.469 -7.836 1 98.31 70 LEU B C 1
ATOM 2957 O O . LEU B 1 70 ? 19 -18.828 -8.828 1 98.31 70 LEU B O 1
ATOM 2961 N N . ASP B 1 71 ? 19.391 -20.328 -7.227 1 97.62 71 ASP B N 1
ATOM 2962 C CA . ASP B 1 71 ? 20.75 -20.594 -7.672 1 97.62 71 ASP B CA 1
ATOM 2963 C C . ASP B 1 71 ? 20.75 -21.219 -9.07 1 97.62 71 ASP B C 1
ATOM 2965 O O . ASP B 1 71 ? 21.656 -20.938 -9.867 1 97.62 71 ASP B O 1
ATOM 2969 N N . ALA B 1 72 ? 19.797 -22.016 -9.312 1 96.5 72 ALA B N 1
ATOM 2970 C CA . ALA B 1 72 ? 19.734 -22.734 -10.578 1 96.5 72 ALA B CA 1
ATOM 2971 C C . ALA B 1 72 ? 19.312 -21.812 -11.719 1 96.5 72 ALA B C 1
ATOM 2973 O O . ALA B 1 72 ? 19.484 -22.141 -12.898 1 96.5 72 ALA B O 1
ATOM 2974 N N . GLY B 1 73 ? 18.656 -20.703 -11.312 1 96.19 73 GLY B N 1
ATOM 2975 C CA . GLY B 1 73 ? 18.281 -19.766 -12.359 1 96.19 73 GLY B CA 1
ATOM 2976 C C . GLY B 1 73 ? 16.812 -19.422 -12.352 1 96.19 73 GLY B C 1
ATOM 2977 O O . GLY B 1 73 ? 16.359 -18.562 -13.117 1 96.19 73 GLY B O 1
ATOM 2978 N N . TYR B 1 74 ? 16 -20.109 -11.453 1 97.5 74 TYR B N 1
ATOM 2979 C CA . TYR B 1 74 ? 14.609 -19.719 -11.281 1 97.5 74 TYR B CA 1
ATOM 2980 C C . TYR B 1 74 ? 14.508 -18.25 -10.844 1 97.5 74 TYR B C 1
ATOM 2982 O O . TYR B 1 74 ? 15.359 -17.766 -10.102 1 97.5 74 TYR B O 1
ATOM 2990 N N . ARG B 1 75 ? 13.398 -17.625 -11.281 1 97.94 75 ARG B N 1
ATOM 2991 C CA . ARG B 1 75 ? 13.117 -16.266 -10.836 1 97.94 75 ARG B CA 1
ATOM 2992 C C . ARG B 1 75 ? 11.641 -16.094 -10.492 1 97.94 75 ARG B C 1
ATOM 2994 O O . ARG B 1 75 ? 11.141 -14.961 -10.398 1 97.94 75 ARG B O 1
ATOM 3001 N N . HIS B 1 76 ? 10.938 -17.141 -10.344 1 98.5 76 HIS B N 1
ATOM 3002 C CA . HIS B 1 76 ? 9.523 -17.188 -10 1 98.5 76 HIS B CA 1
ATOM 3003 C C . HIS B 1 76 ? 9.242 -18.203 -8.914 1 98.5 76 HIS B C 1
ATOM 3005 O O . HIS B 1 76 ? 9.508 -19.406 -9.094 1 98.5 76 HIS B O 1
ATOM 3011 N N . ILE B 1 77 ? 8.812 -17.703 -7.77 1 98.81 77 ILE B N 1
ATOM 3012 C CA . ILE B 1 77 ? 8.414 -18.547 -6.648 1 98.81 77 ILE B CA 1
ATOM 3013 C C . ILE B 1 77 ? 6.91 -18.453 -6.434 1 98.81 77 ILE B C 1
ATOM 3015 O O . ILE B 1 77 ? 6.375 -17.344 -6.293 1 98.81 77 ILE B O 1
ATOM 3019 N N . ASP B 1 78 ? 6.273 -19.609 -6.402 1 98.75 78 ASP B N 1
ATOM 3020 C CA . ASP B 1 78 ? 4.82 -19.641 -6.246 1 98.75 78 ASP B CA 1
ATOM 3021 C C . ASP B 1 78 ? 4.434 -20.234 -4.891 1 98.75 78 ASP B C 1
ATOM 3023 O O . ASP B 1 78 ? 4.625 -21.422 -4.648 1 98.75 78 ASP B O 1
ATOM 3027 N N . SER B 1 79 ? 3.904 -19.391 -4.012 1 98.56 79 SER B N 1
ATOM 3028 C CA . SER B 1 79 ? 3.393 -19.797 -2.709 1 98.56 79 SER B CA 1
ATOM 3029 C C . SER B 1 79 ? 1.925 -19.406 -2.547 1 98.56 79 SER B C 1
ATOM 3031 O O . SER B 1 79 ? 1.219 -19.203 -3.535 1 98.56 79 SER B O 1
ATOM 3033 N N . ALA B 1 80 ? 1.392 -19.609 -1.351 1 98.69 80 ALA B N 1
ATOM 3034 C CA . ALA B 1 80 ? 0.028 -19.25 -0.971 1 98.69 80 ALA B CA 1
ATOM 3035 C C . ALA B 1 80 ? -0.115 -19.172 0.546 1 98.69 80 ALA B C 1
ATOM 3037 O O . ALA B 1 80 ? 0.616 -19.828 1.282 1 98.69 80 ALA B O 1
ATOM 3038 N N . ALA B 1 81 ? -1.077 -18.328 0.926 1 98.62 81 ALA B N 1
ATOM 3039 C CA . ALA B 1 81 ? -1.36 -18.281 2.357 1 98.62 81 ALA B CA 1
ATOM 3040 C C . ALA B 1 81 ? -1.681 -19.656 2.91 1 98.62 81 ALA B C 1
ATOM 3042 O O . ALA B 1 81 ? -1.18 -20.047 3.971 1 98.62 81 ALA B O 1
ATOM 3043 N N . ARG B 1 82 ? -2.438 -20.438 2.193 1 97.62 82 ARG B N 1
ATOM 3044 C CA . ARG B 1 82 ? -2.912 -21.734 2.633 1 97.62 82 ARG B CA 1
ATOM 3045 C C . ARG B 1 82 ? -1.758 -22.719 2.764 1 97.62 82 ARG B C 1
ATOM 3047 O O . ARG B 1 82 ? -1.861 -23.719 3.488 1 97.62 82 ARG B O 1
ATOM 3054 N N . TYR B 1 83 ? -0.692 -22.516 1.985 1 97.25 83 TYR B N 1
ATOM 3055 C CA . TYR B 1 83 ? 0.438 -23.438 2.027 1 97.25 83 TYR B CA 1
ATOM 3056 C C . TYR B 1 83 ? 1.174 -23.344 3.359 1 97.25 83 TYR B C 1
ATOM 3058 O O . TYR B 1 83 ? 1.95 -24.234 3.715 1 97.25 83 TYR B O 1
ATOM 3066 N N . ALA B 1 84 ? 1 -22.172 4.086 1 97.56 84 ALA B N 1
ATOM 3067 C CA . ALA B 1 84 ? 1.525 -21.953 5.434 1 97.56 84 ALA B CA 1
ATOM 3068 C C . ALA B 1 84 ? 3.051 -21.984 5.438 1 97.56 84 ALA B C 1
ATOM 3070 O O . ALA B 1 84 ? 3.662 -22.484 6.387 1 97.56 84 ALA B O 1
ATOM 3071 N N . ASN B 1 85 ? 3.631 -21.562 4.301 1 98.31 85 ASN B N 1
ATOM 3072 C CA . ASN B 1 85 ? 5.09 -21.562 4.242 1 98.31 85 ASN B CA 1
ATOM 3073 C C . ASN B 1 85 ? 5.625 -20.25 3.676 1 98.31 85 ASN B C 1
ATOM 3075 O O . ASN B 1 85 ? 6.77 -20.188 3.225 1 98.31 85 ASN B O 1
ATOM 3079 N N . GLU B 1 86 ? 4.828 -19.203 3.65 1 98.75 86 GLU B N 1
ATOM 3080 C CA . GLU B 1 86 ? 5.25 -17.906 3.15 1 98.75 86 GLU B CA 1
ATOM 3081 C C . GLU B 1 86 ? 6.453 -17.375 3.928 1 98.75 86 GLU B C 1
ATOM 3083 O O . GLU B 1 86 ? 7.348 -16.75 3.352 1 98.75 86 GLU B O 1
ATOM 3088 N N . GLU B 1 87 ? 6.57 -17.703 5.215 1 98.69 87 GLU B N 1
ATOM 3089 C CA . GLU B 1 87 ? 7.68 -17.25 6.051 1 98.69 87 GLU B CA 1
ATOM 3090 C C . GLU B 1 87 ? 9 -17.859 5.598 1 98.69 87 GLU B C 1
ATOM 3092 O O . GLU B 1 87 ? 9.992 -17.156 5.43 1 98.69 87 GLU B O 1
ATOM 3097 N N . ALA B 1 88 ? 8.953 -19.141 5.414 1 98.69 88 ALA B N 1
ATOM 3098 C CA . ALA B 1 88 ? 10.164 -19.828 4.977 1 98.69 88 ALA B CA 1
ATOM 3099 C C . ALA B 1 88 ? 10.602 -19.344 3.598 1 98.69 88 ALA B C 1
ATOM 3101 O O . ALA B 1 88 ? 11.789 -19.141 3.35 1 98.69 88 ALA B O 1
ATOM 3102 N N . CYS B 1 89 ? 9.656 -19.156 2.711 1 98.81 89 CYS B N 1
ATOM 3103 C CA . CYS B 1 89 ? 9.969 -18.609 1.395 1 98.81 89 CYS B CA 1
ATOM 3104 C C . CYS B 1 89 ? 10.594 -17.219 1.512 1 98.81 89 CYS B C 1
ATOM 3106 O O . CYS B 1 89 ? 11.625 -16.953 0.896 1 98.81 89 CYS B O 1
ATOM 3108 N N . GLY B 1 90 ? 9.961 -16.422 2.334 1 98.81 90 GLY B N 1
ATOM 3109 C CA . GLY B 1 90 ? 10.445 -15.062 2.523 1 98.81 90 GLY B CA 1
ATOM 3110 C C . GLY B 1 90 ? 11.867 -15.016 3.055 1 98.81 90 GLY B C 1
ATOM 3111 O O . GLY B 1 90 ? 12.695 -14.25 2.551 1 98.81 90 GLY B O 1
ATOM 3112 N N . ARG B 1 91 ? 12.18 -15.781 4.043 1 98.69 91 ARG B N 1
ATOM 3113 C CA . ARG B 1 91 ? 13.523 -15.836 4.609 1 98.69 91 ARG B CA 1
ATOM 3114 C C . ARG B 1 91 ? 14.555 -16.219 3.553 1 98.69 91 ARG B C 1
ATOM 3116 O O . ARG B 1 91 ? 15.586 -15.562 3.422 1 98.69 91 ARG B O 1
ATOM 3123 N N . ALA B 1 92 ? 14.234 -17.219 2.795 1 98.81 92 ALA B N 1
ATOM 3124 C CA . ALA B 1 92 ? 15.164 -17.719 1.775 1 98.81 92 ALA B CA 1
ATOM 3125 C C . ALA B 1 92 ? 15.398 -16.656 0.702 1 98.81 92 ALA B C 1
ATOM 3127 O O . ALA B 1 92 ? 16.547 -16.406 0.303 1 98.81 92 ALA B O 1
ATOM 3128 N N . ILE B 1 93 ? 14.328 -16.031 0.272 1 98.81 93 ILE B N 1
ATOM 3129 C CA . ILE B 1 93 ? 14.406 -15.031 -0.796 1 98.81 93 ILE B CA 1
ATOM 3130 C C . ILE B 1 93 ? 15.234 -13.836 -0.332 1 98.81 93 ILE B C 1
ATOM 3132 O O . ILE B 1 93 ? 16.172 -13.422 -1.013 1 98.81 93 ILE B O 1
ATOM 3136 N N . ARG B 1 94 ? 14.875 -13.32 0.81 1 98.75 94 ARG B N 1
ATOM 3137 C CA . ARG B 1 94 ? 15.57 -12.141 1.318 1 98.75 94 ARG B CA 1
ATOM 3138 C C . ARG B 1 94 ? 17.047 -12.422 1.527 1 98.75 94 ARG B C 1
ATOM 3140 O O . ARG B 1 94 ? 17.906 -11.617 1.151 1 98.75 94 ARG B O 1
ATOM 3147 N N . ARG B 1 95 ? 17.375 -13.57 2.076 1 98.69 95 ARG B N 1
ATOM 3148 C CA . ARG B 1 95 ? 18.766 -13.953 2.281 1 98.69 95 ARG B CA 1
ATOM 3149 C C . ARG B 1 95 ? 19.5 -14.078 0.952 1 98.69 95 ARG B C 1
ATOM 3151 O O . ARG B 1 95 ? 20.641 -13.641 0.827 1 98.69 95 ARG B O 1
ATOM 3158 N N . TRP B 1 96 ? 18.875 -14.664 0.034 1 98.75 96 TRP B N 1
ATOM 3159 C CA . TRP B 1 96 ? 19.484 -14.859 -1.273 1 98.75 96 TRP B CA 1
ATOM 3160 C C . TRP B 1 96 ? 19.734 -13.523 -1.968 1 98.75 96 TRP B C 1
ATOM 3162 O O . TRP B 1 96 ? 20.797 -13.32 -2.572 1 98.75 96 TRP B O 1
ATOM 3172 N N . LEU B 1 97 ? 18.781 -12.648 -1.881 1 98.75 97 LEU B N 1
ATOM 3173 C CA . LEU B 1 97 ? 18.938 -11.32 -2.467 1 98.75 97 LEU B CA 1
ATOM 3174 C C . LEU B 1 97 ? 20.109 -10.578 -1.844 1 98.75 97 LEU B C 1
ATOM 3176 O O . LEU B 1 97 ? 20.906 -9.961 -2.553 1 98.75 97 LEU B O 1
ATOM 3180 N N . GLU B 1 98 ? 20.156 -10.664 -0.587 1 98.38 98 GLU B N 1
ATOM 3181 C CA . GLU B 1 98 ? 21.25 -10 0.124 1 98.38 98 GLU B CA 1
ATOM 3182 C C . GLU B 1 98 ? 22.594 -10.602 -0.262 1 98.38 98 GLU B C 1
ATOM 3184 O O . GLU B 1 98 ? 23.547 -9.867 -0.546 1 98.38 98 GLU B O 1
ATOM 3189 N N . LYS B 1 99 ? 22.641 -11.844 -0.298 1 98.19 99 LYS B N 1
ATOM 3190 C CA . LYS B 1 99 ? 23.875 -12.562 -0.6 1 98.19 99 LYS B CA 1
ATOM 3191 C C . LYS B 1 99 ? 24.359 -12.266 -2.018 1 98.19 99 LYS B C 1
ATOM 3193 O O . LYS B 1 99 ? 25.562 -12.109 -2.254 1 98.19 99 LYS B O 1
ATOM 3198 N N . THR B 1 100 ? 23.469 -12.109 -2.912 1 98.12 100 THR B N 1
ATOM 3199 C CA . THR B 1 100 ? 23.844 -12.016 -4.32 1 98.12 100 THR B CA 1
ATOM 3200 C C . THR B 1 100 ? 23.844 -10.562 -4.781 1 98.12 100 THR B C 1
ATOM 3202 O O . THR B 1 100 ? 24.391 -10.242 -5.84 1 98.12 100 THR B O 1
ATOM 3205 N N . GLY B 1 101 ? 23.203 -9.773 -4.035 1 98 101 GLY B N 1
ATOM 3206 C CA . GLY B 1 101 ? 23.062 -8.383 -4.449 1 98 101 GLY B CA 1
ATOM 3207 C C . GLY B 1 101 ? 22.031 -8.195 -5.539 1 98 101 GLY B C 1
ATOM 3208 O O . GLY B 1 101 ? 21.969 -7.133 -6.164 1 98 101 GLY B O 1
ATOM 3209 N N . THR B 1 102 ? 21.25 -9.234 -5.781 1 97.88 102 THR B N 1
ATOM 3210 C CA . THR B 1 102 ? 20.203 -9.156 -6.805 1 97.88 102 THR B CA 1
ATOM 3211 C C . THR B 1 102 ? 19.078 -8.242 -6.359 1 97.88 102 THR B C 1
ATOM 3213 O O . THR B 1 102 ? 18.594 -8.336 -5.227 1 97.88 102 THR B O 1
ATOM 3216 N N . PRO B 1 103 ? 18.641 -7.367 -7.277 1 97.88 103 PRO B N 1
ATOM 3217 C CA . PRO B 1 103 ? 17.516 -6.508 -6.934 1 97.88 103 PRO B CA 1
ATOM 3218 C C . PRO B 1 103 ? 16.219 -7.297 -6.723 1 97.88 103 PRO B C 1
ATOM 3220 O O . PRO B 1 103 ? 15.961 -8.273 -7.43 1 97.88 103 PRO B O 1
ATOM 3223 N N . ARG B 1 104 ? 15.375 -6.844 -5.809 1 98.12 104 ARG B N 1
ATOM 3224 C CA . ARG B 1 104 ? 14.109 -7.492 -5.457 1 98.12 104 ARG B CA 1
ATOM 3225 C C . ARG B 1 104 ? 13.227 -7.672 -6.688 1 98.12 104 ARG B C 1
ATOM 3227 O O . ARG B 1 104 ? 12.539 -8.68 -6.816 1 98.12 104 ARG B O 1
ATOM 3234 N N . GLU B 1 105 ? 13.281 -6.711 -7.598 1 97.81 105 GLU B N 1
ATOM 3235 C CA . GLU B 1 105 ? 12.383 -6.688 -8.75 1 97.81 105 GLU B CA 1
ATOM 3236 C C . GLU B 1 105 ? 12.742 -7.781 -9.75 1 97.81 105 GLU B C 1
ATOM 3238 O O . GLU B 1 105 ? 11.977 -8.062 -10.672 1 97.81 105 GLU B O 1
ATOM 3243 N N . GLU B 1 106 ? 13.82 -8.477 -9.539 1 97.69 106 GLU B N 1
ATOM 3244 C CA . GLU B 1 106 ? 14.258 -9.523 -10.461 1 97.69 106 GLU B CA 1
ATOM 3245 C C . GLU B 1 106 ? 13.742 -10.891 -10.023 1 97.69 106 GLU B C 1
ATOM 3247 O O . GLU B 1 106 ? 13.953 -11.883 -10.719 1 97.69 106 GLU B O 1
ATOM 3252 N N . VAL B 1 107 ? 13.094 -10.953 -8.914 1 98.5 107 VAL B N 1
ATOM 3253 C CA . VAL B 1 107 ? 12.477 -12.195 -8.461 1 98.5 107 VAL B CA 1
ATOM 3254 C C . VAL B 1 107 ? 10.961 -12.016 -8.367 1 98.5 107 VAL B C 1
ATOM 3256 O O . VAL B 1 107 ? 10.477 -11.109 -7.68 1 98.5 107 VAL B O 1
ATOM 3259 N N . PHE B 1 108 ? 10.289 -12.859 -9.094 1 98.81 108 PHE B N 1
ATOM 3260 C CA . PHE B 1 108 ? 8.836 -12.82 -9.195 1 98.81 108 PHE B CA 1
ATOM 3261 C C . PHE B 1 108 ? 8.195 -13.68 -8.117 1 98.81 108 PHE B C 1
ATOM 3263 O O . PHE B 1 108 ? 8.398 -14.898 -8.086 1 98.81 108 PHE B O 1
ATOM 3270 N N . ILE B 1 109 ? 7.383 -13.055 -7.238 1 98.94 109 ILE B N 1
ATOM 3271 C CA . ILE B 1 109 ? 6.812 -13.766 -6.098 1 98.94 109 ILE B CA 1
ATOM 3272 C C . ILE B 1 109 ? 5.289 -13.766 -6.199 1 98.94 109 ILE B C 1
ATOM 3274 O O . ILE B 1 109 ? 4.672 -12.711 -6.324 1 98.94 109 ILE B O 1
ATOM 3278 N N . CYS B 1 110 ? 4.734 -14.938 -6.148 1 98.88 110 CYS B N 1
ATOM 3279 C CA . CYS B 1 110 ? 3.289 -15.125 -6.199 1 98.88 110 CYS B CA 1
ATOM 3280 C C . CYS B 1 110 ? 2.764 -15.688 -4.883 1 98.88 110 CYS B C 1
ATOM 3282 O O . CYS B 1 110 ? 3.365 -16.594 -4.312 1 98.88 110 CYS B O 1
ATOM 3284 N N . SER B 1 111 ? 1.743 -15.086 -4.312 1 98.88 111 SER B N 1
ATOM 3285 C CA . SER B 1 111 ? 0.966 -15.68 -3.229 1 98.88 111 SER B CA 1
ATOM 3286 C C . SER B 1 111 ? -0.529 -15.602 -3.516 1 98.88 111 SER B C 1
ATOM 3288 O O . SER B 1 111 ? -0.939 -15.172 -4.594 1 98.88 111 SER B O 1
ATOM 3290 N N . LYS B 1 112 ? -1.337 -16.203 -2.609 1 98.88 112 LYS B N 1
ATOM 3291 C CA . LYS B 1 112 ? -2.762 -16.344 -2.9 1 98.88 112 LYS B CA 1
ATOM 3292 C C . LYS B 1 112 ? -3.602 -16.109 -1.647 1 98.88 112 LYS B C 1
ATOM 3294 O O . LYS B 1 112 ? -3.244 -16.562 -0.56 1 98.88 112 LYS B O 1
ATOM 3299 N N . LEU B 1 113 ? -4.68 -15.453 -1.889 1 98.88 113 LEU B N 1
ATOM 3300 C CA . LEU B 1 113 ? -5.699 -15.25 -0.867 1 98.88 113 LEU B CA 1
ATOM 3301 C C . LEU B 1 113 ? -6.484 -16.531 -0.62 1 98.88 113 LEU B C 1
ATOM 3303 O O . LEU B 1 113 ? -7.094 -17.078 -1.541 1 98.88 113 LEU B O 1
ATOM 3307 N N . TRP B 1 114 ? -6.535 -16.969 0.633 1 98.31 114 TRP B N 1
ATOM 3308 C CA . TRP B 1 114 ? -7.242 -18.203 0.961 1 98.31 114 TRP B CA 1
ATOM 3309 C C . TRP B 1 114 ? -8.742 -17.953 1.103 1 98.31 114 TRP B C 1
ATOM 3311 O O . TRP B 1 114 ? -9.164 -16.812 1.333 1 98.31 114 TRP B O 1
ATOM 3321 N N . ASP B 1 115 ? -9.508 -18.969 1.078 1 97.06 115 ASP B N 1
ATOM 3322 C CA . ASP B 1 115 ? -10.969 -18.938 0.968 1 97.06 115 ASP B CA 1
ATOM 3323 C C . ASP B 1 115 ? -11.594 -18.297 2.203 1 97.06 115 ASP B C 1
ATOM 3325 O O . ASP B 1 115 ? -12.57 -17.547 2.094 1 97.06 115 ASP B O 1
ATOM 3329 N N . THR B 1 116 ? -11.039 -18.516 3.328 1 97.69 116 THR B N 1
ATOM 3330 C CA . THR B 1 116 ? -11.641 -18.062 4.578 1 97.69 116 THR B CA 1
ATOM 3331 C C . THR B 1 116 ? -11.461 -16.547 4.75 1 97.69 116 THR B C 1
ATOM 3333 O O . THR B 1 116 ? -12.102 -15.938 5.609 1 97.69 116 THR B O 1
ATOM 3336 N N . ASP B 1 117 ? -10.633 -15.969 3.926 1 98.44 117 ASP B N 1
ATOM 3337 C CA . ASP B 1 117 ? -10.32 -14.555 4.086 1 98.44 117 ASP B CA 1
ATOM 3338 C C . ASP B 1 117 ? -10.961 -13.719 2.979 1 98.44 117 ASP B C 1
ATOM 3340 O O . ASP B 1 117 ? -10.555 -12.586 2.734 1 98.44 117 ASP B O 1
ATOM 3344 N N . HIS B 1 118 ? -11.953 -14.281 2.326 1 98.5 118 HIS B N 1
ATOM 3345 C CA . HIS B 1 118 ? -12.656 -13.5 1.313 1 98.5 118 HIS B CA 1
ATOM 3346 C C . HIS B 1 118 ? -13.375 -12.305 1.936 1 98.5 118 HIS B C 1
ATOM 3348 O O . HIS B 1 118 ? -13.805 -12.367 3.092 1 98.5 118 HIS B O 1
ATOM 3354 N N . GLY B 1 119 ? -13.602 -11.297 1.168 1 98.56 119 GLY B N 1
ATOM 3355 C CA . GLY B 1 119 ? -14.133 -10.016 1.597 1 98.56 119 GLY B CA 1
ATOM 3356 C C . GLY B 1 119 ? -13.172 -8.859 1.371 1 98.56 119 GLY B C 1
ATOM 3357 O O . GLY B 1 119 ? -11.961 -9.062 1.271 1 98.56 119 GLY B O 1
ATOM 3358 N N . TYR B 1 120 ? -13.703 -7.652 1.374 1 98.44 120 TYR B N 1
ATOM 3359 C CA . TYR B 1 120 ? -12.844 -6.523 1.062 1 98.44 120 TYR B CA 1
ATOM 3360 C C . TYR B 1 120 ? -11.82 -6.293 2.17 1 98.44 120 TYR B C 1
ATOM 3362 O O . TYR B 1 120 ? -10.609 -6.363 1.934 1 98.44 120 TYR B O 1
ATOM 3370 N N . GLU B 1 121 ? -12.242 -6.012 3.408 1 98.38 121 GLU B N 1
ATOM 3371 C CA . GLU B 1 121 ? -11.344 -5.75 4.527 1 98.38 121 GLU B CA 1
ATOM 3372 C C . GLU B 1 121 ? -10.508 -6.98 4.871 1 98.38 121 GLU B C 1
ATOM 3374 O O . GLU B 1 121 ? -9.305 -6.867 5.129 1 98.38 121 GLU B O 1
ATOM 3379 N N . ALA B 1 122 ? -11.164 -8.148 4.84 1 98.62 122 ALA B N 1
ATOM 3380 C CA . ALA B 1 122 ? -10.469 -9.391 5.164 1 98.62 122 ALA B CA 1
ATOM 3381 C C . ALA B 1 122 ? -9.328 -9.656 4.18 1 98.62 122 ALA B C 1
ATOM 3383 O O . ALA B 1 122 ? -8.273 -10.156 4.562 1 98.62 122 ALA B O 1
ATOM 3384 N N . THR B 1 123 ? -9.578 -9.328 2.938 1 98.81 123 THR B N 1
ATOM 3385 C CA . THR B 1 123 ? -8.555 -9.508 1.912 1 98.81 123 THR B CA 1
ATOM 3386 C C . THR B 1 123 ? -7.336 -8.641 2.207 1 98.81 123 THR B C 1
ATOM 3388 O O . THR B 1 123 ? -6.195 -9.102 2.102 1 98.81 123 THR B O 1
ATOM 3391 N N . PHE B 1 124 ? -7.527 -7.395 2.607 1 98.62 124 PHE B N 1
ATOM 3392 C CA . PHE B 1 124 ? -6.406 -6.52 2.926 1 98.62 124 PHE B CA 1
ATOM 3393 C C . PHE B 1 124 ? -5.648 -7.031 4.145 1 98.62 124 PHE B C 1
ATOM 3395 O O . PHE B 1 124 ? -4.418 -6.996 4.18 1 98.62 124 PHE B O 1
ATOM 3402 N N . ASN B 1 125 ? -6.367 -7.469 5.148 1 98.5 125 ASN B N 1
ATOM 3403 C CA . ASN B 1 125 ? -5.699 -8.047 6.312 1 98.5 125 ASN B CA 1
ATOM 3404 C C . ASN B 1 125 ? -4.848 -9.25 5.926 1 98.5 125 ASN B C 1
ATOM 3406 O O . ASN B 1 125 ? -3.717 -9.391 6.391 1 98.5 125 ASN B O 1
ATOM 3410 N N . ALA B 1 126 ? -5.43 -10.07 5.047 1 98.88 126 ALA B N 1
ATOM 3411 C CA . ALA B 1 126 ? -4.707 -11.258 4.582 1 98.88 126 ALA B CA 1
ATOM 3412 C C . ALA B 1 126 ? -3.469 -10.859 3.785 1 98.88 126 ALA B C 1
ATOM 3414 O O . ALA B 1 126 ? -2.41 -11.477 3.924 1 98.88 126 ALA B O 1
ATOM 3415 N N . LEU B 1 127 ? -3.605 -9.852 2.91 1 98.88 127 LEU B N 1
ATOM 3416 C CA . LEU B 1 127 ? -2.467 -9.359 2.143 1 98.88 127 LEU B CA 1
ATOM 3417 C C . LEU B 1 127 ? -1.37 -8.844 3.068 1 98.88 127 LEU B C 1
ATOM 3419 O O . LEU B 1 127 ? -0.192 -9.156 2.877 1 98.88 127 LEU B O 1
ATOM 3423 N N . CYS B 1 128 ? -1.721 -8.047 4.098 1 98.75 128 CYS B N 1
ATOM 3424 C CA . CYS B 1 128 ? -0.755 -7.559 5.074 1 98.75 128 CYS B CA 1
ATOM 3425 C C . CYS B 1 128 ? -0.019 -8.711 5.742 1 98.75 128 CYS B C 1
ATOM 3427 O O . CYS B 1 128 ? 1.205 -8.68 5.879 1 98.75 128 CYS B O 1
ATOM 3429 N N . ASP B 1 129 ? -0.757 -9.742 6.121 1 98.69 129 ASP B N 1
ATOM 3430 C CA . ASP B 1 129 ? -0.164 -10.906 6.766 1 98.69 129 ASP B CA 1
ATOM 3431 C C . ASP B 1 129 ? 0.834 -11.602 5.836 1 98.69 129 ASP B C 1
ATOM 3433 O O . ASP B 1 129 ? 1.928 -11.977 6.262 1 98.69 129 ASP B O 1
ATOM 3437 N N . SER B 1 130 ? 0.409 -11.766 4.59 1 98.88 130 SER B N 1
ATOM 3438 C CA . SER B 1 130 ? 1.298 -12.391 3.615 1 98.88 130 SER B CA 1
ATOM 3439 C C . SER B 1 130 ? 2.582 -11.586 3.439 1 98.88 130 SER B C 1
ATOM 3441 O O . SER B 1 130 ? 3.678 -12.148 3.43 1 98.88 130 SER B O 1
ATOM 3443 N N . LEU B 1 131 ? 2.434 -10.281 3.275 1 98.88 131 LEU B N 1
ATOM 3444 C CA . LEU B 1 131 ? 3.598 -9.422 3.107 1 98.88 131 LEU B CA 1
ATOM 3445 C C . LEU B 1 131 ? 4.5 -9.477 4.336 1 98.88 131 LEU B C 1
ATOM 3447 O O . LEU B 1 131 ? 5.723 -9.531 4.215 1 98.88 131 LEU B O 1
ATOM 3451 N N . ASP B 1 132 ? 3.902 -9.484 5.543 1 98.5 132 ASP B N 1
ATOM 3452 C CA . ASP B 1 132 ? 4.664 -9.594 6.785 1 98.5 132 ASP B CA 1
ATOM 3453 C C . ASP B 1 132 ? 5.43 -10.914 6.844 1 98.5 132 ASP B C 1
ATOM 3455 O O . ASP B 1 132 ? 6.613 -10.93 7.188 1 98.5 132 ASP B O 1
ATOM 3459 N N . LYS B 1 133 ? 4.801 -11.945 6.504 1 98.69 133 LYS B N 1
ATOM 3460 C CA . LYS B 1 133 ? 5.418 -13.273 6.539 1 98.69 133 LYS B CA 1
ATOM 3461 C C . LYS B 1 133 ? 6.57 -13.367 5.539 1 98.69 133 LYS B C 1
ATOM 3463 O O . LYS B 1 133 ? 7.641 -13.883 5.863 1 98.69 133 LYS B O 1
ATOM 3468 N N . PHE B 1 134 ? 6.34 -12.859 4.359 1 98.81 134 PHE B N 1
ATOM 3469 C CA . PHE B 1 134 ? 7.398 -12.859 3.357 1 98.81 134 PHE B CA 1
ATOM 3470 C C . PHE B 1 134 ? 8.516 -11.898 3.74 1 98.81 134 PHE B C 1
ATOM 3472 O O . PHE B 1 134 ? 9.664 -12.07 3.334 1 98.81 134 PHE B O 1
ATOM 3479 N N . GLY B 1 135 ? 8.172 -10.875 4.559 1 98.56 135 GLY B N 1
ATOM 3480 C CA . GLY B 1 135 ? 9.102 -9.773 4.785 1 98.56 135 GLY B CA 1
ATOM 3481 C C . GLY B 1 135 ? 9.359 -8.945 3.543 1 98.56 135 GLY B C 1
ATOM 3482 O O . GLY B 1 135 ? 10.508 -8.57 3.266 1 98.56 135 GLY B O 1
ATOM 3483 N N . LEU B 1 136 ? 8.32 -8.695 2.729 1 98.62 136 LEU B N 1
ATOM 3484 C CA . LEU B 1 136 ? 8.422 -7.973 1.468 1 98.62 136 LEU B CA 1
ATOM 3485 C C . LEU B 1 136 ? 7.461 -6.789 1.441 1 98.62 136 LEU B C 1
ATOM 3487 O O . LEU B 1 136 ? 6.453 -6.789 2.152 1 98.62 136 LEU B O 1
ATOM 3491 N N . ASP B 1 137 ? 7.727 -5.844 0.553 1 97.75 137 ASP B N 1
ATOM 3492 C CA . ASP B 1 137 ? 6.91 -4.637 0.442 1 97.75 137 ASP B CA 1
ATOM 3493 C C . ASP B 1 137 ? 5.746 -4.848 -0.521 1 97.75 137 ASP B C 1
ATOM 3495 O O . ASP B 1 137 ? 4.75 -4.121 -0.469 1 97.75 137 ASP B O 1
ATOM 3499 N N . TYR B 1 138 ? 5.906 -5.758 -1.417 1 98.75 138 TYR B N 1
ATOM 3500 C CA . TYR B 1 138 ? 4.887 -6.043 -2.424 1 98.75 138 TYR B CA 1
ATOM 3501 C C . TYR B 1 138 ? 5.016 -7.473 -2.938 1 98.75 138 TYR B C 1
ATOM 3503 O O . TYR B 1 138 ? 6.027 -8.133 -2.701 1 98.75 138 TYR B O 1
ATOM 3511 N N . LEU B 1 139 ? 3.971 -7.918 -3.555 1 98.94 139 LEU B N 1
ATOM 3512 C CA . LEU B 1 139 ? 3.965 -9.156 -4.324 1 98.94 139 LEU B CA 1
ATOM 3513 C C . LEU B 1 139 ? 3.939 -8.867 -5.82 1 98.94 139 LEU B C 1
ATOM 3515 O O . LEU B 1 139 ? 3.35 -7.879 -6.254 1 98.94 139 LEU B O 1
ATOM 3519 N N . ASP B 1 140 ? 4.578 -9.773 -6.586 1 98.94 140 ASP B N 1
ATOM 3520 C CA . ASP B 1 140 ? 4.531 -9.609 -8.039 1 98.94 140 ASP B CA 1
ATOM 3521 C C . ASP B 1 140 ? 3.189 -10.078 -8.602 1 98.94 140 ASP B C 1
ATOM 3523 O O . ASP B 1 140 ? 2.701 -9.531 -9.586 1 98.94 140 ASP B O 1
ATOM 3527 N N . LEU B 1 141 ? 2.652 -11.047 -7.977 1 98.94 141 LEU B N 1
ATOM 3528 C CA . LEU B 1 141 ? 1.354 -11.594 -8.352 1 98.94 141 LEU B CA 1
ATOM 3529 C C . LEU B 1 141 ? 0.569 -12.031 -7.121 1 98.94 141 LEU B C 1
ATOM 3531 O O . LEU B 1 141 ? 1.094 -12.75 -6.273 1 98.94 141 LEU B O 1
ATOM 3535 N N . TYR B 1 142 ? -0.628 -11.523 -6.969 1 98.94 142 TYR B N 1
ATOM 3536 C CA . TYR B 1 142 ? -1.537 -11.938 -5.902 1 98.94 142 TYR B CA 1
ATOM 3537 C C . TYR B 1 142 ? -2.83 -12.508 -6.477 1 98.94 142 TYR B C 1
ATOM 3539 O O . TYR B 1 142 ? -3.498 -11.852 -7.281 1 98.94 142 TYR B O 1
ATOM 3547 N N . LEU B 1 143 ? -3.199 -13.742 -6.113 1 98.94 143 LEU B N 1
ATOM 3548 C CA . LEU B 1 143 ? -4.344 -14.438 -6.691 1 98.94 143 LEU B CA 1
ATOM 3549 C C . LEU B 1 143 ? -5.422 -14.68 -5.641 1 98.94 143 LEU B C 1
ATOM 3551 O O . LEU B 1 143 ? -5.117 -14.859 -4.461 1 98.94 143 LEU B O 1
ATOM 3555 N N . ILE B 1 144 ? -6.668 -14.711 -6.09 1 98.81 144 ILE B N 1
ATOM 3556 C CA . ILE B 1 144 ? -7.688 -15.414 -5.32 1 98.81 144 ILE B CA 1
ATOM 3557 C C . ILE B 1 144 ? -7.52 -16.922 -5.496 1 98.81 144 ILE B C 1
ATOM 3559 O O . ILE B 1 144 ? -7.59 -17.438 -6.613 1 98.81 144 ILE B O 1
ATOM 3563 N N . HIS B 1 145 ? -7.336 -17.609 -4.43 1 98.5 145 HIS B N 1
ATOM 3564 C CA . HIS B 1 145 ? -6.906 -19.016 -4.461 1 98.5 145 HIS B CA 1
ATOM 3565 C C . HIS B 1 145 ? -7.977 -19.891 -5.094 1 98.5 145 HIS B C 1
ATOM 3567 O O . HIS B 1 145 ? -7.656 -20.891 -5.758 1 98.5 145 HIS B O 1
ATOM 3573 N N . SER B 1 146 ? -9.195 -19.625 -4.875 1 97.06 146 SER B N 1
ATOM 3574 C CA . SER B 1 146 ? -10.359 -20.297 -5.438 1 97.06 146 SER B CA 1
ATOM 3575 C C . SER B 1 146 ? -11.602 -19.422 -5.363 1 97.06 146 SER B C 1
ATOM 3577 O O . SER B 1 146 ? -11.625 -18.438 -4.629 1 97.06 146 SER B O 1
ATOM 3579 N N . PRO B 1 147 ? -12.609 -19.719 -6.086 1 96.38 147 PRO B N 1
ATOM 3580 C CA . PRO B 1 147 ? -13.805 -18.859 -6.059 1 96.38 147 PRO B CA 1
ATOM 3581 C C . PRO B 1 147 ? -14.562 -18.953 -4.738 1 96.38 147 PRO B C 1
ATOM 3583 O O . PRO B 1 147 ? -15.328 -18.047 -4.398 1 96.38 147 PRO B O 1
ATOM 3586 N N . ALA B 1 148 ? -14.359 -19.906 -3.996 1 93.38 148 ALA B N 1
ATOM 3587 C CA . ALA B 1 148 ? -15.133 -20.141 -2.781 1 93.38 148 ALA B CA 1
ATOM 3588 C C . ALA B 1 148 ? -16.625 -20.062 -3.061 1 93.38 148 ALA B C 1
ATOM 3590 O O . ALA B 1 148 ? -17.062 -20.078 -4.219 1 93.38 148 ALA B O 1
ATOM 3591 N N . GLU B 1 149 ? -17.5 -20.109 -2.057 1 93.31 149 GLU B N 1
ATOM 3592 C CA . GLU B 1 149 ? -18.938 -20.297 -2.26 1 93.31 149 GLU B CA 1
ATOM 3593 C C . GLU B 1 149 ? -19.656 -18.953 -2.291 1 93.31 149 GLU B C 1
ATOM 3595 O O . GLU B 1 149 ? -20.672 -18.797 -2.986 1 93.31 149 GLU B O 1
ATOM 3600 N N . ASP B 1 150 ? -19.234 -17.984 -1.599 1 96.75 150 ASP B N 1
ATOM 3601 C CA . ASP B 1 150 ? -19.938 -16.719 -1.447 1 96.75 150 ASP B CA 1
ATOM 3602 C C . ASP B 1 150 ? -19.547 -15.742 -2.562 1 96.75 150 ASP B C 1
ATOM 3604 O O . ASP B 1 150 ? -18.484 -15.133 -2.52 1 96.75 150 ASP B O 1
ATOM 3608 N N . GLU B 1 151 ? -20.469 -15.547 -3.48 1 97 151 GLU B N 1
ATOM 3609 C CA . GLU B 1 151 ? -20.203 -14.719 -4.652 1 97 151 GLU B CA 1
ATOM 3610 C C . GLU B 1 151 ? -19.938 -13.266 -4.25 1 97 151 GLU B C 1
ATOM 3612 O O . GLU B 1 151 ? -19.031 -12.625 -4.797 1 97 151 GLU B O 1
ATOM 3617 N N . GLN B 1 152 ? -20.703 -12.789 -3.383 1 97.88 152 GLN B N 1
ATOM 3618 C CA . GLN B 1 152 ? -20.547 -11.398 -2.961 1 97.88 152 GLN B CA 1
ATOM 3619 C C . GLN B 1 152 ? -19.172 -11.164 -2.354 1 97.88 152 GLN B C 1
ATOM 3621 O O . GLN B 1 152 ? -18.5 -10.188 -2.695 1 97.88 152 GLN B O 1
ATOM 3626 N N . LYS B 1 153 ? -18.734 -12.008 -1.493 1 98.44 153 LYS B N 1
ATOM 3627 C CA . LYS B 1 153 ? -17.406 -11.883 -0.875 1 98.44 153 LYS B CA 1
ATOM 3628 C C . LYS B 1 153 ? -16.297 -12.07 -1.905 1 98.44 153 LYS B C 1
ATOM 3630 O O . LYS B 1 153 ? -15.25 -11.438 -1.808 1 98.44 153 LYS B O 1
ATOM 3635 N N . ARG B 1 154 ? -16.594 -12.938 -2.818 1 98.38 154 ARG B N 1
ATOM 3636 C CA . ARG B 1 154 ? -15.633 -13.148 -3.902 1 98.38 154 ARG B CA 1
ATOM 3637 C C . ARG B 1 154 ? -15.398 -11.859 -4.684 1 98.38 154 ARG B C 1
ATOM 3639 O O . ARG B 1 154 ? -14.25 -11.492 -4.949 1 98.38 154 ARG B O 1
ATOM 3646 N N . LEU B 1 155 ? -16.469 -11.188 -5.031 1 98.69 155 LEU B N 1
ATOM 3647 C CA . LEU B 1 155 ? -16.375 -9.945 -5.785 1 98.69 155 LEU B CA 1
ATOM 3648 C C . LEU B 1 155 ? -15.742 -8.844 -4.941 1 98.69 155 LEU B C 1
ATOM 3650 O O . LEU B 1 155 ? -14.977 -8.023 -5.457 1 98.69 155 LEU B O 1
ATOM 3654 N N . GLN B 1 156 ? -16.047 -8.844 -3.666 1 98.75 156 GLN B N 1
ATOM 3655 C CA . GLN B 1 156 ? -15.406 -7.906 -2.752 1 98.75 156 GLN B CA 1
ATOM 3656 C C . GLN B 1 156 ? -13.898 -8.141 -2.695 1 98.75 156 GLN B C 1
ATOM 3658 O O . GLN B 1 156 ? -13.117 -7.188 -2.672 1 98.75 156 GLN B O 1
ATOM 3663 N N . SER B 1 157 ? -13.492 -9.359 -2.68 1 98.88 157 SER B N 1
ATOM 3664 C CA . SER B 1 157 ? -12.078 -9.703 -2.67 1 98.88 157 SER B CA 1
ATOM 3665 C C . SER B 1 157 ? -11.383 -9.219 -3.936 1 98.88 157 SER B C 1
ATOM 3667 O O . SER B 1 157 ? -10.258 -8.719 -3.877 1 98.88 157 SER B O 1
ATOM 3669 N N . TRP B 1 158 ? -12.07 -9.344 -5.051 1 98.88 158 TRP B N 1
ATOM 3670 C CA . TRP B 1 158 ? -11.461 -8.891 -6.297 1 98.88 158 TRP B CA 1
ATOM 3671 C C . TRP B 1 158 ? -11.266 -7.375 -6.281 1 98.88 158 TRP B C 1
ATOM 3673 O O . TRP B 1 158 ? -10.203 -6.879 -6.664 1 98.88 158 TRP B O 1
ATOM 3683 N N . ARG B 1 159 ? -12.281 -6.645 -5.805 1 98.75 159 ARG B N 1
ATOM 3684 C CA . ARG B 1 159 ? -12.133 -5.195 -5.703 1 98.75 159 ARG B CA 1
ATOM 3685 C C . ARG B 1 159 ? -10.969 -4.824 -4.789 1 98.75 159 ARG B C 1
ATOM 3687 O O . ARG B 1 159 ? -10.258 -3.852 -5.047 1 98.75 159 ARG B O 1
ATOM 3694 N N . ALA B 1 160 ? -10.781 -5.582 -3.734 1 98.88 160 ALA B N 1
ATOM 3695 C CA . ALA B 1 160 ? -9.648 -5.359 -2.842 1 98.88 160 ALA B CA 1
ATOM 3696 C C . ALA B 1 160 ? -8.328 -5.594 -3.568 1 98.88 160 ALA B C 1
ATOM 3698 O O . ALA B 1 160 ? -7.367 -4.848 -3.377 1 98.88 160 ALA B O 1
ATOM 3699 N N . LEU B 1 161 ? -8.273 -6.633 -4.391 1 98.94 161 LEU B N 1
ATOM 3700 C CA . LEU B 1 161 ? -7.066 -6.871 -5.184 1 98.94 161 LEU B CA 1
ATOM 3701 C C . LEU B 1 161 ? -6.812 -5.719 -6.148 1 98.94 161 LEU B C 1
ATOM 3703 O O . LEU B 1 161 ? -5.668 -5.297 -6.332 1 98.94 161 LEU B O 1
ATOM 3707 N N . GLU B 1 162 ? -7.867 -5.227 -6.805 1 98.88 162 GLU B N 1
ATOM 3708 C CA . GLU B 1 162 ? -7.719 -4.078 -7.688 1 98.88 162 GLU B CA 1
ATOM 3709 C C . GLU B 1 162 ? -7.129 -2.881 -6.945 1 98.88 162 GLU B C 1
ATOM 3711 O O . GLU B 1 162 ? -6.238 -2.201 -7.457 1 98.88 162 GLU B O 1
ATOM 3716 N N . THR B 1 163 ? -7.617 -2.652 -5.746 1 98.75 163 THR B N 1
ATOM 3717 C CA . THR B 1 163 ? -7.109 -1.558 -4.926 1 98.75 163 THR B CA 1
ATOM 3718 C C . THR B 1 163 ? -5.656 -1.805 -4.539 1 98.75 163 THR B C 1
ATOM 3720 O O . THR B 1 163 ? -4.832 -0.887 -4.578 1 98.75 163 THR B O 1
ATOM 3723 N N . ALA B 1 164 ? -5.336 -3.037 -4.145 1 98.81 164 ALA B N 1
ATOM 3724 C CA . ALA B 1 164 ? -3.961 -3.393 -3.797 1 98.81 164 ALA B CA 1
ATOM 3725 C C . ALA B 1 164 ? -3.016 -3.135 -4.965 1 98.81 164 ALA B C 1
ATOM 3727 O O . ALA B 1 164 ? -1.868 -2.73 -4.766 1 98.81 164 ALA B O 1
ATOM 3728 N N . GLN B 1 165 ? -3.477 -3.41 -6.18 1 98.81 165 GLN B N 1
ATOM 3729 C CA . GLN B 1 165 ? -2.686 -3.146 -7.375 1 98.81 165 GLN B CA 1
ATOM 3730 C C . GLN B 1 165 ? -2.459 -1.649 -7.57 1 98.81 165 GLN B C 1
ATOM 3732 O O . GLN B 1 165 ? -1.344 -1.217 -7.863 1 98.81 165 GLN B O 1
ATOM 3737 N N . ARG B 1 166 ? -3.479 -0.866 -7.352 1 98.06 166 ARG B N 1
ATOM 3738 C CA . ARG B 1 166 ? -3.369 0.586 -7.457 1 98.06 166 ARG B CA 1
ATOM 3739 C C . ARG B 1 166 ? -2.367 1.135 -6.445 1 98.06 166 ARG B C 1
ATOM 3741 O O . ARG B 1 166 ? -1.654 2.1 -6.73 1 98.06 166 ARG B O 1
ATOM 3748 N N . LEU B 1 167 ? -2.336 0.492 -5.305 1 98.31 167 LEU B N 1
ATOM 3749 C CA . LEU B 1 167 ? -1.464 0.944 -4.227 1 98.31 167 LEU B CA 1
ATOM 3750 C C . LEU B 1 167 ? -0.045 0.42 -4.418 1 98.31 167 LEU B C 1
ATOM 3752 O O . LEU B 1 167 ? 0.854 0.749 -3.639 1 98.31 167 LEU B O 1
ATOM 3756 N N . GLY B 1 168 ? 0.167 -0.513 -5.387 1 98.31 168 GLY B N 1
ATOM 3757 C CA . GLY B 1 168 ? 1.486 -1.043 -5.691 1 98.31 168 GLY B CA 1
ATOM 3758 C C . GLY B 1 168 ? 1.896 -2.182 -4.777 1 98.31 168 GLY B C 1
ATOM 3759 O O . GLY B 1 168 ? 3.08 -2.51 -4.68 1 98.31 168 GLY B O 1
ATOM 3760 N N . LYS B 1 169 ? 0.957 -2.746 -4.047 1 98.75 169 LYS B N 1
ATOM 3761 C CA . LYS B 1 169 ? 1.269 -3.832 -3.121 1 98.75 169 LYS B CA 1
ATOM 3762 C C . LYS B 1 169 ? 1.16 -5.191 -3.809 1 98.75 169 LYS B C 1
ATOM 3764 O O . LYS B 1 169 ? 1.659 -6.191 -3.295 1 98.75 169 LYS B O 1
ATOM 3769 N N . ALA B 1 170 ? 0.503 -5.219 -4.902 1 98.88 170 ALA B N 1
ATOM 3770 C CA . ALA B 1 170 ? 0.493 -6.305 -5.883 1 98.88 170 ALA B CA 1
ATOM 3771 C C . ALA B 1 170 ? 0.709 -5.773 -7.297 1 98.88 170 ALA B C 1
ATOM 3773 O O . ALA B 1 170 ? -0.064 -4.941 -7.777 1 98.88 170 ALA B O 1
ATOM 3774 N N . LYS B 1 171 ? 1.748 -6.254 -7.949 1 98.88 171 LYS B N 1
ATOM 3775 C CA . LYS B 1 171 ? 2.023 -5.73 -9.281 1 98.88 171 LYS B CA 1
ATOM 3776 C C . LYS B 1 171 ? 1.012 -6.25 -10.297 1 98.88 171 LYS B C 1
ATOM 3778 O O . LYS B 1 171 ? 0.473 -5.48 -11.094 1 98.88 171 LYS B O 1
ATOM 3783 N N . SER B 1 172 ? 0.74 -7.516 -10.281 1 98.94 172 SER B N 1
ATOM 3784 C CA . SER B 1 172 ? -0.311 -8.164 -11.055 1 98.94 172 SER B CA 1
ATOM 3785 C C . SER B 1 172 ? -1.303 -8.883 -10.148 1 98.94 172 SER B C 1
ATOM 3787 O O . SER B 1 172 ? -0.954 -9.289 -9.039 1 98.94 172 SER B O 1
ATOM 3789 N N . ILE B 1 173 ? -2.531 -8.992 -10.625 1 98.94 173 ILE B N 1
ATOM 3790 C CA . ILE B 1 173 ? -3.557 -9.695 -9.859 1 98.94 173 ILE B CA 1
ATOM 3791 C C . ILE B 1 173 ? -4.266 -10.711 -10.75 1 98.94 173 ILE B C 1
ATOM 3793 O O . ILE B 1 173 ? -4.312 -10.547 -11.969 1 98.94 173 ILE B O 1
ATOM 3797 N N . GLY B 1 174 ? -4.688 -11.766 -10.164 1 98.94 174 GLY B N 1
ATOM 3798 C CA . GLY B 1 174 ? -5.352 -12.828 -10.906 1 98.94 174 GLY B CA 1
ATOM 3799 C C . GLY B 1 174 ? -6.156 -13.766 -10.031 1 98.94 174 GLY B C 1
ATOM 3800 O O . GLY B 1 174 ? -6.582 -13.383 -8.938 1 98.94 174 GLY B O 1
ATOM 3801 N N . VAL B 1 175 ? -6.504 -14.898 -10.664 1 98.81 175 VAL B N 1
ATOM 3802 C CA . VAL B 1 175 ? -7.355 -15.867 -9.977 1 98.81 175 VAL B CA 1
ATOM 3803 C C . VAL B 1 175 ? -6.77 -17.266 -10.133 1 98.81 175 VAL B C 1
ATOM 3805 O O . VAL B 1 175 ? -5.871 -17.484 -10.945 1 98.81 175 VAL B O 1
ATOM 3808 N N . SER B 1 176 ? -7.172 -18.094 -9.281 1 98.06 176 SER B N 1
ATOM 3809 C CA . SER B 1 176 ? -6.855 -19.516 -9.344 1 98.06 176 SER B CA 1
ATOM 3810 C C . SER B 1 176 ? -8.109 -20.375 -9.219 1 98.06 176 SER B C 1
ATOM 3812 O O . SER B 1 176 ? -9.008 -20.062 -8.438 1 98.06 176 SER B O 1
ATOM 3814 N N . ASN B 1 177 ? -8.227 -21.359 -10.047 1 96.62 177 ASN B N 1
ATOM 3815 C CA . ASN B 1 177 ? -9.289 -22.359 -10.016 1 96.62 177 ASN B CA 1
ATOM 3816 C C . ASN B 1 177 ? -10.641 -21.766 -10.398 1 96.62 177 ASN B C 1
ATOM 3818 O O . ASN B 1 177 ? -11.68 -22.234 -9.93 1 96.62 177 ASN B O 1
ATOM 3822 N N . PHE B 1 178 ? -10.594 -20.75 -11.164 1 97.19 178 PHE B N 1
ATOM 3823 C CA . PHE B 1 178 ? -11.844 -20.188 -11.664 1 97.19 178 PHE B CA 1
ATOM 3824 C C . PHE B 1 178 ? -12.305 -20.922 -12.922 1 97.19 178 PHE B C 1
ATOM 3826 O O . PHE B 1 178 ? -11.539 -21.047 -13.883 1 97.19 178 PHE B O 1
ATOM 3833 N N . GLY B 1 179 ? -13.5 -21.422 -12.867 1 95.19 179 GLY B N 1
ATOM 3834 C CA . GLY B 1 179 ? -14.141 -21.969 -14.047 1 95.19 179 GLY B CA 1
ATOM 3835 C C . GLY B 1 179 ? -14.758 -20.906 -14.938 1 95.19 179 GLY B C 1
ATOM 3836 O O . GLY B 1 179 ? -14.656 -19.719 -14.648 1 95.19 179 GLY B O 1
ATOM 3837 N N . ALA B 1 180 ? -15.367 -21.391 -15.977 1 95.62 180 ALA B N 1
ATOM 3838 C CA . ALA B 1 180 ? -15.906 -20.484 -16.984 1 95.62 180 ALA B CA 1
ATOM 3839 C C . ALA B 1 180 ? -16.969 -19.562 -16.391 1 95.62 180 ALA B C 1
ATOM 3841 O O . ALA B 1 180 ? -16.953 -18.344 -16.625 1 95.62 180 ALA B O 1
ATOM 3842 N N . ALA B 1 181 ? -17.844 -20.125 -15.641 1 95.62 181 ALA B N 1
ATOM 3843 C CA . ALA B 1 181 ? -18.922 -19.328 -15.07 1 95.62 181 ALA B CA 1
ATOM 3844 C C . ALA B 1 181 ? -18.391 -18.266 -14.109 1 95.62 181 ALA B C 1
ATOM 3846 O O . ALA B 1 181 ? -18.844 -17.125 -14.117 1 95.62 181 ALA B O 1
ATOM 3847 N N . HIS B 1 182 ? -17.469 -18.672 -13.289 1 97.12 182 HIS B N 1
ATOM 3848 C CA . HIS B 1 182 ? -16.859 -17.734 -12.336 1 97.12 182 HIS B CA 1
ATOM 3849 C C . HIS B 1 182 ? -16.109 -16.625 -13.062 1 97.12 182 HIS B C 1
ATOM 3851 O O . HIS B 1 182 ? -16.203 -15.461 -12.68 1 97.12 182 HIS B O 1
ATOM 3857 N N . LEU B 1 183 ? -15.414 -16.984 -14.086 1 97.69 183 LEU B N 1
ATOM 3858 C CA . LEU B 1 183 ? -14.656 -15.992 -14.852 1 97.69 183 LEU B CA 1
ATOM 3859 C C . LEU B 1 183 ? -15.594 -14.992 -15.531 1 97.69 183 LEU B C 1
ATOM 3861 O O . LEU B 1 183 ? -15.359 -13.781 -15.477 1 97.69 183 LEU B O 1
ATOM 3865 N N . LYS B 1 184 ? -16.625 -15.5 -16.156 1 97.06 184 LYS B N 1
ATOM 3866 C CA . LYS B 1 184 ? -17.578 -14.633 -16.844 1 97.06 184 LYS B CA 1
ATOM 3867 C C . LYS B 1 184 ? -18.234 -13.656 -15.859 1 97.06 184 LYS B C 1
ATOM 3869 O O . LYS B 1 184 ? -18.359 -12.461 -16.156 1 97.06 184 LYS B O 1
ATOM 3874 N N . ASN B 1 185 ? -18.609 -14.219 -14.742 1 97.56 185 ASN B N 1
ATOM 3875 C CA . ASN B 1 185 ? -19.203 -13.367 -13.711 1 97.56 185 ASN B CA 1
ATOM 3876 C C . ASN B 1 185 ? -18.219 -12.297 -13.242 1 97.56 185 ASN B C 1
ATOM 3878 O O . ASN B 1 185 ? -18.578 -11.133 -13.109 1 97.56 185 ASN B O 1
ATOM 3882 N N . LEU B 1 186 ? -17 -12.688 -12.992 1 98.31 186 LEU B N 1
ATOM 3883 C CA . LEU B 1 186 ? -15.969 -11.75 -12.562 1 98.31 186 LEU B CA 1
ATOM 3884 C C . LEU B 1 186 ? -15.75 -10.656 -13.602 1 98.31 186 LEU B C 1
ATOM 3886 O O . LEU B 1 186 ? -15.688 -9.469 -13.266 1 98.31 186 LEU B O 1
ATOM 3890 N N . LEU B 1 187 ? -15.695 -11 -14.852 1 98.25 187 LEU B N 1
ATOM 3891 C CA . LEU B 1 187 ? -15.398 -10.07 -15.938 1 98.25 187 LEU B CA 1
ATOM 3892 C C . LEU B 1 187 ? -16.531 -9.055 -16.109 1 98.25 187 LEU B C 1
ATOM 3894 O O . LEU B 1 187 ? -16.281 -7.934 -16.562 1 98.25 187 LEU B O 1
ATOM 3898 N N . GLN B 1 188 ? -17.688 -9.406 -15.703 1 97.94 188 GLN B N 1
ATOM 3899 C CA . GLN B 1 188 ? -18.828 -8.492 -15.758 1 97.94 188 GLN B CA 1
ATOM 3900 C C . GLN B 1 188 ? -18.703 -7.395 -14.703 1 97.94 188 GLN B C 1
ATOM 3902 O O . GLN B 1 188 ? -19.312 -6.328 -14.836 1 97.94 188 GLN B O 1
ATOM 3907 N N . HIS B 1 189 ? -17.953 -7.703 -13.711 1 98 189 HIS B N 1
ATOM 3908 C CA . HIS B 1 189 ? -17.938 -6.801 -12.562 1 98 189 HIS B CA 1
ATOM 3909 C C . HIS B 1 189 ? -16.562 -6.16 -12.375 1 98 189 HIS B C 1
ATOM 3911 O O . HIS B 1 189 ? -16.453 -5.133 -11.703 1 98 189 HIS B O 1
ATOM 3917 N N . ALA B 1 190 ? -15.586 -6.719 -12.906 1 97.94 190 ALA B N 1
ATOM 3918 C CA . ALA B 1 190 ? -14.195 -6.324 -12.664 1 97.94 190 ALA B CA 1
ATOM 3919 C C . ALA B 1 190 ? -13.836 -5.078 -13.469 1 97.94 190 ALA B C 1
ATOM 3921 O O . ALA B 1 190 ? -14.281 -4.918 -14.609 1 97.94 190 ALA B O 1
ATOM 3922 N N . THR B 1 191 ? -13.016 -4.184 -12.914 1 98.06 191 THR B N 1
ATOM 3923 C CA . THR B 1 191 ? -12.438 -3.072 -13.656 1 98.06 191 THR B CA 1
ATOM 3924 C C . THR B 1 191 ? -11.078 -3.459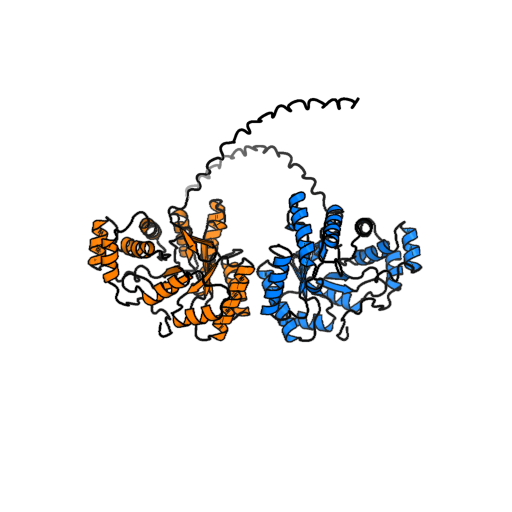 -14.234 1 98.06 191 THR B C 1
ATOM 3926 O O . THR B 1 191 ? -10.57 -2.797 -15.141 1 98.06 191 THR B O 1
ATOM 3929 N N . VAL B 1 192 ? -10.477 -4.484 -13.68 1 98.62 192 VAL B N 1
ATOM 3930 C CA . VAL B 1 192 ? -9.203 -5.035 -14.133 1 98.62 192 VAL B CA 1
ATOM 3931 C C . VAL B 1 192 ? -9.383 -6.492 -14.547 1 98.62 192 VAL B C 1
ATOM 3933 O O . VAL B 1 192 ? -9.906 -7.305 -13.773 1 98.62 192 VAL B O 1
ATOM 3936 N N . VAL B 1 193 ? -9.008 -6.824 -15.734 1 98.81 193 VAL B N 1
ATOM 3937 C CA . VAL B 1 193 ? -9.047 -8.211 -16.188 1 98.81 193 VAL B CA 1
ATOM 3938 C C . VAL B 1 193 ? -7.957 -9.016 -15.477 1 98.81 193 VAL B C 1
ATOM 3940 O O . VAL B 1 193 ? -6.801 -8.586 -15.414 1 98.81 193 VAL B O 1
ATOM 3943 N N . PRO B 1 194 ? -8.312 -10.148 -14.883 1 98.94 194 PRO B N 1
ATOM 3944 C CA . PRO B 1 194 ? -7.25 -10.945 -14.258 1 98.94 194 PRO B CA 1
ATOM 3945 C C . PRO B 1 194 ? -6.09 -11.227 -15.211 1 98.94 194 PRO B C 1
ATOM 3947 O O . PRO B 1 194 ? -6.309 -11.523 -16.391 1 98.94 194 PRO B O 1
ATOM 3950 N N . ALA B 1 195 ? -4.906 -11.133 -14.688 1 98.94 195 ALA B N 1
ATOM 3951 C CA . ALA B 1 195 ? -3.725 -11.391 -15.516 1 98.94 195 ALA B CA 1
ATOM 3952 C C . ALA B 1 195 ? -3.543 -12.883 -15.766 1 98.94 195 ALA B C 1
ATOM 3954 O O . ALA B 1 195 ? -3.039 -13.281 -16.812 1 98.94 195 ALA B O 1
ATOM 3955 N N . VAL B 1 196 ? -3.977 -13.641 -14.75 1 98.75 196 VAL B N 1
ATOM 3956 C CA . VAL B 1 196 ? -3.697 -15.078 -14.773 1 98.75 196 VAL B CA 1
ATOM 3957 C C . VAL B 1 196 ? -4.883 -15.844 -14.195 1 98.75 196 VAL B C 1
ATOM 3959 O O . VAL B 1 196 ? -5.59 -15.336 -13.32 1 98.75 196 VAL B O 1
ATOM 3962 N N . ASN B 1 197 ? -5.133 -17 -14.719 1 98.62 197 ASN B N 1
ATOM 3963 C CA . ASN B 1 197 ? -5.883 -18.062 -14.062 1 98.62 197 ASN B CA 1
ATOM 3964 C C . ASN B 1 197 ? -5.012 -19.297 -13.812 1 98.62 197 ASN B C 1
ATOM 3966 O O . ASN B 1 197 ? -4.551 -19.938 -14.758 1 98.62 197 ASN B O 1
ATOM 3970 N N . GLN B 1 198 ? -4.699 -19.516 -12.539 1 98.44 198 GLN B N 1
ATOM 3971 C CA . GLN B 1 198 ? -3.904 -20.688 -12.172 1 98.44 198 GLN B CA 1
ATOM 3972 C C . GLN B 1 198 ? -4.789 -21.922 -11.992 1 98.44 198 GLN B C 1
ATOM 3974 O O . GLN B 1 198 ? -5.633 -21.953 -11.094 1 98.44 198 GLN B O 1
ATOM 3979 N N . ILE B 1 199 ? -4.586 -22.922 -12.883 1 96.19 199 ILE B N 1
ATOM 3980 C CA . ILE B 1 199 ? -5.441 -24.109 -12.883 1 96.19 199 ILE B CA 1
ATOM 3981 C C . ILE B 1 199 ? -4.613 -25.344 -13.211 1 96.19 199 ILE B C 1
ATOM 3983 O O . ILE B 1 199 ? -3.459 -25.234 -13.633 1 96.19 199 ILE B O 1
ATOM 3987 N N . GLU B 1 200 ? -5.273 -26.516 -12.992 1 94.75 200 GLU B N 1
ATOM 3988 C CA . GLU B 1 200 ? -4.629 -27.766 -13.367 1 94.75 200 GLU B CA 1
ATOM 3989 C C . GLU B 1 200 ? -4.648 -27.969 -14.875 1 94.75 200 GLU B C 1
ATOM 3991 O O . GLU B 1 200 ? -5.715 -28.031 -15.484 1 94.75 200 GLU B O 1
ATOM 3996 N N . VAL B 1 201 ? -3.502 -27.984 -15.422 1 94.5 201 VAL B N 1
ATOM 3997 C CA . VAL B 1 201 ? -3.398 -28.266 -16.844 1 94.5 201 VAL B CA 1
ATOM 3998 C C . VAL B 1 201 ? -2.205 -29.172 -17.109 1 94.5 201 VAL B C 1
ATOM 4000 O O . VAL B 1 201 ? -1.078 -28.859 -16.719 1 94.5 201 VAL B O 1
ATOM 4003 N N . HIS B 1 202 ? -2.42 -30.281 -17.734 1 94.12 202 HIS B N 1
ATOM 4004 C CA . HIS B 1 202 ? -1.442 -31.234 -18.25 1 94.12 202 HIS B CA 1
ATOM 4005 C C . HIS B 1 202 ? -2.016 -32.031 -19.406 1 94.12 202 HIS B C 1
ATOM 4007 O O . HIS B 1 202 ? -3.201 -31.906 -19.734 1 94.12 202 HIS B O 1
ATOM 4013 N N . PRO B 1 203 ? -1.203 -32.812 -20.078 1 93.88 203 PRO B N 1
ATOM 4014 C CA . PRO B 1 203 ? -1.647 -33.438 -21.328 1 93.88 203 PRO B CA 1
ATOM 4015 C C . PRO B 1 203 ? -2.873 -34.344 -21.109 1 93.88 203 PRO B C 1
ATOM 4017 O O . PRO B 1 203 ? -3.627 -34.594 -22.062 1 93.88 203 PRO B O 1
ATOM 4020 N N . PHE B 1 204 ? -3.137 -34.75 -19.938 1 92.25 204 PHE B N 1
ATOM 4021 C CA . PHE B 1 204 ? -4.25 -35.656 -19.641 1 92.25 204 PHE B CA 1
ATOM 4022 C C . PHE B 1 204 ? -5.406 -34.875 -19 1 92.25 204 PHE B C 1
ATOM 4024 O O . PHE B 1 204 ? -6.367 -35.469 -18.516 1 92.25 204 PHE B O 1
ATOM 4031 N N . CYS B 1 205 ? -5.301 -33.625 -18.906 1 92.12 205 CYS B N 1
ATOM 4032 C CA . CYS B 1 205 ? -6.289 -32.656 -18.453 1 92.12 205 CYS B CA 1
ATOM 4033 C C . CYS B 1 205 ? -6.02 -31.281 -19.047 1 92.12 205 CYS B C 1
ATOM 4035 O O . CYS B 1 205 ? -5.434 -30.422 -18.391 1 92.12 205 CYS B O 1
ATOM 4037 N N . GLN B 1 206 ? -6.48 -31.094 -20.188 1 92.62 206 GLN B N 1
ATOM 4038 C CA . GLN B 1 206 ? -6.031 -29.953 -20.984 1 92.62 206 GLN B CA 1
ATOM 4039 C C . GLN B 1 206 ? -6.996 -28.781 -20.844 1 92.62 206 GLN B C 1
ATOM 4041 O O . GLN B 1 206 ? -6.645 -27.641 -21.172 1 92.62 206 GLN B O 1
ATOM 4046 N N . ARG B 1 207 ? -8.188 -29.016 -20.453 1 91.19 207 ARG B N 1
ATOM 4047 C CA . ARG B 1 207 ? -9.203 -28.016 -20.188 1 91.19 207 ARG B CA 1
ATOM 4048 C C . ARG B 1 207 ? -9.297 -27 -21.312 1 91.19 207 ARG B C 1
ATOM 4050 O O . ARG B 1 207 ? -9.312 -25.781 -21.078 1 91.19 207 ARG B O 1
ATOM 4057 N N . GLU B 1 208 ? -9.414 -27.484 -22.516 1 91.94 208 GLU B N 1
ATOM 4058 C CA . GLU B 1 208 ? -9.281 -26.688 -23.719 1 91.94 208 GLU B CA 1
ATOM 4059 C C . GLU B 1 208 ? -10.305 -25.547 -23.75 1 91.94 208 GLU B C 1
ATOM 4061 O O . GLU B 1 208 ? -9.969 -24.406 -24.078 1 91.94 208 GLU B O 1
ATOM 4066 N N . ALA B 1 209 ? -11.562 -25.812 -23.391 1 92.44 209 ALA B N 1
ATOM 4067 C CA . ALA B 1 209 ? -12.602 -24.797 -23.453 1 92.44 209 ALA B CA 1
ATOM 4068 C C . ALA B 1 209 ? -12.289 -23.641 -22.5 1 92.44 209 ALA B C 1
ATOM 4070 O O . ALA B 1 209 ? -12.461 -22.469 -22.859 1 92.44 209 ALA B O 1
ATOM 4071 N N . LEU B 1 210 ? -11.859 -23.953 -21.297 1 94.44 210 LEU B N 1
ATOM 4072 C CA . LEU B 1 210 ? -11.523 -22.938 -20.297 1 94.44 210 LEU B CA 1
ATOM 4073 C C . LEU B 1 210 ? -10.273 -22.172 -20.719 1 94.44 210 LEU B C 1
ATOM 4075 O O . LEU B 1 210 ? -10.219 -20.938 -20.562 1 94.44 210 LEU B O 1
ATOM 4079 N N . VAL B 1 211 ? -9.297 -22.859 -21.25 1 95.69 211 VAL B N 1
ATOM 4080 C CA . VAL B 1 211 ? -8.062 -22.25 -21.703 1 95.69 211 VAL B CA 1
ATOM 4081 C C . VAL B 1 211 ? -8.367 -21.266 -22.844 1 95.69 211 VAL B C 1
ATOM 4083 O O . VAL B 1 211 ? -7.832 -20.156 -22.859 1 95.69 211 VAL B O 1
ATOM 4086 N N . GLU B 1 212 ? -9.203 -21.688 -23.734 1 96.12 212 GLU B N 1
ATOM 4087 C CA . GLU B 1 212 ? -9.586 -20.812 -24.844 1 96.12 212 GLU B CA 1
ATOM 4088 C C . GLU B 1 212 ? -10.336 -19.578 -24.344 1 96.12 212 GLU B C 1
ATOM 4090 O O . GLU B 1 212 ? -10.133 -18.484 -24.859 1 96.12 212 GLU B O 1
ATOM 4095 N N . LEU B 1 213 ? -11.219 -19.797 -23.375 1 97.12 213 LEU B N 1
ATOM 4096 C CA . LEU B 1 213 ? -11.914 -18.672 -22.781 1 97.12 213 LEU B CA 1
ATOM 4097 C C . LEU B 1 213 ? -10.93 -17.672 -22.172 1 97.12 213 LEU B C 1
ATOM 4099 O O . LEU B 1 213 ? -11.07 -16.469 -22.359 1 97.12 213 LEU B O 1
ATOM 4103 N N . CYS B 1 214 ? -9.938 -18.156 -21.453 1 98.31 214 CYS B N 1
ATOM 4104 C CA . CYS B 1 214 ? -8.906 -17.297 -20.875 1 98.31 214 CYS B CA 1
ATOM 4105 C C . CYS B 1 214 ? -8.148 -16.562 -21.969 1 98.31 214 CYS B C 1
ATOM 4107 O O . CYS B 1 214 ? -7.93 -15.352 -21.859 1 98.31 214 CYS B O 1
ATOM 4109 N N . LYS B 1 215 ? -7.812 -17.234 -23 1 97.94 215 LYS B N 1
ATOM 4110 C CA . LYS B 1 215 ? -7.078 -16.656 -24.125 1 97.94 215 LYS B CA 1
ATOM 4111 C C . LYS B 1 215 ? -7.867 -15.523 -24.766 1 97.94 215 LYS B C 1
ATOM 4113 O O . LYS B 1 215 ? -7.305 -14.469 -25.078 1 97.94 215 LYS B O 1
ATOM 4118 N N . LYS B 1 216 ? -9.102 -15.688 -24.922 1 98.12 216 LYS B N 1
ATOM 4119 C CA . LYS B 1 216 ? -9.977 -14.688 -25.531 1 98.12 216 LYS B CA 1
ATOM 4120 C C . LYS B 1 216 ? -9.953 -13.383 -24.734 1 98.12 216 LYS B C 1
ATOM 4122 O O . LYS B 1 216 ? -10.125 -12.305 -25.312 1 98.12 216 LYS B O 1
ATOM 4127 N N . HIS B 1 217 ? -9.719 -13.484 -23.484 1 98.44 217 HIS B N 1
ATOM 4128 C CA . HIS B 1 217 ? -9.734 -12.297 -22.641 1 98.44 217 HIS B CA 1
ATOM 4129 C C . HIS B 1 217 ? -8.32 -11.914 -22.219 1 98.44 217 HIS B C 1
ATOM 4131 O O . HIS B 1 217 ? -8.141 -11.117 -21.281 1 98.44 217 HIS B O 1
ATOM 4137 N N . ASN B 1 218 ? -7.332 -12.578 -22.828 1 98.44 218 ASN B N 1
ATOM 4138 C CA . ASN B 1 218 ? -5.918 -12.312 -22.594 1 98.44 218 ASN B CA 1
ATOM 4139 C C . ASN B 1 218 ? -5.523 -12.625 -21.156 1 98.44 218 ASN B C 1
ATOM 4141 O O . ASN B 1 218 ? -4.73 -11.898 -20.547 1 98.44 218 ASN B O 1
ATOM 4145 N N . ILE B 1 219 ? -6.168 -13.555 -20.562 1 98.81 219 ILE B N 1
ATOM 4146 C CA . ILE B 1 219 ? -5.809 -14.117 -19.281 1 98.81 219 ILE B CA 1
ATOM 4147 C C . ILE B 1 219 ? -4.852 -15.289 -19.469 1 98.81 219 ILE B C 1
ATOM 4149 O O . ILE B 1 219 ? -5.184 -16.266 -20.156 1 98.81 219 ILE B O 1
ATOM 4153 N N . LYS B 1 220 ? -3.639 -15.219 -18.922 1 98.75 220 LYS B N 1
ATOM 4154 C CA . LYS B 1 220 ? -2.668 -16.297 -19.094 1 98.75 220 LYS B CA 1
ATOM 4155 C C . LYS B 1 220 ? -2.955 -17.453 -18.141 1 98.75 220 LYS B C 1
ATOM 4157 O O . LYS B 1 220 ? -3.496 -17.25 -17.062 1 98.75 220 LYS B O 1
ATOM 4162 N N . ILE B 1 221 ? -2.574 -18.641 -18.578 1 98.31 221 ILE B N 1
ATOM 4163 C CA . ILE B 1 221 ? -2.734 -19.828 -17.766 1 98.31 221 ILE B CA 1
ATOM 4164 C C . ILE B 1 221 ? -1.446 -20.109 -16.984 1 98.31 221 ILE B C 1
ATOM 4166 O O . ILE B 1 221 ? -0.356 -20.094 -17.562 1 98.31 221 ILE B O 1
ATOM 4170 N N . GLU B 1 222 ? -1.561 -20.234 -15.711 1 98.44 222 GLU B N 1
ATOM 4171 C CA . GLU B 1 222 ? -0.553 -20.891 -14.883 1 98.44 222 GLU B CA 1
ATOM 4172 C C . GLU B 1 222 ? -0.949 -22.328 -14.57 1 98.44 222 GLU B C 1
ATOM 4174 O O . GLU B 1 222 ? -1.965 -22.578 -13.914 1 98.44 222 GLU B O 1
ATOM 4179 N N . ALA B 1 223 ? -0.16 -23.219 -15.062 1 97 223 ALA B N 1
ATOM 4180 C CA . ALA B 1 223 ? -0.512 -24.641 -14.977 1 97 223 ALA B CA 1
ATOM 4181 C C . ALA B 1 223 ? 0.119 -25.297 -13.75 1 97 223 ALA B C 1
ATOM 4183 O O . ALA B 1 223 ? 1.334 -25.5 -13.711 1 97 223 ALA B O 1
ATOM 4184 N N . TYR B 1 224 ? -0.738 -25.578 -12.805 1 95.94 224 TYR B N 1
ATOM 4185 C CA . TYR B 1 224 ? -0.213 -26.375 -11.695 1 95.94 224 TYR B CA 1
ATOM 4186 C C . TYR B 1 224 ? -0.45 -27.859 -11.93 1 95.94 224 TYR B C 1
ATOM 4188 O O . TYR B 1 224 ? -1.197 -28.234 -12.828 1 95.94 224 TYR B O 1
ATOM 4196 N N . SER B 1 225 ? 0.295 -28.672 -11.195 1 94.44 225 SER B N 1
ATOM 4197 C CA . SER B 1 225 ? 0.313 -30.125 -11.375 1 94.44 225 SER B CA 1
ATOM 4198 C C . SER B 1 225 ? 0.63 -30.5 -12.82 1 94.44 225 SER B C 1
ATOM 4200 O O . SER B 1 225 ? -0.057 -31.328 -13.414 1 94.44 225 SER B O 1
ATOM 4202 N N . PRO B 1 226 ? 1.631 -29.969 -13.273 1 94.81 226 PRO B N 1
ATOM 4203 C CA . PRO B 1 226 ? 1.924 -30.188 -14.695 1 94.81 226 PRO B CA 1
ATOM 4204 C C . PRO B 1 226 ? 2.381 -31.609 -14.992 1 94.81 226 PRO B C 1
ATOM 4206 O O . PRO B 1 226 ? 2.4 -32.031 -16.156 1 94.81 226 PRO B O 1
ATOM 4209 N N . LEU B 1 227 ? 2.727 -32.375 -13.984 1 92.38 227 LEU B N 1
ATOM 4210 C CA . LEU B 1 227 ? 3.197 -33.75 -14.141 1 92.38 227 LEU B CA 1
ATOM 4211 C C . LEU B 1 227 ? 2.098 -34.75 -13.789 1 92.38 227 LEU B C 1
ATOM 4213 O O . LEU B 1 227 ? 2.365 -35.938 -13.617 1 92.38 227 LEU B O 1
ATOM 4217 N N . ALA B 1 228 ? 0.951 -34.188 -13.633 1 89.44 228 ALA B N 1
ATOM 4218 C CA . ALA B 1 228 ? -0.168 -35.031 -13.211 1 89.44 228 ALA B CA 1
ATOM 4219 C C . ALA B 1 228 ? 0.18 -35.812 -11.945 1 89.44 228 ALA B C 1
ATOM 4221 O O . ALA B 1 228 ? -0.085 -37.031 -11.859 1 89.44 228 ALA B O 1
ATOM 4222 N N . ARG B 1 229 ? 0.915 -35.219 -11.148 1 85.69 229 ARG B N 1
ATOM 4223 C CA . ARG B 1 229 ? 1.371 -35.75 -9.875 1 85.69 229 ARG B CA 1
ATOM 4224 C C . ARG B 1 229 ? 2.23 -37 -10.094 1 85.69 229 ARG B C 1
ATOM 4226 O O . ARG B 1 229 ? 2.201 -37.938 -9.281 1 85.69 229 ARG B O 1
ATOM 4233 N N . GLY B 1 230 ? 2.805 -37.125 -11.188 1 85.69 230 GLY B N 1
ATOM 4234 C CA . GLY B 1 230 ? 3.736 -38.219 -11.484 1 85.69 230 GLY B CA 1
ATOM 4235 C C . GLY B 1 230 ? 3.049 -39.5 -11.898 1 85.69 230 GLY B C 1
ATOM 4236 O O . GLY B 1 230 ? 3.709 -40.5 -12.164 1 85.69 230 GLY B O 1
ATOM 4237 N N . ASN B 1 231 ? 1.757 -39.469 -12.094 1 83.25 231 ASN B N 1
ATOM 4238 C CA . ASN B 1 231 ? 0.972 -40.656 -12.344 1 83.25 231 ASN B CA 1
ATOM 4239 C C . ASN B 1 231 ? 1.022 -41.062 -13.812 1 83.25 231 ASN B C 1
ATOM 4241 O O . ASN B 1 231 ? 0.623 -42.188 -14.164 1 83.25 231 ASN B O 1
ATOM 4245 N N . LYS B 1 232 ? 1.64 -40.219 -14.664 1 85.88 232 LYS B N 1
ATOM 4246 C CA . LYS B 1 232 ? 1.578 -40.5 -16.094 1 85.88 232 LYS B CA 1
ATOM 4247 C C . LYS B 1 232 ? 2.975 -40.531 -16.703 1 85.88 232 LYS B C 1
ATOM 4249 O O . LYS B 1 232 ? 3.123 -40.406 -17.922 1 85.88 232 LYS B O 1
ATOM 4254 N N . LEU B 1 233 ? 3.955 -40.688 -15.891 1 89.88 233 LEU B N 1
ATOM 4255 C CA . LEU B 1 233 ? 5.336 -40.656 -16.359 1 89.88 233 LEU B CA 1
ATOM 4256 C C . LEU B 1 233 ? 5.652 -41.906 -17.188 1 89.88 233 LEU B C 1
ATOM 4258 O O . LEU B 1 233 ? 6.609 -41.906 -17.953 1 89.88 233 LEU B O 1
ATOM 4262 N N . GLU B 1 234 ? 4.746 -42.906 -17.094 1 91.12 234 GLU B N 1
ATOM 4263 C CA . GLU B 1 234 ? 4.996 -44.188 -17.797 1 91.12 234 GLU B CA 1
ATOM 4264 C C . GLU B 1 234 ? 4.141 -44.281 -19.047 1 91.12 234 GLU B C 1
ATOM 4266 O O . GLU B 1 234 ? 4.137 -45.312 -19.719 1 91.12 234 GLU B O 1
ATOM 4271 N N . ASP B 1 235 ? 3.492 -43.25 -19.328 1 92.56 235 ASP B N 1
ATOM 4272 C CA . ASP B 1 235 ? 2.691 -43.281 -20.547 1 92.56 235 ASP B CA 1
ATOM 4273 C C . ASP B 1 235 ? 3.555 -43.562 -21.766 1 92.56 235 ASP B C 1
ATOM 4275 O O . ASP B 1 235 ? 4.598 -42.938 -21.969 1 92.56 235 ASP B O 1
ATOM 4279 N N . PRO B 1 236 ? 3.117 -44.469 -22.609 1 95.38 236 PRO B N 1
ATOM 4280 C CA . PRO B 1 236 ? 3.955 -44.906 -23.734 1 95.38 236 PRO B CA 1
ATOM 4281 C C . PRO B 1 236 ? 4.219 -43.781 -24.734 1 95.38 236 PRO B C 1
ATOM 4283 O O . PRO B 1 236 ? 5.309 -43.688 -25.312 1 95.38 236 PRO B O 1
ATOM 4286 N N . THR B 1 237 ? 3.24 -43 -24.984 1 95.5 237 THR B N 1
ATOM 4287 C CA . THR B 1 237 ? 3.408 -41.906 -25.922 1 95.5 237 THR B CA 1
ATOM 4288 C C . THR B 1 237 ? 4.445 -40.906 -25.406 1 95.5 237 THR B C 1
ATOM 4290 O O . THR B 1 237 ? 5.348 -40.5 -26.141 1 95.5 237 THR B O 1
ATOM 4293 N N . ILE B 1 238 ? 4.336 -40.562 -24.141 1 96.25 238 ILE B N 1
ATOM 4294 C CA . ILE B 1 238 ? 5.262 -39.625 -23.516 1 96.25 238 ILE B CA 1
ATOM 4295 C C . ILE B 1 238 ? 6.668 -40.188 -23.516 1 96.25 238 ILE B C 1
ATOM 4297 O O . ILE B 1 238 ? 7.637 -39.5 -23.844 1 96.25 238 ILE B O 1
ATOM 4301 N N . ASN B 1 239 ? 6.785 -41.469 -23.234 1 97.25 239 ASN B N 1
ATOM 4302 C CA . ASN B 1 239 ? 8.086 -42.125 -23.172 1 97.25 239 ASN B CA 1
ATOM 4303 C C . ASN B 1 239 ? 8.742 -42.188 -24.547 1 97.25 239 ASN B C 1
ATOM 4305 O O . ASN B 1 239 ? 9.953 -42.031 -24.672 1 97.25 239 ASN B O 1
ATOM 4309 N N . ALA B 1 240 ? 8 -42.438 -25.531 1 97.69 240 ALA B N 1
ATOM 4310 C CA . ALA B 1 240 ? 8.531 -42.469 -26.891 1 97.69 240 ALA B CA 1
ATOM 4311 C C . ALA B 1 240 ? 9.102 -41.094 -27.281 1 97.69 240 ALA B C 1
ATOM 4313 O O . ALA B 1 240 ? 10.188 -41.031 -27.859 1 97.69 240 ALA B O 1
ATOM 4314 N N . ILE B 1 241 ? 8.375 -40.094 -26.953 1 97.62 241 ILE B N 1
ATOM 4315 C CA . ILE B 1 241 ? 8.812 -38.75 -27.281 1 97.62 241 ILE B CA 1
ATOM 4316 C C . ILE B 1 241 ? 10.031 -38.406 -26.438 1 97.62 241 ILE B C 1
ATOM 4318 O O . ILE B 1 241 ? 10.969 -37.781 -26.938 1 97.62 241 ILE B O 1
ATOM 4322 N N . ALA B 1 242 ? 10.039 -38.75 -25.203 1 97.75 242 ALA B N 1
ATOM 4323 C CA . ALA B 1 242 ? 11.188 -38.531 -24.328 1 97.75 242 ALA B CA 1
ATOM 4324 C C . ALA B 1 242 ? 12.461 -39.125 -24.922 1 97.75 242 ALA B C 1
ATOM 4326 O O . ALA B 1 242 ? 13.508 -38.469 -24.938 1 97.75 242 ALA B O 1
ATOM 4327 N N . LYS B 1 243 ? 12.336 -40.312 -25.469 1 97.69 243 LYS B N 1
ATOM 4328 C CA . LYS B 1 243 ? 13.461 -40.969 -26.094 1 97.69 243 LYS B CA 1
ATOM 4329 C C . LYS B 1 243 ? 13.945 -40.219 -27.328 1 97.69 243 LYS B C 1
ATOM 4331 O O . LYS B 1 243 ? 15.148 -40.031 -27.531 1 97.69 243 LYS B O 1
ATOM 4336 N N . LYS B 1 244 ? 13.023 -39.75 -28.031 1 97.38 244 LYS B N 1
ATOM 4337 C CA . LYS B 1 244 ? 13.32 -39.031 -29.25 1 97.38 244 LYS B CA 1
ATOM 4338 C C . LYS B 1 244 ? 14.164 -37.781 -28.938 1 97.38 244 LYS B C 1
ATOM 4340 O O . LYS B 1 244 ? 15.055 -37.438 -29.719 1 97.38 244 LYS B O 1
ATOM 4345 N N . TYR B 1 245 ? 13.945 -37.125 -27.875 1 97.19 245 TYR B N 1
ATOM 4346 C CA . TYR B 1 245 ? 14.602 -35.875 -27.547 1 97.19 245 TYR B CA 1
ATOM 4347 C C . TYR B 1 245 ? 15.727 -36.094 -26.531 1 97.19 245 TYR B C 1
ATOM 4349 O O . TYR B 1 245 ? 16.422 -35.156 -26.156 1 97.19 245 TYR B O 1
ATOM 4357 N N . ASN B 1 246 ? 15.93 -37.312 -26.047 1 97 246 ASN B N 1
ATOM 4358 C CA . ASN B 1 246 ? 16.891 -37.625 -25 1 97 246 ASN B CA 1
ATOM 4359 C C . ASN B 1 246 ? 16.625 -36.844 -23.734 1 97 246 ASN B C 1
ATOM 4361 O O . ASN B 1 246 ? 17.531 -36.188 -23.203 1 97 246 ASN B O 1
ATOM 4365 N N . LYS B 1 247 ? 15.375 -36.781 -23.391 1 97.5 247 LYS B N 1
ATOM 4366 C CA . LYS B 1 247 ? 14.906 -36.094 -22.188 1 97.5 247 LYS B CA 1
ATOM 4367 C C . LYS B 1 247 ? 14.07 -37.031 -21.328 1 97.5 247 LYS B C 1
ATOM 4369 O O . LYS B 1 247 ? 13.766 -38.156 -21.734 1 97.5 247 LYS B O 1
ATOM 4374 N N . THR B 1 248 ? 13.789 -36.656 -20.125 1 96.25 248 THR B N 1
ATOM 4375 C CA . THR B 1 248 ? 12.938 -37.438 -19.25 1 96.25 248 THR B CA 1
ATOM 4376 C C . THR B 1 248 ? 11.461 -37.188 -19.562 1 96.25 248 THR B C 1
ATOM 4378 O O . THR B 1 248 ? 11.109 -36.156 -20.125 1 96.25 248 THR B O 1
ATOM 4381 N N . PRO B 1 249 ? 10.625 -38.156 -19.188 1 96.44 249 PRO B N 1
ATOM 4382 C CA . PRO B 1 249 ? 9.188 -37.938 -19.359 1 96.44 249 PRO B CA 1
ATOM 4383 C C . PRO B 1 249 ? 8.695 -36.688 -18.641 1 96.44 249 PRO B C 1
ATOM 4385 O O . PRO B 1 249 ? 7.855 -35.938 -19.172 1 96.44 249 PRO B O 1
ATOM 4388 N N . ALA B 1 250 ? 9.219 -36.469 -17.516 1 96.31 250 ALA B N 1
ATOM 4389 C CA . ALA B 1 250 ? 8.852 -35.25 -16.766 1 96.31 250 ALA B CA 1
ATOM 4390 C C . ALA B 1 250 ? 9.172 -34 -17.562 1 96.31 250 ALA B C 1
ATOM 4392 O O . ALA B 1 250 ? 8.359 -33.094 -17.641 1 96.31 250 ALA B O 1
ATOM 4393 N N . GLN B 1 251 ? 10.273 -33.969 -18.156 1 96.88 251 GLN B N 1
ATOM 4394 C CA . GLN B 1 251 ? 10.703 -32.812 -18.938 1 96.88 251 GLN B CA 1
ATOM 4395 C C . GLN B 1 251 ? 9.812 -32.594 -20.156 1 96.88 251 GLN B C 1
ATOM 4397 O O . GLN B 1 251 ? 9.516 -31.453 -20.531 1 96.88 251 GLN B O 1
ATOM 4402 N N . ILE B 1 252 ? 9.406 -33.688 -20.75 1 96.88 252 ILE B N 1
ATOM 4403 C CA . ILE B 1 252 ? 8.508 -33.594 -21.906 1 96.88 252 ILE B CA 1
ATOM 4404 C C . ILE B 1 252 ? 7.172 -33 -21.469 1 96.88 252 ILE B C 1
ATOM 4406 O O . ILE B 1 252 ? 6.637 -32.094 -22.141 1 96.88 252 ILE B O 1
ATOM 4410 N N . LEU B 1 253 ? 6.656 -33.406 -20.344 1 95.69 253 LEU B N 1
ATOM 4411 C CA . LEU B 1 253 ? 5.383 -32.938 -19.828 1 95.69 253 LEU B CA 1
ATOM 4412 C C . LEU B 1 253 ? 5.465 -31.438 -19.516 1 95.69 253 LEU B C 1
ATOM 4414 O O . LEU B 1 253 ? 4.559 -30.672 -19.859 1 95.69 253 LEU B O 1
ATOM 4418 N N . LEU B 1 254 ? 6.496 -31.016 -18.906 1 96.5 254 LEU B N 1
ATOM 4419 C CA . LEU B 1 254 ? 6.691 -29.609 -18.562 1 96.5 254 LEU B CA 1
ATOM 4420 C C . LEU B 1 254 ? 6.824 -28.766 -19.828 1 96.5 254 LEU B C 1
ATOM 4422 O O . LEU B 1 254 ? 6.215 -27.703 -19.938 1 96.5 254 LEU B O 1
ATOM 4426 N N . ASN B 1 255 ? 7.605 -29.25 -20.781 1 96.25 255 ASN B N 1
ATOM 4427 C CA . ASN B 1 255 ? 7.832 -28.531 -22.031 1 96.25 255 ASN B CA 1
ATOM 4428 C C . ASN B 1 255 ? 6.539 -28.375 -22.828 1 96.25 255 ASN B C 1
ATOM 4430 O O . ASN B 1 255 ? 6.316 -27.344 -23.469 1 96.25 255 ASN B O 1
ATOM 4434 N N . TRP B 1 256 ? 5.715 -29.391 -22.797 1 96.19 256 TRP B N 1
ATOM 4435 C CA . TRP B 1 256 ? 4.434 -29.328 -23.5 1 96.19 256 TRP B CA 1
ATOM 4436 C C . TRP B 1 256 ? 3.621 -28.125 -23.031 1 96.19 256 TRP B C 1
ATOM 4438 O O . TRP B 1 256 ? 3.123 -27.344 -23.859 1 96.19 256 TRP B O 1
ATOM 4448 N N . ASN B 1 257 ? 3.479 -27.922 -21.766 1 94.81 257 ASN B N 1
ATOM 4449 C CA . ASN B 1 257 ? 2.756 -26.766 -21.234 1 94.81 257 ASN B CA 1
ATOM 4450 C C . ASN B 1 257 ? 3.387 -25.453 -21.672 1 94.81 257 ASN B C 1
ATOM 4452 O O . ASN B 1 257 ? 2.68 -24.516 -22.078 1 94.81 257 ASN B O 1
ATOM 4456 N N . ALA B 1 258 ? 4.656 -25.438 -21.562 1 93.75 258 ALA B N 1
ATOM 4457 C CA . ALA B 1 258 ? 5.379 -24.219 -21.938 1 93.75 258 ALA B CA 1
ATOM 4458 C C . ALA B 1 258 ? 5.156 -23.891 -23.422 1 93.75 258 ALA B C 1
ATOM 4460 O O . ALA B 1 258 ? 5 -22.719 -23.781 1 93.75 258 ALA B O 1
ATOM 4461 N N . SER B 1 259 ? 5.16 -24.891 -24.25 1 92.94 259 SER B N 1
ATOM 4462 C CA . SER B 1 259 ? 5.004 -24.703 -25.688 1 92.94 259 SER B CA 1
ATOM 4463 C C . SER B 1 259 ? 3.635 -24.125 -26.031 1 92.94 259 SER B C 1
ATOM 4465 O O . SER B 1 259 ? 3.453 -23.531 -27.094 1 92.94 259 SER B O 1
ATOM 4467 N N . ARG B 1 260 ? 2.754 -24.234 -25.109 1 92.88 260 ARG B N 1
ATOM 4468 C CA . ARG B 1 260 ? 1.399 -23.734 -25.297 1 92.88 260 ARG B CA 1
ATOM 4469 C C . ARG B 1 260 ? 1.275 -22.297 -24.781 1 92.88 260 ARG B C 1
ATOM 4471 O O . ARG B 1 260 ? 0.189 -21.719 -24.797 1 92.88 260 ARG B O 1
ATOM 4478 N N . GLY B 1 261 ? 2.342 -21.812 -24.25 1 93.5 261 GLY B N 1
ATOM 4479 C CA . GLY B 1 261 ? 2.34 -20.438 -23.766 1 93.5 261 GLY B CA 1
ATOM 4480 C C . GLY B 1 261 ? 1.913 -20.328 -22.312 1 93.5 261 GLY B C 1
ATOM 4481 O O . GLY B 1 261 ? 1.669 -19.219 -21.812 1 93.5 261 GLY B O 1
ATOM 4482 N N . ASN B 1 262 ? 1.812 -21.438 -21.594 1 96.69 262 ASN B N 1
ATOM 4483 C CA . ASN B 1 262 ? 1.428 -21.438 -20.188 1 96.69 262 ASN B CA 1
ATOM 4484 C C . ASN B 1 262 ? 2.633 -21.203 -19.281 1 96.69 262 ASN B C 1
ATOM 4486 O O . ASN B 1 262 ? 3.766 -21.516 -19.656 1 96.69 262 ASN B O 1
ATOM 4490 N N . VAL B 1 263 ? 2.377 -20.578 -18.141 1 98 263 VAL B N 1
ATOM 4491 C CA . VAL B 1 263 ? 3.336 -20.625 -17.047 1 98 263 VAL B CA 1
ATOM 4492 C C . VAL B 1 263 ? 3.25 -21.969 -16.328 1 98 263 VAL B C 1
ATOM 4494 O O . VAL B 1 263 ? 2.154 -22.469 -16.062 1 98 263 VAL B O 1
ATOM 4497 N N . VAL B 1 264 ? 4.391 -22.594 -16.062 1 97.44 264 VAL B N 1
ATOM 4498 C CA . VAL B 1 264 ? 4.418 -23.969 -15.578 1 97.44 264 VAL B CA 1
ATOM 4499 C C . VAL B 1 264 ? 4.93 -23.984 -14.133 1 97.44 264 VAL B C 1
ATOM 4501 O O . VAL B 1 264 ? 5.953 -23.375 -13.82 1 97.44 264 VAL B O 1
ATOM 4504 N N . LEU B 1 265 ? 4.227 -24.734 -13.258 1 97 265 LEU B N 1
ATOM 4505 C CA . LEU B 1 265 ? 4.539 -24.719 -11.836 1 97 265 LEU B CA 1
ATOM 4506 C C . LEU B 1 265 ? 4.91 -26.109 -11.336 1 97 265 LEU B C 1
ATOM 4508 O O . LEU B 1 265 ? 4.156 -26.734 -10.586 1 97 265 LEU B O 1
ATOM 4512 N N . PRO B 1 266 ? 6.062 -26.641 -11.672 1 96.31 266 PRO B N 1
ATOM 4513 C CA . PRO B 1 266 ? 6.496 -27.891 -11.016 1 96.31 266 PRO B CA 1
ATOM 4514 C C . PRO B 1 266 ? 6.883 -27.672 -9.555 1 96.31 266 PRO B C 1
ATOM 4516 O O . PRO B 1 266 ? 7.426 -26.625 -9.203 1 96.31 266 PRO B O 1
ATOM 4519 N N . LYS B 1 267 ? 6.566 -28.594 -8.805 1 95.5 267 LYS B N 1
ATOM 4520 C CA . LYS B 1 267 ? 6.965 -28.609 -7.398 1 95.5 267 LYS B CA 1
ATOM 4521 C C . LYS B 1 267 ? 8.133 -29.562 -7.164 1 95.5 267 LYS B C 1
ATOM 4523 O O . LYS B 1 267 ? 8.164 -30.656 -7.727 1 95.5 267 LYS B O 1
ATOM 4528 N N . SER B 1 268 ? 9.078 -29.125 -6.32 1 93.88 268 SER B N 1
ATOM 4529 C CA . SER B 1 268 ? 10.148 -30.016 -5.863 1 93.88 268 SER B CA 1
ATOM 4530 C C . SER B 1 268 ? 10.859 -29.438 -4.645 1 93.88 268 SER B C 1
ATOM 4532 O O . SER B 1 268 ? 10.953 -28.219 -4.496 1 93.88 268 SER B O 1
ATOM 4534 N N . LEU B 1 269 ? 11.305 -30.297 -3.801 1 95.5 269 LEU B N 1
ATOM 4535 C CA . LEU B 1 269 ? 12.125 -29.891 -2.67 1 95.5 269 LEU B CA 1
ATOM 4536 C C . LEU B 1 269 ? 13.562 -30.359 -2.848 1 95.5 269 LEU B C 1
ATOM 4538 O O . LEU B 1 269 ? 14.43 -30.062 -2.016 1 95.5 269 LEU B O 1
ATOM 4542 N N . THR B 1 270 ? 13.758 -31 -3.996 1 94.62 270 THR B N 1
ATOM 4543 C CA . THR B 1 270 ? 15.07 -31.594 -4.25 1 94.62 270 THR B CA 1
ATOM 4544 C C . THR B 1 270 ? 15.844 -30.781 -5.281 1 94.62 270 THR B C 1
ATOM 4546 O O . THR B 1 270 ? 15.344 -30.531 -6.383 1 94.62 270 THR B O 1
ATOM 4549 N N . ALA B 1 271 ? 17.031 -30.484 -4.902 1 95.81 271 ALA B N 1
ATOM 4550 C CA . ALA B 1 271 ? 17.844 -29.609 -5.738 1 95.81 271 ALA B CA 1
ATOM 4551 C C . ALA B 1 271 ? 18.031 -30.203 -7.133 1 95.81 271 ALA B C 1
ATOM 4553 O O . ALA B 1 271 ? 17.953 -29.484 -8.133 1 95.81 271 ALA B O 1
ATOM 4554 N N . SER B 1 272 ? 18.328 -31.469 -7.164 1 95.94 272 SER B N 1
ATOM 4555 C CA . SER B 1 272 ? 18.578 -32.094 -8.445 1 95.94 272 SER B CA 1
ATOM 4556 C C . SER B 1 272 ? 17.359 -32.062 -9.344 1 95.94 272 SER B C 1
ATOM 4558 O O . SER B 1 272 ? 17.453 -31.766 -10.539 1 95.94 272 SER B O 1
ATOM 4560 N N . ARG B 1 273 ? 16.203 -32.281 -8.773 1 95.44 273 ARG B N 1
ATOM 4561 C CA . ARG B 1 273 ? 14.961 -32.25 -9.539 1 95.44 273 ARG B CA 1
ATOM 4562 C C . ARG B 1 273 ? 14.625 -30.812 -9.969 1 95.44 273 ARG B C 1
ATOM 4564 O O . ARG B 1 273 ? 14.117 -30.594 -11.062 1 95.44 273 ARG B O 1
ATOM 4571 N N . ILE B 1 274 ? 14.891 -29.906 -9.117 1 96.94 274 ILE B N 1
ATOM 4572 C CA . ILE B 1 274 ? 14.672 -28.5 -9.414 1 96.94 274 ILE B CA 1
ATOM 4573 C C . ILE B 1 274 ? 15.492 -28.094 -10.641 1 96.94 274 ILE B C 1
ATOM 4575 O O . ILE B 1 274 ? 14.961 -27.484 -11.57 1 96.94 274 ILE B O 1
ATOM 4579 N N . ARG B 1 275 ? 16.688 -28.5 -10.672 1 95.69 275 ARG B N 1
AT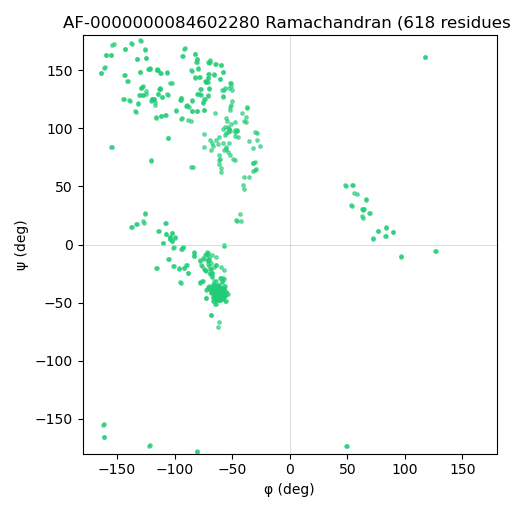OM 4580 C CA . ARG B 1 275 ? 17.562 -28.203 -11.812 1 95.69 275 ARG B CA 1
ATOM 4581 C C . ARG B 1 275 ? 17.078 -28.922 -13.07 1 95.69 275 ARG B C 1
ATOM 4583 O O . ARG B 1 275 ? 17.016 -28.312 -14.141 1 95.69 275 ARG B O 1
ATOM 4590 N N . SER B 1 276 ? 16.766 -30.141 -12.875 1 95.25 276 SER B N 1
ATOM 4591 C CA . SER B 1 276 ? 16.281 -30.938 -14 1 95.25 276 SER B CA 1
ATOM 4592 C C . SER B 1 276 ? 15.031 -30.312 -14.609 1 95.25 276 SER B C 1
ATOM 4594 O O . SER B 1 276 ? 14.898 -30.25 -15.836 1 95.25 276 SER B O 1
ATOM 4596 N N . ASN B 1 277 ? 14.094 -29.906 -13.773 1 95.44 277 ASN B N 1
ATOM 4597 C CA . ASN B 1 277 ? 12.875 -29.266 -14.242 1 95.44 277 ASN B CA 1
ATOM 4598 C C . ASN B 1 277 ? 13.172 -28.016 -15.062 1 95.44 277 ASN B C 1
ATOM 4600 O O . ASN B 1 277 ? 12.531 -27.766 -16.078 1 95.44 277 ASN B O 1
ATOM 4604 N N . LEU B 1 278 ? 14.117 -27.281 -14.648 1 95 278 LEU B N 1
ATOM 4605 C CA . LEU B 1 278 ? 14.484 -26.062 -15.359 1 95 278 LEU B CA 1
ATOM 4606 C C . LEU B 1 278 ? 15.008 -26.375 -16.75 1 95 278 LEU B C 1
ATOM 4608 O O . LEU B 1 278 ? 14.789 -25.609 -17.688 1 95 278 LEU B O 1
ATOM 4612 N N . GLU B 1 279 ? 15.641 -27.484 -16.922 1 93.25 279 GLU B N 1
ATOM 4613 C CA . GLU B 1 279 ? 16.234 -27.922 -18.188 1 93.25 279 GLU B CA 1
ATOM 4614 C C . GLU B 1 279 ? 15.156 -28.297 -19.203 1 93.25 279 GLU B C 1
ATOM 4616 O O . GLU B 1 279 ? 15.445 -28.531 -20.375 1 93.25 279 GLU B O 1
ATOM 4621 N N . SER B 1 280 ? 13.945 -28.359 -18.766 1 93.38 280 SER B N 1
ATOM 4622 C CA . SER B 1 280 ? 12.812 -28.672 -19.641 1 93.38 280 SER B CA 1
ATOM 4623 C C . SER B 1 280 ? 12.57 -27.562 -20.641 1 93.38 280 SER B C 1
ATOM 4625 O O . SER B 1 280 ? 11.812 -27.734 -21.609 1 93.38 280 SER B O 1
ATOM 4627 N N . PHE B 1 281 ? 13.219 -26.469 -20.484 1 90.06 281 PHE B N 1
ATOM 4628 C CA . PHE B 1 281 ? 12.891 -25.297 -21.266 1 90.06 281 PHE B CA 1
ATOM 4629 C C . PHE B 1 281 ? 14.031 -24.922 -22.203 1 90.06 281 PHE B C 1
ATOM 4631 O O . PHE B 1 281 ? 14.008 -23.859 -22.828 1 90.06 281 PHE B O 1
ATOM 4638 N N . ASP B 1 282 ? 15 -25.828 -22.344 1 89.31 282 ASP B N 1
ATOM 4639 C CA . ASP B 1 282 ? 16.156 -25.578 -23.203 1 89.31 282 ASP B CA 1
ATOM 4640 C C . ASP B 1 282 ? 16 -26.266 -24.547 1 89.31 282 ASP B C 1
ATOM 4642 O O . ASP B 1 282 ? 16.953 -26.344 -25.328 1 89.31 282 ASP B O 1
ATOM 4646 N N . PHE B 1 283 ? 14.867 -26.844 -24.812 1 91.69 283 PHE B N 1
ATOM 4647 C CA . PHE B 1 283 ? 14.578 -27.453 -26.109 1 91.69 283 PHE B CA 1
ATOM 4648 C C . PHE B 1 283 ? 13.156 -27.109 -26.562 1 91.69 283 PHE B C 1
ATOM 4650 O O . PHE B 1 283 ? 12.383 -26.531 -25.797 1 91.69 283 PHE B O 1
ATOM 4657 N N . LYS B 1 284 ? 12.875 -27.516 -27.844 1 93.75 284 LYS B N 1
ATOM 4658 C CA . LYS B 1 284 ? 11.555 -27.25 -28.422 1 93.75 284 LYS B CA 1
ATOM 4659 C C . LYS B 1 284 ? 10.953 -28.516 -29.031 1 93.75 284 LYS B C 1
ATOM 4661 O O . LYS B 1 284 ? 11.617 -29.203 -29.812 1 93.75 284 LYS B O 1
ATOM 4666 N N . LEU B 1 285 ? 9.734 -28.766 -28.609 1 95.88 285 LEU B N 1
ATOM 4667 C CA . LEU B 1 285 ? 9.023 -29.875 -29.203 1 95.88 285 LEU B CA 1
ATOM 4668 C C . LEU B 1 285 ? 8.586 -29.531 -30.625 1 95.88 285 LEU B C 1
ATOM 4670 O O . LEU B 1 285 ? 8.141 -28.422 -30.891 1 95.88 285 LEU B O 1
ATOM 4674 N N . HIS B 1 286 ? 8.711 -30.484 -31.438 1 96 286 HIS B N 1
ATOM 4675 C CA . HIS B 1 286 ? 8.18 -30.312 -32.781 1 96 286 HIS B CA 1
ATOM 4676 C C . HIS B 1 286 ? 6.652 -30.328 -32.781 1 96 286 HIS B C 1
ATOM 4678 O O . HIS B 1 286 ? 6.035 -30.969 -31.938 1 96 286 HIS B O 1
ATOM 4684 N N . ALA B 1 287 ? 6.168 -29.75 -33.781 1 95.69 287 ALA B N 1
ATOM 4685 C CA . ALA B 1 287 ? 4.719 -29.609 -33.875 1 95.69 287 ALA B CA 1
ATOM 4686 C C . ALA B 1 287 ? 4.039 -30.969 -33.906 1 95.69 287 ALA B C 1
ATOM 4688 O O . ALA B 1 287 ? 2.982 -31.172 -33.312 1 95.69 287 ALA B O 1
ATOM 4689 N N . GLU B 1 288 ? 4.668 -31.828 -34.531 1 96.38 288 GLU B N 1
ATOM 4690 C CA . GLU B 1 288 ? 4.098 -33.156 -34.656 1 96.38 288 GLU B CA 1
ATOM 4691 C C . GLU B 1 288 ? 4.027 -33.844 -33.312 1 96.38 288 GLU B C 1
ATOM 4693 O O . GLU B 1 288 ? 3.066 -34.562 -33.031 1 96.38 288 GLU B O 1
ATOM 4698 N N . ASP B 1 289 ? 5.031 -33.688 -32.531 1 96.69 289 ASP B N 1
ATOM 4699 C CA . ASP B 1 289 ? 5.07 -34.312 -31.219 1 96.69 289 ASP B CA 1
ATOM 4700 C C . ASP B 1 289 ? 4.078 -33.656 -30.266 1 96.69 289 ASP B C 1
ATOM 4702 O O . ASP B 1 289 ? 3.443 -34.344 -29.453 1 96.69 289 ASP B O 1
ATOM 4706 N N . VAL B 1 290 ? 3.953 -32.344 -30.406 1 96.06 290 VAL B N 1
ATOM 4707 C CA . VAL B 1 290 ? 2.959 -31.641 -29.609 1 96.06 290 VAL B CA 1
ATOM 4708 C C . VAL B 1 290 ? 1.563 -32.188 -29.938 1 96.06 290 VAL B C 1
ATOM 4710 O O . VAL B 1 290 ? 0.762 -32.406 -29.031 1 96.06 290 VAL B O 1
ATOM 4713 N N . GLU B 1 291 ? 1.32 -32.438 -31.156 1 95.31 291 GLU B N 1
ATOM 4714 C CA . GLU B 1 291 ? 0.019 -32.938 -31.578 1 95.31 291 GLU B CA 1
ATOM 4715 C C . GLU B 1 291 ? -0.235 -34.344 -31.031 1 95.31 291 GLU B C 1
ATOM 4717 O O . GLU B 1 291 ? -1.363 -34.688 -30.656 1 95.31 291 GLU B O 1
ATOM 4722 N N . LYS B 1 292 ? 0.776 -35.125 -31 1 95.81 292 LYS B N 1
ATOM 4723 C CA . LYS B 1 292 ? 0.652 -36.469 -30.406 1 95.81 292 LYS B CA 1
ATOM 4724 C C . LYS B 1 292 ? 0.277 -36.375 -28.922 1 95.81 292 LYS B C 1
ATOM 4726 O O . LYS B 1 292 ? -0.557 -37.125 -28.453 1 95.81 292 LYS B O 1
ATOM 4731 N N . ILE B 1 293 ? 0.874 -35.406 -28.312 1 95.94 293 ILE B N 1
ATOM 4732 C CA . ILE B 1 293 ? 0.591 -35.219 -26.891 1 95.94 293 ILE B CA 1
ATOM 4733 C C . ILE B 1 293 ? -0.814 -34.656 -26.719 1 95.94 293 ILE B C 1
ATOM 4735 O O . ILE B 1 293 ? -1.561 -35.094 -25.844 1 95.94 293 ILE B O 1
ATOM 4739 N N . ASN B 1 294 ? -1.207 -33.75 -27.594 1 94.5 294 ASN B N 1
ATOM 4740 C CA . ASN B 1 294 ? -2.545 -33.156 -27.547 1 94.5 294 ASN B CA 1
ATOM 4741 C C . ASN B 1 294 ? -3.625 -34.25 -27.641 1 94.5 294 ASN B C 1
ATOM 4743 O O . ASN B 1 294 ? -4.695 -34.094 -27.047 1 94.5 294 ASN B O 1
ATOM 4747 N N . ALA B 1 295 ? -3.291 -35.25 -28.266 1 93.75 295 ALA B N 1
ATOM 4748 C CA . ALA B 1 295 ? -4.27 -36.312 -28.531 1 93.75 295 ALA B CA 1
ATOM 4749 C C . ALA B 1 295 ? -4.496 -37.156 -27.297 1 93.75 295 ALA B C 1
ATOM 4751 O O . ALA B 1 295 ? -5.457 -37.938 -27.25 1 93.75 295 ALA B O 1
ATOM 4752 N N . LEU B 1 296 ? -3.645 -37.094 -26.375 1 90.38 296 LEU B N 1
ATOM 4753 C CA . LEU B 1 296 ? -3.781 -37.906 -25.156 1 90.38 296 LEU B CA 1
ATOM 4754 C C . LEU B 1 296 ? -4.977 -37.406 -24.328 1 90.38 296 LEU B C 1
ATOM 4756 O O . LEU B 1 296 ? -5.531 -38.188 -23.531 1 90.38 296 LEU B O 1
ATOM 4760 N N . GLY B 1 297 ? -5.414 -36.125 -24.719 1 75.12 297 GLY B N 1
ATOM 4761 C CA . GLY B 1 297 ? -6.297 -35.312 -23.875 1 75.12 297 GLY B CA 1
ATOM 4762 C C . GLY B 1 297 ? -7.57 -36.062 -23.5 1 75.12 297 GLY B C 1
ATOM 4763 O O . GLY B 1 297 ? -8.125 -36.812 -24.297 1 75.12 297 GLY B O 1
ATOM 4764 N N . SER B 1 298 ? -7.816 -36.562 -22.281 1 71.38 298 SER B N 1
ATOM 4765 C CA . SER B 1 298 ? -9.039 -36.875 -21.547 1 71.38 298 SER B CA 1
ATOM 4766 C C . SER B 1 298 ? -9.078 -36.156 -20.188 1 71.38 298 SER B C 1
ATOM 4768 O O . SER B 1 298 ? -8.031 -35.875 -19.594 1 71.38 298 SER B O 1
ATOM 4770 N N . GLU B 1 299 ? -10.219 -35.469 -19.922 1 68 299 GLU B N 1
ATOM 4771 C CA . GLU B 1 299 ? -10.312 -34.75 -18.656 1 68 299 GLU B CA 1
ATOM 4772 C C . GLU B 1 299 ? -10.062 -35.656 -17.469 1 68 299 GLU B C 1
ATOM 4774 O O . GLU B 1 299 ? -11 -36.219 -16.906 1 68 299 GLU B O 1
ATOM 4779 N N . ASN B 1 300 ? -8.742 -35.906 -17.141 1 75.69 300 ASN B N 1
ATOM 4780 C CA . ASN B 1 300 ? -8.266 -36.656 -16 1 75.69 300 ASN B CA 1
ATOM 4781 C C . ASN B 1 300 ? -7.676 -35.75 -14.922 1 75.69 300 ASN B C 1
ATOM 4783 O O . ASN B 1 300 ? -6.473 -35.5 -14.922 1 75.69 300 ASN B O 1
ATOM 4787 N N . TYR B 1 301 ? -8.617 -35.375 -13.984 1 73.75 301 TYR B N 1
ATOM 4788 C CA . TYR B 1 301 ? -8.148 -34.531 -12.898 1 73.75 301 TYR B CA 1
ATOM 4789 C C . TYR B 1 301 ? -7.387 -35.312 -11.859 1 73.75 301 TYR B C 1
ATOM 4791 O O . TYR B 1 301 ? -7.777 -36.438 -11.516 1 73.75 301 TYR B O 1
ATOM 4799 N N . VAL B 1 302 ? -6.234 -34.844 -11.547 1 75.88 302 VAL B N 1
ATOM 4800 C CA . VAL B 1 302 ? -5.457 -35.531 -10.523 1 75.88 302 VAL B CA 1
ATOM 4801 C C . VAL B 1 302 ? -5.508 -34.719 -9.219 1 75.88 302 VAL B C 1
ATOM 4803 O O . VAL B 1 302 ? -5.031 -35.188 -8.18 1 75.88 302 VAL B O 1
ATOM 4806 N N . THR B 1 303 ? -5.969 -33.531 -9.352 1 77.88 303 THR B N 1
ATOM 4807 C CA . THR B 1 303 ? -6.148 -32.688 -8.164 1 77.88 303 THR B CA 1
ATOM 4808 C C . THR B 1 303 ? -7.629 -32.531 -7.828 1 77.88 303 THR B C 1
ATOM 4810 O O . THR B 1 303 ? -8.484 -32.594 -8.719 1 77.88 303 THR B O 1
ATOM 4813 N N . GLY B 1 304 ? -8.055 -33.125 -6.715 1 63.22 304 GLY B N 1
ATOM 4814 C CA . GLY B 1 304 ? -9.438 -32.906 -6.297 1 63.22 304 GLY B CA 1
ATOM 4815 C C . GLY B 1 304 ? -9.875 -31.453 -6.418 1 63.22 304 GLY B C 1
ATOM 4816 O O . GLY B 1 304 ? -10.547 -30.922 -5.531 1 63.22 304 GLY B O 1
ATOM 4817 N N . SER B 1 305 ? -9.164 -30.953 -7.32 1 55.78 305 SER B N 1
ATOM 4818 C CA . SER B 1 305 ? -9.312 -29.5 -7.207 1 55.78 305 SER B CA 1
ATOM 4819 C C . SER B 1 305 ? -10.781 -29.094 -7.289 1 55.78 305 SER B C 1
ATOM 4821 O O . SER B 1 305 ? -11.609 -29.828 -7.836 1 55.78 305 SER B O 1
ATOM 4823 N N . MET B 1 306 ? -11.18 -28.188 -6.352 1 51.81 306 MET B N 1
ATOM 4824 C CA . MET B 1 306 ? -12.398 -27.469 -5.996 1 51.81 306 MET B CA 1
ATOM 4825 C C . MET B 1 306 ? -13.062 -26.875 -7.234 1 51.81 306 MET B C 1
ATOM 4827 O O . MET B 1 306 ? -13.656 -25.797 -7.172 1 51.81 306 MET B O 1
ATOM 4831 N N . HIS B 1 307 ? -12.664 -27.469 -8.375 1 54.44 307 HIS B N 1
ATOM 4832 C CA . HIS B 1 307 ? -13.375 -26.906 -9.516 1 54.44 307 HIS B CA 1
ATOM 4833 C C . HIS B 1 307 ? -14.875 -27.141 -9.398 1 54.44 307 HIS B C 1
ATOM 4835 O O . HIS B 1 307 ? -15.312 -28.281 -9.227 1 54.44 307 HIS B O 1
ATOM 4841 N N . LYS B 1 308 ? -15.461 -26.297 -8.523 1 49.28 308 LYS B N 1
ATOM 4842 C CA . LYS B 1 308 ? -16.875 -26.531 -8.258 1 49.28 308 LYS B CA 1
ATOM 4843 C C . LYS B 1 308 ? -17.703 -26.359 -9.531 1 49.28 308 LYS B C 1
ATOM 4845 O O . LYS B 1 308 ? -18.703 -27.062 -9.727 1 49.28 308 LYS B O 1
ATOM 4850 N N . SER B 1 309 ? -17.859 -25.156 -10 1 47.78 309 SER B N 1
ATOM 4851 C CA . SER B 1 309 ? -19.031 -24.859 -10.805 1 47.78 309 SER B CA 1
ATOM 4852 C C . SER B 1 309 ? -18.953 -25.516 -12.172 1 47.78 309 SER B C 1
ATOM 4854 O O . SER B 1 309 ? -17.859 -25.859 -12.641 1 47.78 309 SER B O 1
ATOM 4856 N N . LYS B 1 310 ? -20.125 -25.969 -12.812 1 47.62 310 LYS B N 1
ATOM 4857 C CA . LYS B 1 310 ? -20.312 -26.438 -14.188 1 47.62 310 LYS B CA 1
ATOM 4858 C C . LYS B 1 310 ? -19.359 -25.719 -15.148 1 47.62 310 LYS B C 1
ATOM 4860 O O . LYS B 1 310 ? -19.5 -24.516 -15.375 1 47.62 310 LYS B O 1
ATOM 4865 N N . ASP B 1 311 ? -18.047 -25.922 -14.953 1 41.16 311 ASP B N 1
ATOM 4866 C CA . ASP B 1 311 ? -17.062 -25.375 -15.875 1 41.16 311 ASP B CA 1
ATOM 4867 C C . ASP B 1 311 ? -17.422 -25.719 -17.328 1 41.16 311 ASP B C 1
ATOM 4869 O O . ASP B 1 311 ? -17.797 -26.844 -17.625 1 41.16 311 ASP B O 1
#

Organism: Ustilaginoidea virens (NCBI:txid1159556)

Foldseek 3Di:
DDDDDPPPDDPDPDPPCPPPPPPPPPPPVPVPQPFDWAAFPLGDIDGQEEAEQALPDQDDLSLLQLLLLVVLRAQEYAEEVVSVNLLSNLVSLVVNCVVVVPDPVSHAYEYEDEQVQFAQVSLVVSLVVSCVSSVHQAHQEYEHAEQHDDVVSSLRNLVNVVVCCVVVRYVFYAYELDAPVRQVVNVVRHPDRHREYEYADWLAAHVVVRCVSCVVSRHAYAHEPLCLVVPCQPPPLLVVVCVVVVAGSLLSSQQLCVLVVHRYHDYDSDSVVSSSNSCSPVDHDDPVSSVSSNVSYDNDHSDPPCSPDPD/DDPDPPPPDPPDPDPPPPPPPPPPPPPPVPVPQPFDWAAFPLRDIDGQEEAEQALPDQDDLSLLQLLLLVVLRAQHYAEEVVSVNLLSNLVSLVVNCVVVVPDPVSHAYEYEDEQVQFAQVSLVVSLVVSCVSSVHQAHAEYEHAEQHDDVVSSLRNLVNVVVCCVVVRYVFYAYELDAPVRQVVNVVRHPDRHREYEYADWLQAHVVVRCVVCVVSRHAYAHEPLCLVVPCQPPPLLVVVCVVVVAGSLLSSQQLCVLVVHRYHDYDSDSVVSSSNSCSPVDHDDPVSSVSSNVSYDNDHSDPPPSDDPD

InterPro domains:
  IPR018170 Aldo/keto reductase, conserved site [PS00062] (161-178)
  IPR018170 Aldo/keto reductase, conserved site [PS00798] (73-90)
  IPR020471 Aldo-keto reductase [PIRSF000097] (37-302)
  IPR020471 Aldo-keto reductase [PR00069] (69-93)
  IPR020471 Aldo-keto reductase [PR00069] (129-147)
  IPR020471 Aldo-keto reductase [PR00069] (161-178)
  IPR020471 Aldo-keto reductase [PR00069] (195-224)
  IPR020471 Aldo-keto reductase [PR00069] (232-256)
  IPR020471 Aldo-keto reductase [PTHR43827] (37-303)
  IPR023210 NADP-dependent oxidoreductase domain [PF00248] (55-296)
  IPR036812 NAD(P)-dependent oxidoreductase domain superfamily [G3DSA:3.20.20.100] (32-310)
  IPR036812 NAD(P)-dependent oxidoreductase domain superfamily [SSF51430] (38-298)

Nearest PDB structures (foldseek):
  2wzm-assembly2_B  TM=9.793E-01  e=7.237E-32  Mycolicibacterium smegmatis MC2 155
  4otk-assembly1_A  TM=9.725E-01  e=8.142E-32  Mycobacterium tuberculosis
  2wzt-assembly1_B  TM=9.797E-01  e=7.653E-31  Mycolicibacterium smegmatis MC2 155
  3wbx-assembly2_B  TM=9.510E-01  e=1.642E-29  Gluconobacter oxydans 621H
  3wby-assembly2_B  TM=9.673E-01  e=3.726E-27  Gluconobacter oxydans 621H

Secondary structure (DSSP, 8-state):
---------------------------------SS-EEE-TTS-EEESB-EE-TT--SSHHHHHHHHHHHHHT--EEE--GGGT-HHHHHHHHHHHHHHHT--GGGSEEEEEE-GGG-SHHHHHHHHHHHHHHHT-S-EEEEEES---S-HHHHHHHHHHHHHHHHTTSEEEEEEES--HHHHHHHHHH-SS--SEEEEE-BTTB--HHHHHHHHHTTPEEEEE-TTGGGTTTT-HHHHHHHHHHT--HHHHHHHHHHHTT-EEE-B-S-HHHHHHHHGGGSS---HHHHHHHHTT------S-----S--/---------------------------------SS-EEE-TTS-EEESB-EE-TT--SSHHHHHHHHHHHHHT--EEE--GGGT-HHHHHHHHHHHHHHHT--GGGSEEEEEE-GGG-SHHHHHHHHHHHHHHHT-S-EEEEEES---S-HHHHHHHHHHHHHHHHTTSEEEEEEES--HHHHHHHHHH-SS--SEEEEE-BTTB--HHHHHHHHHTTPEEEEE-TTGGGTTTT-HHHHHHHHHHT--HHHHHHHHHHHTT-EEE-B-S-HHHHHHHHGGGSS---HHHHHHHHTT------S-----S--

Solvent-accessible surface area (backbone atoms only — not comparable to full-atom values): 33714 Å² total; per-residue (Å²): 138,80,83,79,82,82,74,80,81,79,76,82,79,81,77,76,76,75,74,70,75,71,66,76,69,73,72,68,74,67,77,67,58,84,58,59,68,40,79,38,70,82,74,50,72,40,54,33,47,29,46,26,45,79,82,34,57,61,38,68,63,35,21,50,24,52,41,42,34,47,72,69,44,50,40,22,43,38,53,27,58,78,42,60,25,44,42,24,48,18,53,27,50,55,51,49,28,64,73,69,67,51,61,71,89,68,49,41,38,32,39,26,45,44,65,89,36,51,18,40,70,42,32,51,54,49,50,52,50,50,30,58,40,28,70,47,82,52,34,46,28,39,24,38,49,44,59,65,84,52,63,69,34,40,54,31,26,49,52,35,48,55,49,34,34,74,70,55,41,17,71,35,46,29,36,15,47,62,39,50,60,55,45,55,55,46,63,75,70,48,93,64,79,46,30,32,39,36,36,75,32,26,58,41,18,54,54,59,72,55,50,50,54,30,51,76,68,48,22,42,43,31,20,32,55,30,53,50,82,61,76,55,56,77,36,65,68,51,40,52,51,11,60,73,69,75,48,49,34,63,30,48,42,47,29,53,46,43,76,72,67,27,29,36,30,53,66,59,68,41,58,68,55,43,47,51,57,61,57,24,67,77,65,80,80,49,71,68,57,49,50,57,44,58,64,59,46,44,89,53,77,76,59,85,60,75,68,65,66,83,97,139,78,82,78,80,80,74,80,80,79,76,82,78,79,77,77,76,73,73,71,74,70,64,72,69,72,72,67,71,67,77,66,56,84,60,58,68,41,79,39,71,82,75,50,72,42,54,32,47,29,46,24,44,79,82,34,57,62,37,67,61,33,22,51,25,52,42,42,33,47,73,68,43,48,42,22,43,38,53,27,58,77,43,60,25,44,42,24,47,17,53,26,50,55,50,49,28,64,74,68,66,49,61,71,88,70,48,40,37,32,39,27,47,44,66,91,37,52,17,40,68,43,31,50,55,50,50,52,50,50,31,58,41,28,70,45,82,51,34,46,27,40,24,38,51,44,59,65,85,52,62,68,34,40,54,32,27,49,54,35,48,54,49,34,36,75,68,56,40,17,72,37,44,29,35,15,45,63,38,52,58,55,46,54,55,45,62,74,70,47,94,64,78,46,30,30,40,36,35,74,31,27,58,41,20,54,55,59,72,54,50,49,54,29,50,76,66,48,22,40,43,30,21,32,54,29,52,50,81,60,75,56,56,75,35,65,69,51,41,53,50,12,60,73,70,74,48,49,35,66,31,48,42,48,30,52,45,42,75,72,68,26,27,36,31,53,67,58,70,43,58,69,56,43,48,50,56,60,56,22,65,78,64,80,81,50,69,68,57,49,52,58,44,57,65,60,48,44,90,54,78,77,59,88,60,75,67,65,65,87,92

Sequence (622 aa):
MAPSAITPETSPERHIFVKKLKVPSRSRRSFASPVPSILLNDGNSIPQVALGVYKAPNGQETEDAVTAALDAGYRHIDSAARYANEEACGRAIRRWLEKTGTPREEVFICSKLWDTDHGYEATFNALCDSLDKFGLDYLDLYLIHSPAEDEQKRLQSWRALETAQRLGKAKSIGVSNFGAAHLKNLLQHATVVPAVNQIEVHPFCQREALVELCKKHNIKIEAYSPLARGNKLEDPTINAIAKKYNKTPAQILLNWNASRGNVVLPKSLTASRIRSNLESFDFKLHAEDVEKINALGSENYVTGSMHKSKDMAPSAITPETSPERHIFVKKLKVPSRSRRSFASPVPSILLNDGNSIPQVALGVYKAPNGQETEDAVTAALDAGYRHIDSAARYANEEACGRAIRRWLEKTGTPREEVFICSKLWDTDHGYEATFNALCDSLDKFGLDYLDLYLIHSPAEDEQKRLQSWRALETAQRLGKAKSIGVSNFGAAHLKNLLQHATVVPAVNQIEVHPFCQREALVELCKKHNIKIEAYSPLARGNKLEDPTINAIAKKYNKTPAQILLNWNASRGNVVLPKSLTASRIRSNLESFDFKLHAEDVEKINALGSENYVTGSMHKSKD